Protein AF-A0A7C4FTZ2-F1 (afdb_monomer)

pLDDT: mean 79.56, std 19.75, range [38.47, 98.19]

Foldseek 3Di:
DVVVVVVVVVVVVVVLVVVLVVLVVVLVVLVVVLVVLVVVLVVLVVVLVVLVVVLVVLVVVLVVLVVVVVVPDDPVSVVVNVVSVVVNVVSVVVSVVSVVVSVVSVVVSVVSLVVSLVSLVVLLVVLVVVLVVDPDPVVNVVSVVVSVVSVVVSVVSVVVVVVVPPPPPLVPLDDDPPDALVNLLVSLVVLVVSLVVLVVVLVVLVVVLVVLVVVLVVVVVVVVVVVVVVVVVVVVVVPPPPCPDDDDDDDDDDDDDDDDDDDDDDDDDDDDDDDDDDDDDDDPDDPPPPVPPPPPPCVPVPPCPDDSVVSVVVSVVSVVVSVVSVVVSVVSNVSSVVSNVVSVVSVVVVVVVVVVVVVVVVPPPPDDDDDDDDDDDDD

Mean predicted aligned error: 17.41 Å

Radius of gyration: 42.31 Å; Cα contacts (8 Å, |Δi|>4): 133; chains: 1; bounding box: 111×60×154 Å

Sequence (379 aa):
MKKAIILQILIALVFASAQLSFAEDKIITLKGQLSSLEIRKSQLESEKFSLVNEGDNLSYKIEDLKRQSESGLGIIGRFRLSQNLRKAQNLSEKIQNIDREIYSLNNQIEQVKSILTNEYETQINLLIQKAGKTNNVNEKKALLGKISEYQSSRNLLKRSEKQKSEPINIAKIDISEHDSPKEIREKADLIIDIANKTNARISSIDLRINKLRDELRTRKKLDEFADEISFFGERVAKGQVVSKATGDQLKEDVEIDAKTKSDNPIILTRQPETLDTSDDKTIKTSETSIKSVMKSNSLSAEYTEVPQSKLVEELKNLEKQKQELKKELTSLTNKADSFRKKADELEKTGKKAVETQNTSDKKQDSKPQGTKNKTEGKP

Solvent-accessible surface area (backbone atoms only — not comparable to full-atom values): 22528 Å² total; per-residue (Å²): 110,73,71,59,54,55,51,52,53,51,50,54,52,55,53,57,54,54,58,54,55,58,50,54,53,49,52,52,50,50,51,53,52,45,52,53,51,52,52,52,43,52,52,51,53,53,50,44,51,53,52,50,56,50,45,53,58,49,48,53,55,46,52,54,51,51,61,50,37,78,79,61,54,51,74,69,52,51,52,52,44,53,53,48,52,54,50,48,51,54,49,52,54,50,46,53,50,50,52,52,50,48,53,52,49,50,55,51,45,53,51,50,51,52,54,50,43,52,50,40,52,53,51,40,53,54,43,51,58,50,41,72,71,50,85,49,66,69,60,32,53,54,41,52,50,53,40,52,52,44,52,51,54,44,49,52,57,57,46,59,58,58,59,73,61,58,72,75,67,65,90,69,76,70,87,56,95,82,57,50,45,65,56,33,38,52,52,18,50,54,35,46,55,52,29,52,52,48,51,52,50,43,52,53,51,50,54,50,47,51,53,53,50,52,51,51,53,52,49,51,53,50,50,53,50,52,52,52,50,51,58,56,50,52,58,66,71,65,63,74,72,81,75,74,80,77,89,77,88,78,89,80,90,81,92,83,83,81,88,83,85,84,89,83,84,84,83,83,83,84,78,86,84,86,80,89,78,90,80,92,75,91,75,89,72,81,86,84,71,72,87,72,73,75,74,78,68,64,82,69,72,79,78,58,95,64,57,70,70,57,52,55,51,50,47,53,52,51,52,51,51,42,53,53,50,51,56,49,33,53,51,33,49,53,50,21,52,52,32,43,51,51,20,55,50,51,51,54,53,51,53,54,54,54,53,56,52,59,61,56,63,69,68,73,77,78,71,81,83,78,82,78,82,83,82,87,84,82,135

Structure (mmCIF, N/CA/C/O backbone):
data_AF-A0A7C4FTZ2-F1
#
_entry.id   AF-A0A7C4FTZ2-F1
#
loop_
_atom_site.group_PDB
_atom_site.id
_atom_site.type_symbol
_atom_site.label_atom_id
_atom_site.label_alt_id
_atom_site.label_comp_id
_atom_site.label_asym_id
_atom_site.label_entity_id
_atom_site.label_seq_id
_atom_site.pdbx_PDB_ins_code
_atom_site.Cartn_x
_atom_site.Cartn_y
_atom_site.Cartn_z
_atom_site.occupancy
_atom_site.B_iso_or_equiv
_atom_site.auth_seq_id
_atom_site.auth_comp_id
_atom_site.auth_asym_id
_atom_site.auth_atom_id
_atom_site.pdbx_PDB_model_num
ATOM 1 N N . MET A 1 1 ? -12.962 -16.456 59.011 1.00 69.88 1 MET A N 1
ATOM 2 C CA . MET A 1 1 ? -13.517 -16.186 57.661 1.00 69.88 1 MET A CA 1
ATOM 3 C C . MET A 1 1 ? -13.168 -14.797 57.116 1.00 69.88 1 MET A C 1
ATOM 5 O O . MET A 1 1 ? -12.579 -14.742 56.049 1.00 69.88 1 MET A O 1
ATOM 9 N N . LYS A 1 2 ? -13.418 -13.681 57.827 1.00 71.69 2 LYS A N 1
ATOM 10 C CA . LYS A 1 2 ? -13.135 -12.315 57.309 1.00 71.69 2 LYS A CA 1
ATOM 11 C C . LYS A 1 2 ? -11.684 -12.078 56.833 1.00 71.69 2 LYS A C 1
ATOM 13 O O . LYS A 1 2 ? -11.486 -11.462 55.796 1.00 71.69 2 LYS A O 1
ATOM 18 N N . LYS A 1 3 ? -10.675 -12.629 57.526 1.00 74.56 3 LYS A N 1
ATOM 19 C CA . LYS A 1 3 ? -9.254 -12.525 57.120 1.00 74.56 3 LYS A CA 1
ATOM 20 C C . LYS A 1 3 ? -8.930 -13.246 55.797 1.00 74.56 3 LYS A C 1
ATOM 22 O O . LYS A 1 3 ? -8.081 -12.773 55.055 1.00 74.56 3 LYS A O 1
ATOM 27 N N . ALA A 1 4 ? -9.625 -14.343 55.481 1.00 78.25 4 ALA A N 1
ATOM 28 C CA . ALA A 1 4 ? -9.413 -15.095 54.239 1.00 78.25 4 ALA A CA 1
ATOM 29 C C . ALA A 1 4 ? -9.987 -14.360 53.012 1.00 78.25 4 ALA A C 1
ATOM 31 O O . ALA A 1 4 ? -9.365 -14.351 51.955 1.00 78.25 4 ALA A O 1
ATOM 32 N N . ILE A 1 5 ? -11.125 -13.674 53.181 1.00 79.69 5 ILE A N 1
ATOM 33 C CA . ILE A 1 5 ? -11.754 -12.863 52.125 1.00 79.69 5 ILE A CA 1
ATOM 34 C C . ILE A 1 5 ? -10.882 -11.645 51.784 1.00 79.69 5 ILE A C 1
ATOM 36 O O . ILE A 1 5 ? -10.661 -11.352 50.613 1.00 79.69 5 ILE A O 1
ATOM 40 N N . ILE A 1 6 ? -10.323 -10.971 52.797 1.00 79.75 6 ILE A N 1
ATOM 41 C CA . ILE A 1 6 ? -9.424 -9.823 52.587 1.00 79.75 6 ILE A CA 1
ATOM 42 C C . ILE A 1 6 ? -8.154 -10.250 51.832 1.00 79.75 6 ILE A C 1
ATOM 44 O O . ILE A 1 6 ? -7.724 -9.549 50.919 1.00 79.75 6 ILE A O 1
ATOM 48 N N . LEU A 1 7 ? -7.585 -11.417 52.158 1.00 78.88 7 LEU A N 1
ATOM 49 C CA . LEU A 1 7 ? -6.390 -11.931 51.484 1.00 78.88 7 LEU A CA 1
ATOM 50 C C . LEU A 1 7 ? -6.654 -12.270 50.004 1.00 78.88 7 LEU A C 1
ATOM 52 O O . LEU A 1 7 ? -5.843 -11.920 49.151 1.00 78.88 7 LEU A O 1
ATOM 56 N N . GLN A 1 8 ? -7.796 -12.888 49.677 1.00 71.38 8 GLN A N 1
ATOM 57 C CA . GLN A 1 8 ? -8.159 -13.187 48.283 1.00 71.38 8 GLN A CA 1
ATOM 58 C C . GLN A 1 8 ? -8.382 -11.923 47.441 1.00 71.38 8 GLN A C 1
ATOM 60 O O . GLN A 1 8 ? -7.926 -11.869 46.299 1.00 71.38 8 GLN A O 1
ATOM 65 N N . ILE A 1 9 ? -9.022 -10.890 48.001 1.00 76.75 9 ILE A N 1
ATOM 66 C CA . ILE A 1 9 ? -9.216 -9.606 47.305 1.00 76.75 9 ILE A CA 1
ATOM 67 C C . ILE A 1 9 ? -7.866 -8.933 47.026 1.00 76.75 9 ILE A C 1
ATOM 69 O O . ILE A 1 9 ? -7.659 -8.390 45.943 1.00 76.75 9 ILE A O 1
ATOM 73 N N . LEU A 1 10 ? -6.925 -9.003 47.972 1.00 74.12 10 LEU A N 1
ATOM 74 C CA . LEU A 1 10 ? -5.607 -8.388 47.827 1.00 74.12 10 LEU A CA 1
ATOM 75 C C . LEU A 1 10 ? -4.742 -9.119 46.785 1.00 74.12 10 LEU A C 1
ATOM 77 O O . LEU A 1 10 ? -4.095 -8.466 45.971 1.00 74.12 10 LEU A O 1
ATOM 81 N N . ILE A 1 11 ? -4.804 -10.456 46.729 1.00 73.44 11 ILE A N 1
ATO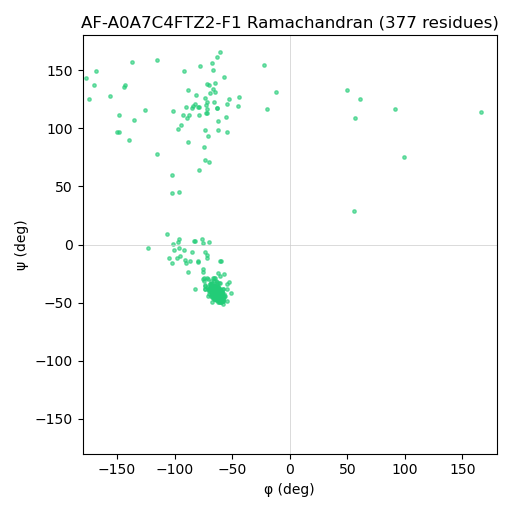M 82 C CA . ILE A 1 11 ? -4.138 -11.251 45.682 1.00 73.44 11 ILE A CA 1
ATOM 83 C C . ILE A 1 11 ? -4.723 -10.933 44.298 1.00 73.44 11 ILE A C 1
ATOM 85 O O . ILE A 1 11 ? -3.965 -10.713 43.355 1.00 73.44 11 ILE A O 1
ATOM 89 N N . ALA A 1 12 ? -6.052 -10.838 44.170 1.00 69.75 12 ALA A N 1
ATOM 90 C CA . ALA A 1 12 ? -6.699 -10.480 42.906 1.00 69.75 12 ALA A CA 1
ATOM 91 C C . ALA A 1 12 ? -6.333 -9.057 42.441 1.00 69.75 12 ALA A C 1
ATOM 93 O O . ALA A 1 12 ? -6.133 -8.828 41.247 1.00 69.75 12 ALA A O 1
ATOM 94 N N . LEU A 1 13 ? -6.188 -8.112 43.378 1.00 70.44 13 LEU A N 1
ATOM 95 C CA . LEU A 1 13 ? -5.779 -6.740 43.077 1.00 70.44 13 LEU A CA 1
ATOM 96 C C . LEU A 1 13 ? -4.325 -6.669 42.579 1.00 70.44 13 LEU A C 1
ATOM 98 O O . LEU A 1 13 ? -4.059 -5.976 41.600 1.00 70.44 13 LEU A O 1
ATOM 102 N N . VAL A 1 14 ? -3.404 -7.413 43.206 1.00 68.25 14 VAL A N 1
ATOM 103 C CA . VAL A 1 14 ? -1.988 -7.481 42.792 1.00 68.25 14 VAL A CA 1
ATOM 104 C C . VAL A 1 14 ? -1.832 -8.181 41.438 1.00 68.25 14 VAL A C 1
ATOM 106 O O . VAL A 1 14 ? -1.011 -7.777 40.615 1.00 68.25 14 VAL A O 1
ATOM 109 N N . PHE A 1 15 ? -2.648 -9.200 41.160 1.00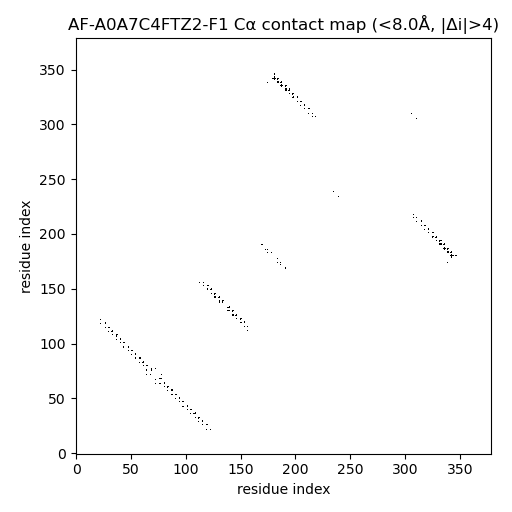 68.75 15 PHE A N 1
ATOM 110 C CA . PHE A 1 15 ? -2.615 -9.885 39.867 1.00 68.75 15 PHE A CA 1
ATOM 111 C C . PHE A 1 15 ? -3.126 -8.989 38.726 1.00 68.75 15 PHE A C 1
ATOM 113 O O . PHE A 1 15 ? -2.578 -9.011 37.625 1.00 68.75 15 PHE A O 1
ATOM 120 N N . ALA A 1 16 ? -4.131 -8.148 38.994 1.00 63.38 16 ALA A N 1
ATOM 121 C CA . ALA A 1 16 ? -4.662 -7.202 38.014 1.00 63.38 16 ALA A CA 1
ATOM 122 C C . ALA A 1 16 ? -3.680 -6.064 37.680 1.00 63.38 16 ALA A C 1
ATOM 124 O O . ALA A 1 16 ? -3.646 -5.604 36.538 1.00 63.38 16 ALA A O 1
ATOM 125 N N . SER A 1 17 ? -2.866 -5.607 38.639 1.00 65.69 17 SER A N 1
ATOM 126 C CA . SER A 1 17 ? -1.844 -4.587 38.372 1.00 65.69 17 SER A CA 1
ATOM 127 C C . SER A 1 17 ? -0.645 -5.136 37.592 1.00 65.69 17 SER A C 1
ATOM 129 O O . SER A 1 17 ? -0.133 -4.432 36.725 1.00 65.69 17 SER A O 1
ATOM 131 N N . ALA A 1 18 ? -0.240 -6.391 37.816 1.00 67.88 18 ALA A N 1
ATOM 132 C CA . ALA A 1 18 ? 0.880 -7.008 37.096 1.00 67.88 18 ALA A CA 1
ATOM 133 C C . ALA A 1 18 ? 0.612 -7.200 35.588 1.00 67.88 18 ALA A C 1
ATOM 135 O O . ALA A 1 18 ? 1.514 -7.025 34.769 1.00 67.88 18 ALA A O 1
ATOM 136 N N . GLN A 1 19 ? -0.631 -7.514 35.202 1.00 69.06 19 GLN A N 1
ATOM 137 C CA . GLN A 1 19 ? -0.994 -7.685 33.788 1.00 69.06 19 GLN A CA 1
ATOM 138 C C . GLN A 1 19 ? -0.901 -6.382 32.983 1.00 69.06 19 GLN A C 1
ATOM 140 O O . GLN A 1 19 ? -0.617 -6.419 31.787 1.00 69.06 19 GLN A O 1
ATOM 145 N N . LEU A 1 20 ? -1.108 -5.231 33.631 1.00 68.00 20 LEU A N 1
ATOM 146 C CA . LEU A 1 20 ? -1.081 -3.932 32.962 1.00 68.00 20 LEU A CA 1
ATOM 147 C C . LEU A 1 20 ? 0.347 -3.494 32.603 1.00 68.00 20 LEU A C 1
ATOM 149 O O . LEU A 1 20 ? 0.565 -2.946 31.527 1.00 68.00 20 LEU A O 1
ATOM 153 N N . SER A 1 21 ? 1.325 -3.772 33.470 1.00 76.06 21 SER A N 1
ATOM 154 C CA . SER A 1 21 ? 2.731 -3.433 33.208 1.00 76.06 21 SER A CA 1
ATOM 155 C C . SER A 1 21 ? 3.314 -4.254 32.056 1.00 76.06 21 SER A C 1
ATOM 157 O O . SER A 1 21 ? 3.957 -3.700 31.171 1.00 76.06 21 SER A O 1
ATOM 159 N N . PHE A 1 22 ? 3.005 -5.553 31.997 1.00 82.50 22 PHE A N 1
ATOM 160 C CA . PHE A 1 22 ? 3.506 -6.431 30.934 1.00 82.50 22 PHE A CA 1
ATOM 161 C C . PHE A 1 22 ? 3.013 -6.018 29.535 1.00 82.50 22 PHE A C 1
ATOM 163 O O . PHE A 1 22 ? 3.717 -6.154 28.533 1.00 82.50 22 PHE A O 1
ATOM 170 N N . ALA A 1 23 ? 1.793 -5.490 29.462 1.00 85.94 23 ALA A N 1
ATOM 171 C CA . ALA A 1 23 ? 1.225 -4.969 28.231 1.00 85.94 23 ALA A CA 1
ATOM 172 C C . ALA A 1 23 ? 1.917 -3.694 27.723 1.00 85.94 23 ALA A C 1
ATOM 174 O O . ALA A 1 23 ? 2.192 -3.574 26.526 1.00 85.94 23 ALA A O 1
ATOM 175 N N . GLU A 1 24 ? 2.197 -2.743 28.621 1.00 89.50 24 GLU A N 1
ATOM 176 C CA . GLU A 1 24 ? 2.911 -1.509 28.273 1.00 89.50 24 GLU A CA 1
ATOM 177 C C . GLU A 1 24 ? 4.321 -1.842 27.743 1.00 89.50 24 GLU A C 1
ATOM 179 O O . GLU A 1 24 ? 4.709 -1.347 26.680 1.00 89.50 24 GLU A O 1
ATOM 184 N N . ASP A 1 25 ? 5.027 -2.782 28.381 1.00 93.12 25 ASP A N 1
ATOM 185 C CA . ASP A 1 25 ? 6.344 -3.266 27.938 1.00 93.12 25 ASP A CA 1
ATOM 186 C C . ASP A 1 25 ? 6.299 -3.912 26.545 1.00 93.12 25 ASP A C 1
ATOM 188 O O . ASP A 1 25 ? 7.184 -3.697 25.704 1.00 93.12 25 ASP A O 1
ATOM 192 N N . LYS A 1 26 ? 5.237 -4.671 26.251 1.00 94.75 26 LYS A N 1
ATOM 193 C CA . LYS A 1 26 ? 5.032 -5.283 24.933 1.00 94.75 26 LYS A CA 1
ATOM 194 C C . LYS A 1 26 ? 4.825 -4.228 23.844 1.00 94.75 26 LYS A C 1
ATOM 196 O O . LYS A 1 26 ? 5.429 -4.335 22.776 1.00 94.75 26 LYS A O 1
ATOM 201 N N . ILE A 1 27 ? 4.027 -3.188 24.107 1.00 95.62 27 ILE A N 1
ATOM 202 C CA . ILE A 1 27 ? 3.828 -2.064 23.174 1.00 95.62 27 ILE A CA 1
ATOM 203 C C . ILE A 1 27 ? 5.152 -1.337 22.914 1.00 95.62 27 ILE A C 1
ATOM 205 O O . ILE A 1 27 ? 5.463 -1.029 21.762 1.00 95.62 27 ILE A O 1
ATOM 209 N N . ILE A 1 28 ? 5.945 -1.078 23.959 1.00 96.31 28 ILE A N 1
ATOM 210 C CA . ILE A 1 28 ? 7.262 -0.433 23.838 1.00 96.31 28 ILE A CA 1
ATOM 211 C C . ILE A 1 28 ? 8.201 -1.291 22.982 1.00 96.31 28 ILE A C 1
ATOM 213 O O . ILE A 1 28 ? 8.834 -0.777 22.058 1.00 96.31 28 ILE A O 1
ATOM 217 N N . THR A 1 29 ? 8.235 -2.602 23.227 1.00 96.56 29 THR A N 1
ATOM 218 C CA . THR A 1 29 ? 9.058 -3.547 22.459 1.00 96.56 29 THR A CA 1
ATOM 219 C C . THR A 1 29 ? 8.671 -3.559 20.978 1.00 96.56 29 THR A C 1
ATOM 221 O O . THR A 1 29 ? 9.535 -3.417 20.112 1.00 96.56 29 THR A O 1
ATOM 224 N N . LEU A 1 30 ? 7.372 -3.650 20.673 1.00 96.31 30 LEU A N 1
ATOM 225 C CA . LEU A 1 30 ? 6.854 -3.631 19.299 1.00 96.31 30 LEU A CA 1
ATOM 226 C C . LEU A 1 30 ? 7.146 -2.304 18.585 1.00 96.31 30 LEU A C 1
ATOM 228 O O . LEU A 1 30 ? 7.502 -2.304 17.409 1.00 96.31 30 LEU A O 1
ATOM 232 N N . LYS A 1 31 ? 7.051 -1.167 19.287 1.00 96.81 31 LYS A N 1
ATOM 233 C CA . LYS A 1 31 ? 7.464 0.139 18.747 1.00 96.81 31 LYS A CA 1
ATOM 234 C C . LYS A 1 31 ? 8.958 0.182 18.430 1.00 96.81 31 LYS A C 1
ATOM 236 O O . LYS A 1 31 ? 9.338 0.702 17.384 1.00 96.81 31 LYS A O 1
ATOM 241 N N . GLY A 1 32 ? 9.793 -0.367 19.313 1.00 96.69 32 GLY A N 1
ATOM 242 C CA . GLY A 1 32 ? 11.235 -0.469 19.092 1.00 96.69 32 GLY A CA 1
ATOM 243 C C . GLY A 1 32 ? 11.569 -1.297 17.849 1.00 96.69 32 GLY A C 1
ATOM 244 O O . GLY A 1 32 ? 12.361 -0.861 17.017 1.00 96.69 32 GLY A O 1
ATOM 245 N N . GLN A 1 33 ? 10.905 -2.446 17.684 1.00 97.25 33 GLN A N 1
ATOM 246 C CA . GLN A 1 33 ? 11.027 -3.297 16.495 1.00 97.25 33 GLN A CA 1
ATOM 247 C C . GLN A 1 33 ? 10.555 -2.593 15.219 1.00 97.25 33 GLN A C 1
ATOM 249 O O . GLN A 1 33 ? 11.223 -2.662 14.193 1.00 97.25 33 GLN A O 1
ATOM 254 N N . LEU A 1 34 ? 9.423 -1.889 15.272 1.00 96.06 34 LEU A N 1
ATOM 255 C CA . LEU A 1 34 ? 8.919 -1.134 14.128 1.00 96.06 34 LEU A CA 1
ATOM 256 C C . LEU A 1 34 ? 9.927 -0.064 13.681 1.00 96.06 34 LEU A C 1
ATOM 258 O O . LEU A 1 34 ? 10.258 0.013 12.501 1.00 96.06 34 LEU A O 1
ATOM 262 N N . SER A 1 35 ? 10.461 0.707 14.632 1.00 96.62 35 SER A N 1
ATOM 263 C CA . SER A 1 35 ? 11.461 1.745 14.364 1.00 96.62 35 SER A CA 1
ATOM 264 C C . SER A 1 35 ? 12.746 1.169 13.758 1.00 96.62 35 SER A C 1
ATOM 266 O O . SER A 1 35 ? 13.252 1.690 12.764 1.00 96.62 35 SER A O 1
ATOM 268 N N . SER A 1 36 ? 13.262 0.056 14.293 1.00 96.38 36 SER A N 1
ATOM 269 C CA . SER A 1 36 ? 14.483 -0.562 13.763 1.00 96.38 36 SER A CA 1
ATOM 270 C C . SER A 1 36 ? 14.297 -1.108 12.343 1.00 96.38 36 SER A C 1
ATOM 272 O O . SER A 1 36 ? 15.182 -0.931 11.502 1.00 96.38 36 SER A O 1
ATOM 274 N N . LEU A 1 37 ? 13.136 -1.703 12.043 1.00 96.06 37 LEU A N 1
ATOM 275 C CA . LEU A 1 37 ? 12.788 -2.157 10.695 1.00 96.06 37 LEU A CA 1
ATOM 276 C C . LEU A 1 37 ? 12.666 -0.985 9.710 1.00 96.06 37 LEU A C 1
ATOM 278 O O . LEU A 1 37 ? 13.173 -1.071 8.591 1.00 96.06 37 LEU A O 1
ATOM 282 N N . GLU A 1 38 ? 12.037 0.120 10.116 1.00 93.81 38 GLU A N 1
ATOM 283 C CA . GLU A 1 38 ? 11.907 1.324 9.286 1.00 93.81 38 GLU A CA 1
ATOM 284 C C . GLU A 1 38 ? 13.268 1.980 9.003 1.00 93.81 38 GLU A C 1
ATOM 286 O O . GLU A 1 38 ? 13.548 2.346 7.858 1.00 93.81 38 GLU A O 1
ATOM 291 N N . ILE A 1 39 ? 14.156 2.051 10.002 1.00 95.81 39 ILE A N 1
ATOM 292 C CA . ILE A 1 39 ? 15.538 2.526 9.825 1.00 95.81 39 ILE A CA 1
ATOM 293 C C . ILE A 1 39 ? 16.289 1.626 8.841 1.00 95.81 39 ILE A C 1
ATOM 295 O O . ILE A 1 39 ? 16.922 2.127 7.910 1.00 95.81 39 ILE A O 1
ATOM 299 N N . ARG A 1 40 ? 16.204 0.299 9.007 1.00 96.81 40 ARG A N 1
ATOM 300 C CA . ARG A 1 40 ? 16.882 -0.650 8.116 1.00 96.81 40 ARG A CA 1
ATOM 301 C C . ARG A 1 40 ? 16.382 -0.532 6.679 1.00 96.81 40 ARG A C 1
ATOM 303 O O . ARG A 1 40 ? 17.185 -0.555 5.750 1.00 96.81 40 ARG A O 1
ATOM 310 N N . LYS A 1 41 ? 15.073 -0.366 6.494 1.00 95.25 41 LYS A N 1
ATOM 311 C CA . LYS A 1 41 ? 14.478 -0.127 5.180 1.00 95.25 41 LYS A CA 1
ATOM 312 C C . LYS A 1 41 ? 15.026 1.157 4.545 1.00 95.25 41 LYS A C 1
ATOM 314 O O . LYS A 1 41 ? 15.455 1.115 3.398 1.00 95.25 41 LYS A O 1
ATOM 319 N N . SER A 1 42 ? 15.056 2.262 5.289 1.00 93.31 42 SER A N 1
ATOM 320 C CA . SER A 1 42 ? 15.583 3.547 4.804 1.00 93.31 42 SER A CA 1
ATOM 321 C C . SER A 1 42 ? 17.061 3.453 4.388 1.00 93.31 42 SER A C 1
ATOM 323 O O . SER A 1 42 ? 17.460 3.982 3.350 1.00 93.31 42 SER A O 1
ATOM 325 N N . GLN A 1 43 ? 17.873 2.699 5.139 1.00 95.94 43 GLN A N 1
ATOM 326 C CA . GLN A 1 43 ? 19.267 2.417 4.770 1.00 95.94 43 GLN A CA 1
ATOM 327 C C . GLN A 1 43 ? 19.375 1.678 3.429 1.00 95.94 43 GLN A C 1
ATOM 329 O O . GLN A 1 43 ? 20.162 2.087 2.578 1.00 95.94 43 GLN A O 1
ATOM 334 N N . LEU A 1 44 ? 18.569 0.630 3.223 1.00 96.19 44 LEU A N 1
ATOM 335 C CA . LEU A 1 44 ? 18.550 -0.124 1.965 1.00 96.19 44 LEU A CA 1
ATOM 336 C C . LEU A 1 44 ? 18.046 0.714 0.783 1.00 96.19 44 LEU A C 1
ATOM 338 O O . LEU A 1 44 ? 18.566 0.590 -0.321 1.00 96.19 44 LEU A O 1
ATOM 342 N N . GLU A 1 45 ? 17.063 1.591 0.996 1.00 93.00 45 GLU A N 1
ATOM 343 C CA . GLU A 1 45 ? 16.583 2.517 -0.039 1.00 93.00 45 GLU A CA 1
ATOM 344 C C . GLU A 1 45 ? 17.675 3.518 -0.455 1.00 93.00 45 GLU A C 1
ATOM 346 O O . GLU A 1 45 ? 17.858 3.773 -1.647 1.00 93.00 45 GLU A O 1
ATOM 351 N N . SER A 1 46 ? 18.451 4.027 0.507 1.00 93.69 46 SER A N 1
ATOM 352 C CA . SER A 1 46 ? 19.612 4.887 0.242 1.00 93.69 46 SER A CA 1
ATOM 353 C C . SER A 1 46 ? 20.727 4.144 -0.507 1.00 93.69 46 SER A C 1
ATOM 355 O O . SER A 1 46 ? 21.273 4.652 -1.490 1.00 93.69 46 SER A O 1
ATOM 357 N N . GLU A 1 47 ? 21.028 2.906 -0.104 1.00 97.25 47 GLU A N 1
ATOM 358 C CA . GLU A 1 47 ? 22.006 2.054 -0.790 1.00 97.25 47 GLU A CA 1
ATOM 359 C C . GLU A 1 47 ? 21.577 1.756 -2.231 1.00 97.25 47 GLU A C 1
ATOM 361 O O . GLU A 1 47 ? 22.365 1.937 -3.162 1.00 97.25 47 GLU A O 1
ATOM 366 N N . LYS A 1 48 ? 20.304 1.393 -2.436 1.00 95.88 48 LYS A N 1
ATOM 367 C CA . LYS A 1 48 ? 19.721 1.202 -3.767 1.00 95.88 48 LYS A CA 1
ATOM 368 C C . LYS A 1 48 ? 19.907 2.444 -4.632 1.00 95.88 48 LYS A C 1
ATOM 370 O O . LYS A 1 48 ? 20.349 2.322 -5.770 1.00 95.88 48 LYS A O 1
ATOM 375 N N . PHE A 1 49 ? 19.584 3.625 -4.107 1.00 93.94 49 PHE A N 1
ATOM 376 C CA . PHE A 1 49 ? 19.726 4.881 -4.844 1.00 93.94 49 PHE A CA 1
ATOM 377 C C . PHE A 1 49 ? 21.180 5.134 -5.274 1.00 93.94 49 PHE A C 1
ATOM 379 O O . PHE A 1 49 ? 21.432 5.489 -6.425 1.00 93.94 49 PHE A O 1
ATOM 386 N N . SER A 1 50 ? 22.145 4.880 -4.387 1.00 96.94 50 SER A N 1
ATOM 387 C CA . SER A 1 50 ? 23.573 4.979 -4.710 1.00 96.94 50 SER A CA 1
ATOM 388 C C . SER A 1 50 ? 23.988 4.020 -5.837 1.00 96.94 50 SER A C 1
ATOM 390 O O . SER A 1 50 ? 24.645 4.436 -6.793 1.00 96.94 50 SER A O 1
ATOM 392 N N . LEU A 1 51 ? 23.552 2.755 -5.779 1.00 96.25 51 LEU A N 1
ATOM 393 C CA . LEU A 1 51 ? 23.860 1.749 -6.805 1.00 96.25 51 LEU A CA 1
ATOM 394 C C . LEU A 1 51 ? 23.220 2.067 -8.159 1.00 96.25 51 LEU A C 1
ATOM 396 O O . LEU A 1 51 ? 23.832 1.808 -9.194 1.00 96.25 51 LEU A O 1
ATOM 400 N N . VAL A 1 52 ? 22.012 2.638 -8.166 1.00 92.88 52 VAL A N 1
ATOM 401 C CA . VAL A 1 52 ? 21.357 3.114 -9.395 1.00 92.88 52 VAL A CA 1
ATOM 402 C C . VAL A 1 52 ? 22.191 4.225 -10.034 1.00 92.88 52 VAL A C 1
ATOM 404 O O . VAL A 1 52 ? 22.541 4.114 -11.206 1.00 92.88 52 VAL A O 1
ATOM 407 N N . ASN A 1 53 ? 22.626 5.220 -9.255 1.00 93.88 53 ASN A N 1
ATOM 408 C CA . ASN A 1 53 ? 23.493 6.290 -9.761 1.00 93.88 53 ASN A CA 1
ATOM 409 C C . ASN A 1 53 ? 24.843 5.756 -10.280 1.00 93.88 53 ASN A C 1
ATOM 411 O O . ASN A 1 53 ? 25.384 6.256 -11.268 1.00 93.88 53 ASN A O 1
ATOM 415 N N . GLU A 1 54 ? 25.422 4.740 -9.631 1.00 97.06 54 GLU A N 1
ATOM 416 C CA . GLU A 1 54 ? 26.627 4.068 -10.134 1.00 97.06 54 GLU A CA 1
ATOM 417 C C . GLU A 1 54 ? 26.356 3.353 -11.468 1.00 97.06 54 GLU A C 1
ATOM 419 O O . GLU A 1 54 ? 27.159 3.457 -12.401 1.00 97.06 54 GLU A O 1
ATOM 424 N N . GLY A 1 55 ? 25.209 2.678 -11.580 1.00 96.19 55 GLY A N 1
ATOM 425 C CA . GLY A 1 55 ? 24.738 2.026 -12.800 1.00 96.19 55 GLY A CA 1
ATOM 426 C C . GLY A 1 55 ? 24.561 2.998 -13.969 1.00 96.19 55 GLY A C 1
ATOM 427 O O . GLY A 1 55 ? 25.009 2.700 -15.079 1.00 96.19 55 GLY A O 1
ATOM 428 N N . ASP A 1 56 ? 24.004 4.182 -13.721 1.00 92.31 56 ASP A N 1
ATOM 429 C CA . ASP A 1 56 ? 23.830 5.229 -14.736 1.00 92.31 56 ASP A CA 1
ATOM 430 C C . ASP A 1 56 ? 25.186 5.738 -15.244 1.00 92.31 56 ASP A C 1
ATOM 432 O O . ASP A 1 56 ? 25.452 5.759 -16.449 1.00 92.31 56 ASP A O 1
ATOM 436 N N . ASN A 1 57 ? 26.109 6.043 -14.327 1.00 96.50 57 ASN A N 1
ATOM 437 C CA . ASN A 1 57 ? 27.478 6.442 -14.667 1.00 96.50 57 ASN A CA 1
ATOM 438 C C . ASN A 1 57 ? 28.215 5.379 -15.492 1.00 96.50 57 ASN A C 1
ATOM 440 O O . ASN A 1 57 ? 29.001 5.689 -16.393 1.00 96.50 57 ASN A O 1
ATOM 444 N N . LEU A 1 58 ? 27.996 4.108 -15.165 1.00 97.25 58 LEU A N 1
ATOM 445 C CA . LEU A 1 58 ? 28.617 2.995 -15.861 1.00 97.25 58 LEU A CA 1
ATOM 446 C C . LEU A 1 58 ? 27.982 2.756 -17.240 1.00 97.25 58 LEU A C 1
ATOM 448 O O . LEU A 1 58 ? 28.696 2.394 -18.178 1.00 97.25 58 LEU A O 1
ATOM 452 N N . SER A 1 59 ? 26.689 3.043 -17.387 1.00 95.81 59 SER A N 1
ATOM 453 C CA . SER A 1 59 ? 25.978 3.015 -18.668 1.00 95.81 59 SER A CA 1
ATOM 454 C C . SER A 1 59 ? 26.540 4.047 -19.648 1.00 95.81 59 SER A C 1
ATOM 456 O O . SER A 1 59 ? 26.852 3.678 -20.780 1.00 95.81 59 SER A O 1
ATOM 458 N N . TYR A 1 60 ? 26.808 5.284 -19.205 1.00 97.38 60 TYR A N 1
ATOM 459 C CA . TYR A 1 60 ? 27.485 6.291 -20.040 1.00 97.38 60 TYR A CA 1
ATOM 460 C C . TYR A 1 60 ? 28.872 5.823 -20.509 1.00 97.38 60 TYR A C 1
ATOM 462 O O . TYR A 1 60 ? 29.187 5.895 -21.694 1.00 97.38 60 TYR A O 1
ATOM 470 N N . LYS A 1 61 ? 29.683 5.240 -19.613 1.00 97.44 61 LYS A N 1
ATOM 471 C CA . LYS A 1 61 ? 31.014 4.707 -19.969 1.00 97.44 61 LYS A CA 1
ATOM 472 C C . LYS A 1 61 ? 30.951 3.561 -20.978 1.00 97.44 61 LYS A C 1
ATOM 474 O O . LYS A 1 61 ? 31.846 3.427 -21.812 1.00 97.44 61 LYS A O 1
ATOM 479 N N . ILE A 1 62 ? 29.951 2.686 -20.864 1.00 96.44 62 ILE A N 1
ATOM 480 C CA . ILE A 1 62 ? 29.733 1.599 -21.826 1.00 96.44 62 ILE A CA 1
ATOM 481 C C . ILE A 1 62 ? 29.374 2.181 -23.189 1.00 96.44 62 ILE A C 1
ATOM 483 O O . ILE A 1 62 ? 29.925 1.731 -24.189 1.00 96.44 62 ILE A O 1
ATOM 487 N N . GLU A 1 63 ? 28.485 3.169 -23.224 1.00 96.12 63 GLU A N 1
ATOM 488 C CA . GLU A 1 63 ? 28.051 3.819 -24.458 1.00 96.12 63 GLU A CA 1
ATOM 489 C C . GLU A 1 63 ? 29.212 4.533 -25.164 1.00 96.12 63 GLU A C 1
ATOM 491 O O . GLU A 1 63 ? 29.434 4.319 -26.355 1.00 96.12 63 GLU A O 1
ATOM 496 N N . ASP A 1 64 ? 30.047 5.265 -24.424 1.00 96.88 64 ASP A N 1
ATOM 497 C CA . ASP A 1 64 ? 31.257 5.892 -24.968 1.00 96.88 64 ASP A CA 1
ATOM 498 C C . ASP A 1 64 ? 32.231 4.859 -25.558 1.00 96.88 64 ASP A C 1
ATOM 500 O O . ASP A 1 64 ? 32.763 5.041 -26.655 1.00 96.88 64 ASP A O 1
ATOM 504 N N . LEU A 1 65 ? 32.449 3.737 -24.860 1.00 95.88 65 LEU A N 1
ATOM 505 C CA . LEU A 1 65 ? 33.299 2.645 -25.348 1.00 95.88 65 LEU A CA 1
ATOM 506 C C . LEU A 1 65 ? 32.696 1.936 -26.566 1.00 95.88 65 LEU A C 1
ATOM 508 O O . LEU A 1 65 ? 33.446 1.487 -27.431 1.00 95.88 65 LEU A O 1
ATOM 512 N N . LYS A 1 66 ? 31.365 1.828 -26.653 1.00 94.56 66 LYS A N 1
ATOM 513 C CA . LYS A 1 66 ? 30.676 1.287 -27.832 1.00 94.56 66 LYS A CA 1
ATOM 514 C C . LYS A 1 66 ? 30.856 2.205 -29.037 1.00 94.56 66 LYS A C 1
ATOM 516 O O . LYS A 1 66 ? 31.261 1.715 -30.086 1.00 94.56 66 LYS A O 1
ATOM 521 N N . ARG A 1 67 ? 30.683 3.519 -28.874 1.00 95.19 67 ARG A N 1
ATOM 522 C CA . ARG A 1 67 ? 30.929 4.506 -29.942 1.00 95.19 67 ARG A CA 1
ATOM 523 C C . ARG A 1 67 ? 32.373 4.476 -30.433 1.00 95.19 67 ARG A C 1
ATOM 525 O O . ARG A 1 67 ? 32.627 4.436 -31.629 1.00 95.19 67 ARG A O 1
ATOM 532 N N . GLN A 1 68 ? 33.340 4.397 -29.517 1.00 94.00 68 GLN A N 1
ATOM 533 C CA . GLN A 1 68 ? 34.751 4.218 -29.883 1.00 94.00 68 GLN A CA 1
ATOM 534 C C . GLN A 1 68 ? 35.001 2.895 -30.622 1.00 94.00 68 GLN A C 1
ATOM 536 O O . GLN A 1 68 ? 35.982 2.774 -31.355 1.00 94.00 68 GLN A O 1
ATOM 541 N N . SER A 1 69 ? 34.142 1.889 -30.422 1.00 91.19 69 SER A N 1
ATOM 542 C CA . SER A 1 69 ? 34.339 0.570 -31.014 1.00 91.19 69 SER A CA 1
ATOM 543 C C . SER A 1 69 ? 34.027 0.518 -32.497 1.00 91.19 69 SER A C 1
ATOM 545 O O . SER A 1 69 ? 34.698 -0.225 -33.214 1.00 91.19 69 SER A O 1
ATOM 547 N N . GLU A 1 70 ? 33.102 1.364 -32.947 1.00 88.38 70 GLU A N 1
ATOM 548 C CA . GLU A 1 70 ? 32.753 1.553 -34.356 1.00 88.38 70 GLU A CA 1
ATOM 549 C C . GLU A 1 70 ? 33.948 2.091 -35.157 1.00 88.38 70 GLU A C 1
ATOM 551 O O . GLU A 1 70 ? 34.159 1.691 -36.298 1.00 88.38 70 GLU A O 1
ATOM 556 N N . SER A 1 71 ? 34.811 2.891 -34.520 1.00 88.50 71 SER A N 1
ATOM 557 C CA . SER A 1 71 ? 36.064 3.402 -35.098 1.00 88.50 71 SER A CA 1
ATOM 558 C C . SER A 1 71 ? 37.252 2.428 -34.997 1.00 88.50 71 SER A C 1
ATOM 560 O O . SER A 1 71 ? 38.363 2.777 -35.390 1.00 88.50 71 SER A O 1
ATOM 562 N N . GLY A 1 72 ? 37.047 1.213 -34.468 1.00 88.31 72 GLY A N 1
ATOM 563 C CA . GLY A 1 72 ? 38.086 0.194 -34.293 1.00 88.31 72 GLY A CA 1
ATOM 564 C C . GLY A 1 72 ? 38.653 0.134 -32.873 1.00 88.31 72 GLY A C 1
ATOM 565 O O . GLY A 1 72 ? 39.791 0.532 -32.621 1.00 88.31 72 GLY A O 1
ATOM 566 N N . LEU A 1 73 ? 37.888 -0.434 -31.930 1.00 85.19 73 LEU A N 1
ATOM 567 C CA . LEU A 1 73 ? 38.373 -0.646 -30.560 1.00 85.19 73 LEU A CA 1
ATOM 568 C C . LEU A 1 73 ? 39.570 -1.611 -30.531 1.00 85.19 73 LEU A C 1
ATOM 570 O O . LEU A 1 73 ? 39.428 -2.804 -30.831 1.00 85.19 73 LEU A O 1
ATOM 574 N N . GLY A 1 74 ? 40.724 -1.119 -30.075 1.00 92.31 74 GLY A N 1
ATOM 575 C CA . GLY A 1 74 ? 41.876 -1.959 -29.749 1.00 92.31 74 GLY A CA 1
ATOM 576 C C . GLY A 1 74 ? 41.573 -2.974 -28.635 1.00 92.31 74 GLY A C 1
ATOM 577 O O . GLY A 1 74 ? 40.590 -2.850 -27.897 1.00 92.31 74 GLY A O 1
ATOM 578 N N . ILE A 1 75 ? 42.449 -3.973 -28.473 1.00 92.19 75 ILE A N 1
ATOM 579 C CA . ILE A 1 75 ? 42.304 -5.084 -27.505 1.00 92.19 75 ILE A CA 1
ATOM 580 C C . ILE A 1 75 ? 41.996 -4.569 -26.085 1.00 92.19 75 ILE A C 1
ATOM 582 O O . ILE A 1 75 ? 41.111 -5.089 -25.404 1.00 92.19 75 ILE A O 1
ATOM 586 N N . ILE A 1 76 ? 42.666 -3.490 -25.668 1.00 92.69 76 ILE A N 1
ATOM 587 C CA . ILE A 1 76 ? 42.492 -2.862 -24.349 1.00 92.69 76 ILE A CA 1
ATOM 588 C C . ILE A 1 76 ? 41.071 -2.309 -24.165 1.00 92.69 76 ILE A C 1
ATOM 590 O O . ILE A 1 76 ? 40.474 -2.476 -23.101 1.00 92.69 76 ILE A O 1
ATOM 594 N N . GLY A 1 77 ? 40.503 -1.666 -25.187 1.00 94.50 77 GLY A N 1
ATOM 595 C CA . GLY A 1 77 ? 39.151 -1.119 -25.098 1.00 94.50 77 GLY A CA 1
ATOM 596 C C . GLY A 1 77 ? 38.093 -2.221 -25.027 1.00 94.50 77 GLY A C 1
ATOM 597 O O . GLY A 1 77 ? 37.162 -2.116 -24.229 1.00 94.50 77 GLY A O 1
ATOM 598 N N . ARG A 1 78 ? 38.279 -3.329 -25.763 1.00 94.25 78 ARG A N 1
ATOM 599 C CA . ARG A 1 78 ? 37.380 -4.499 -25.694 1.00 94.25 78 ARG A CA 1
ATOM 600 C C . ARG A 1 78 ? 37.378 -5.123 -24.300 1.00 94.25 78 ARG A C 1
ATOM 602 O O . ARG A 1 78 ? 36.317 -5.452 -23.771 1.00 94.25 78 ARG A O 1
ATOM 609 N N . PHE A 1 79 ? 38.555 -5.229 -23.682 1.00 96.19 79 PHE A N 1
ATOM 610 C CA . PHE A 1 79 ? 38.686 -5.701 -22.305 1.00 96.19 79 PHE A CA 1
ATOM 611 C C . PHE A 1 79 ? 37.948 -4.787 -21.313 1.00 96.19 79 PHE A C 1
ATOM 613 O O . PHE A 1 79 ? 37.156 -5.276 -20.508 1.00 96.19 79 PHE A O 1
ATOM 620 N N . ARG A 1 80 ? 38.132 -3.460 -21.409 1.00 96.50 80 ARG A N 1
ATOM 621 C CA . ARG A 1 80 ? 37.425 -2.479 -20.560 1.00 96.50 80 ARG A CA 1
ATOM 622 C C . ARG A 1 80 ? 35.908 -2.538 -20.735 1.00 96.50 80 ARG A C 1
ATOM 624 O O . ARG A 1 80 ? 35.186 -2.501 -19.742 1.00 96.50 80 ARG A O 1
ATOM 631 N N . LEU A 1 81 ? 35.425 -2.663 -21.973 1.00 95.69 81 LEU A N 1
ATOM 632 C CA . LEU A 1 81 ? 33.999 -2.802 -22.268 1.00 95.69 81 LEU A CA 1
ATOM 633 C C . LEU A 1 81 ? 33.419 -4.062 -21.614 1.00 95.69 81 LEU A C 1
ATOM 635 O O . LEU A 1 81 ? 32.418 -3.976 -20.909 1.00 95.69 81 LEU A O 1
ATOM 639 N N . SER A 1 82 ? 34.078 -5.214 -21.777 1.00 96.38 82 SER A N 1
ATOM 640 C CA . SER A 1 82 ? 33.655 -6.466 -21.136 1.00 96.38 82 SER A CA 1
ATOM 641 C C . SER A 1 82 ? 33.671 -6.364 -19.606 1.00 96.38 82 SER A C 1
ATOM 643 O O . SER A 1 82 ? 32.727 -6.803 -18.949 1.00 96.38 82 SER A O 1
ATOM 645 N N . GLN A 1 83 ? 34.691 -5.725 -19.026 1.00 97.75 83 GLN A N 1
ATOM 646 C CA . GLN A 1 83 ? 34.765 -5.495 -17.583 1.00 97.75 83 GLN A CA 1
ATOM 647 C C . GLN A 1 83 ? 33.618 -4.605 -17.082 1.00 97.75 83 GLN A C 1
ATOM 649 O O . GLN A 1 83 ? 33.015 -4.920 -16.057 1.00 97.75 83 GLN A O 1
ATOM 654 N N . ASN A 1 84 ? 33.298 -3.518 -17.790 1.00 97.31 84 ASN A N 1
ATOM 655 C CA . ASN A 1 84 ? 32.177 -2.651 -17.433 1.00 97.31 84 ASN A CA 1
ATOM 656 C C . ASN A 1 84 ? 30.842 -3.391 -17.566 1.00 97.31 84 ASN A C 1
ATOM 658 O O . ASN A 1 84 ? 30.050 -3.350 -16.635 1.00 97.31 84 ASN A O 1
ATOM 662 N N . LEU A 1 85 ? 30.616 -4.154 -18.638 1.00 96.69 85 LEU A N 1
ATOM 663 C CA . LEU A 1 85 ? 29.401 -4.966 -18.784 1.00 96.69 85 LEU A CA 1
ATOM 664 C C . LEU A 1 85 ? 29.219 -5.958 -17.623 1.00 96.69 85 LEU A C 1
ATOM 666 O O . LEU A 1 85 ? 28.127 -6.052 -17.067 1.00 96.69 85 LEU A O 1
ATOM 670 N N . ARG A 1 86 ? 30.293 -6.634 -17.188 1.00 98.12 86 ARG A N 1
ATOM 671 C CA . ARG A 1 86 ? 30.250 -7.506 -15.998 1.00 98.12 86 ARG A CA 1
ATOM 672 C C . ARG A 1 86 ? 29.904 -6.731 -14.725 1.00 98.12 86 ARG A C 1
ATOM 674 O O . ARG A 1 86 ? 29.119 -7.207 -13.914 1.00 98.12 86 ARG A O 1
ATOM 681 N N . LYS A 1 87 ? 30.460 -5.528 -14.545 1.00 97.94 87 LYS A N 1
ATOM 682 C CA . LYS A 1 87 ? 30.111 -4.655 -13.411 1.00 97.94 87 LYS A CA 1
ATOM 683 C C . LYS A 1 87 ? 28.644 -4.216 -13.455 1.00 97.94 87 LYS A C 1
ATOM 685 O O . LYS A 1 87 ? 27.999 -4.253 -12.415 1.00 97.94 87 LYS A O 1
ATOM 690 N N . ALA A 1 88 ? 28.118 -3.858 -14.629 1.00 97.06 88 ALA A N 1
ATOM 691 C CA . ALA A 1 88 ? 26.710 -3.499 -14.816 1.00 97.06 88 ALA A CA 1
ATOM 692 C C . ALA A 1 88 ? 25.783 -4.650 -14.415 1.00 97.06 88 ALA A C 1
ATOM 694 O O . ALA A 1 88 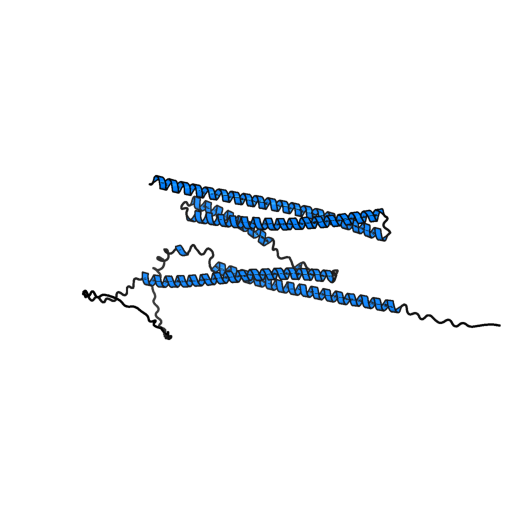? 24.829 -4.448 -13.668 1.00 97.06 88 ALA A O 1
ATOM 695 N N . GLN A 1 89 ? 26.101 -5.866 -14.870 1.00 97.62 89 GLN A N 1
ATOM 696 C CA . GLN A 1 89 ? 25.347 -7.063 -14.514 1.00 97.62 89 GLN A CA 1
ATOM 697 C C . GLN A 1 89 ? 25.359 -7.290 -12.995 1.00 97.62 89 GLN A C 1
ATOM 699 O O . GLN A 1 89 ? 24.299 -7.412 -12.388 1.00 97.62 89 GLN A O 1
ATOM 704 N N . ASN A 1 90 ? 26.538 -7.245 -12.367 1.00 98.00 90 ASN A N 1
ATOM 705 C CA . ASN A 1 90 ? 26.663 -7.404 -10.917 1.00 98.00 90 ASN A CA 1
ATOM 706 C C . ASN A 1 90 ? 25.892 -6.320 -10.136 1.00 98.00 90 ASN A C 1
ATOM 708 O O . ASN A 1 90 ? 25.309 -6.614 -9.095 1.00 98.00 90 ASN A O 1
ATOM 712 N N . LEU A 1 91 ? 25.885 -5.067 -10.610 1.00 97.56 91 LEU A N 1
ATOM 713 C CA . LEU A 1 91 ? 25.091 -3.984 -10.012 1.00 97.56 91 LEU A CA 1
ATOM 714 C C . LEU A 1 91 ? 23.590 -4.265 -10.119 1.00 97.56 91 LEU A C 1
ATOM 716 O O . LEU A 1 91 ? 22.872 -4.108 -9.134 1.00 97.56 91 LEU A O 1
ATOM 720 N N . SER A 1 92 ? 23.124 -4.729 -11.280 1.00 96.25 92 SER A N 1
ATOM 721 C CA . SER A 1 92 ? 21.720 -5.095 -11.485 1.00 96.25 92 SER A CA 1
ATOM 722 C C . SER A 1 92 ? 21.282 -6.216 -10.537 1.00 96.25 92 SER A C 1
ATOM 724 O O . SER A 1 92 ? 20.248 -6.097 -9.882 1.00 96.25 92 SER A O 1
ATOM 726 N N . GLU A 1 93 ? 22.102 -7.258 -10.380 1.00 97.88 93 GLU A N 1
ATOM 727 C CA . GLU A 1 93 ? 21.841 -8.354 -9.437 1.00 97.88 93 GLU A CA 1
ATOM 728 C C . GLU A 1 93 ? 21.775 -7.859 -7.981 1.00 97.88 93 GLU A C 1
ATOM 730 O O . GLU A 1 93 ? 20.877 -8.248 -7.231 1.00 97.88 93 GLU A O 1
ATOM 735 N N . LYS A 1 94 ? 22.670 -6.944 -7.579 1.00 98.19 94 LYS A N 1
ATOM 736 C CA . LYS A 1 94 ? 22.629 -6.315 -6.246 1.00 98.19 94 LYS A CA 1
ATOM 737 C C . LYS A 1 94 ? 21.354 -5.506 -6.023 1.00 98.19 94 LYS A C 1
ATOM 739 O O . LYS A 1 94 ? 20.723 -5.665 -4.982 1.00 98.19 94 LYS A O 1
ATOM 744 N N . ILE A 1 95 ? 20.958 -4.678 -6.991 1.00 94.62 95 ILE A N 1
ATOM 745 C CA . ILE A 1 95 ? 19.724 -3.882 -6.912 1.00 94.62 95 ILE A CA 1
ATOM 746 C C . ILE A 1 95 ? 18.508 -4.804 -6.761 1.00 94.62 95 ILE A C 1
ATOM 748 O O . ILE A 1 95 ? 17.678 -4.577 -5.884 1.00 94.62 95 ILE A O 1
ATOM 752 N N . GLN A 1 96 ? 18.439 -5.887 -7.542 1.00 93.81 96 GLN A N 1
ATOM 753 C CA . GLN A 1 96 ? 17.360 -6.873 -7.430 1.00 93.81 96 GLN A CA 1
ATOM 754 C C . GLN A 1 96 ? 17.319 -7.552 -6.054 1.00 93.81 96 GLN A C 1
ATOM 756 O O . GLN A 1 96 ? 16.236 -7.791 -5.520 1.00 93.81 96 GLN A O 1
ATOM 761 N N . ASN A 1 97 ? 18.475 -7.868 -5.464 1.00 97.31 97 ASN A N 1
ATOM 762 C CA . ASN A 1 97 ? 18.532 -8.438 -4.117 1.00 97.31 97 ASN A CA 1
ATOM 763 C C . ASN A 1 97 ? 18.053 -7.437 -3.055 1.00 97.31 97 ASN A C 1
ATOM 765 O O . ASN A 1 97 ? 17.222 -7.802 -2.224 1.00 97.31 97 ASN A O 1
ATOM 769 N N . ILE A 1 98 ? 18.484 -6.173 -3.134 1.00 96.12 98 ILE A N 1
ATOM 770 C CA . ILE A 1 98 ? 18.004 -5.108 -2.239 1.00 96.12 98 ILE A CA 1
ATOM 771 C C . ILE A 1 98 ? 16.488 -4.919 -2.375 1.00 96.12 98 ILE A C 1
ATOM 773 O O . ILE A 1 98 ? 15.795 -4.792 -1.369 1.00 96.12 98 ILE A O 1
ATOM 777 N N . ASP A 1 99 ? 15.939 -4.973 -3.590 1.00 91.38 99 ASP A N 1
ATOM 778 C CA . ASP A 1 99 ? 14.492 -4.878 -3.806 1.00 91.38 99 ASP A CA 1
ATOM 779 C C . ASP A 1 99 ? 13.715 -6.017 -3.129 1.00 91.38 99 ASP A C 1
ATOM 781 O O . ASP A 1 99 ? 12.671 -5.780 -2.512 1.00 91.38 99 ASP A O 1
ATOM 785 N N . ARG A 1 100 ? 14.239 -7.249 -3.174 1.00 92.94 100 ARG 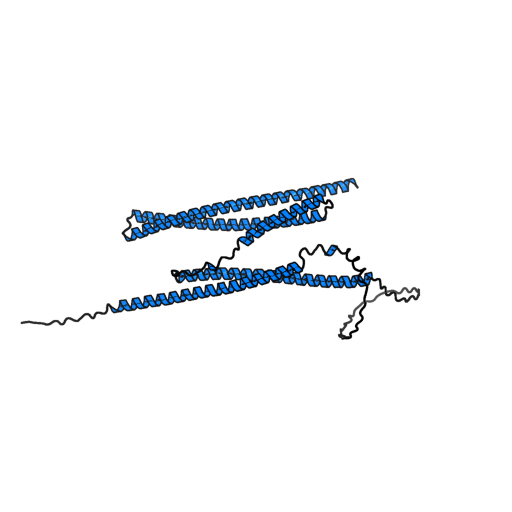A N 1
ATOM 786 C CA . ARG A 1 100 ? 13.653 -8.393 -2.451 1.00 92.94 100 ARG A CA 1
ATOM 787 C C . ARG A 1 100 ? 13.717 -8.197 -0.934 1.00 92.94 100 ARG A C 1
ATOM 789 O O . ARG A 1 100 ? 12.745 -8.505 -0.243 1.00 92.94 100 ARG A O 1
ATOM 796 N N . GLU A 1 101 ? 14.824 -7.669 -0.413 1.00 95.00 101 GLU A N 1
ATOM 797 C CA . GLU A 1 101 ? 14.970 -7.364 1.016 1.00 95.00 101 GLU A CA 1
ATOM 798 C C . GLU A 1 101 ? 14.010 -6.261 1.471 1.00 95.00 101 GLU A C 1
ATOM 800 O O . GLU A 1 101 ? 13.314 -6.432 2.472 1.00 95.00 101 GLU A O 1
ATOM 805 N N . ILE A 1 102 ? 13.896 -5.168 0.709 1.00 92.81 102 ILE A N 1
ATOM 806 C CA . ILE A 1 102 ? 12.937 -4.086 0.971 1.00 92.81 102 ILE A CA 1
ATOM 807 C C . ILE A 1 102 ? 11.507 -4.636 0.974 1.00 92.81 102 ILE A C 1
ATOM 809 O O . ILE A 1 102 ? 10.712 -4.289 1.850 1.00 92.81 102 ILE A O 1
ATOM 813 N N . TYR A 1 103 ? 11.161 -5.514 0.028 1.00 90.44 103 TYR A N 1
ATOM 814 C CA . TYR A 1 103 ? 9.850 -6.163 -0.001 1.00 90.44 103 TYR A CA 1
ATOM 815 C C . TYR A 1 103 ? 9.595 -7.012 1.257 1.00 90.44 103 TYR A C 1
ATOM 817 O O . TYR A 1 103 ? 8.545 -6.879 1.888 1.00 90.44 103 TYR A O 1
ATOM 825 N N . SER A 1 104 ? 10.568 -7.829 1.671 1.00 91.38 104 SER A N 1
ATOM 826 C CA . SER A 1 104 ? 10.488 -8.624 2.905 1.00 91.38 104 SER A CA 1
ATOM 827 C C . SER A 1 104 ? 10.325 -7.748 4.154 1.00 91.38 104 SER A C 1
ATOM 829 O O . SER A 1 104 ? 9.435 -7.998 4.970 1.00 91.38 104 SER A O 1
ATOM 831 N N . LEU A 1 105 ? 11.112 -6.672 4.277 1.00 93.25 105 LEU A N 1
ATOM 832 C CA . LEU A 1 105 ? 11.013 -5.717 5.386 1.00 93.25 105 LEU A CA 1
ATOM 833 C C . LEU A 1 105 ? 9.660 -5.012 5.423 1.00 93.25 105 LEU A C 1
ATOM 835 O O . LEU A 1 105 ? 9.098 -4.847 6.500 1.00 93.25 105 LEU A O 1
ATOM 839 N N . ASN A 1 106 ? 9.105 -4.628 4.270 1.00 91.31 106 ASN A N 1
ATOM 840 C CA . ASN A 1 106 ? 7.760 -4.057 4.223 1.00 91.31 106 ASN A CA 1
ATOM 841 C C . ASN A 1 106 ? 6.727 -5.040 4.792 1.00 91.31 106 ASN A C 1
ATOM 843 O O . ASN A 1 106 ? 5.921 -4.637 5.622 1.00 91.31 106 ASN A O 1
ATOM 847 N N . ASN A 1 107 ? 6.785 -6.325 4.428 1.00 86.50 107 ASN A N 1
ATOM 848 C CA . ASN A 1 107 ? 5.867 -7.325 4.982 1.00 86.50 107 ASN A CA 1
ATOM 849 C C . ASN A 1 107 ? 6.022 -7.474 6.504 1.00 86.50 107 ASN A C 1
ATOM 851 O O . ASN A 1 107 ? 5.022 -7.552 7.213 1.00 86.50 107 ASN A O 1
ATOM 855 N N . GLN A 1 108 ? 7.256 -7.468 7.017 1.00 93.62 108 GLN A N 1
ATOM 856 C CA . GLN A 1 108 ? 7.519 -7.517 8.462 1.00 93.62 108 GLN A CA 1
ATOM 857 C C . GLN A 1 108 ? 6.995 -6.268 9.184 1.00 93.62 108 GLN A C 1
ATOM 859 O O . GLN A 1 108 ? 6.369 -6.382 10.235 1.00 93.62 108 GLN A O 1
ATOM 864 N N . ILE A 1 109 ? 7.192 -5.080 8.605 1.00 93.19 109 ILE A N 1
ATOM 865 C CA . ILE A 1 109 ? 6.659 -3.813 9.124 1.00 93.19 109 ILE A CA 1
ATOM 866 C C . ILE A 1 109 ? 5.132 -3.879 9.222 1.00 93.19 109 ILE A C 1
ATOM 868 O O . ILE A 1 109 ? 4.578 -3.559 10.272 1.00 93.19 109 ILE A O 1
ATOM 872 N N . GLU A 1 110 ? 4.446 -4.322 8.167 1.00 90.69 110 GLU A N 1
ATOM 873 C CA . GLU A 1 110 ? 2.981 -4.433 8.168 1.00 90.69 110 GLU A CA 1
ATOM 874 C C . GLU A 1 110 ? 2.487 -5.482 9.187 1.00 90.69 110 GLU A C 1
ATOM 876 O O . GLU A 1 110 ? 1.513 -5.242 9.903 1.00 90.69 110 GLU A O 1
ATOM 881 N N . GLN A 1 111 ? 3.196 -6.606 9.350 1.00 91.69 111 GLN A N 1
ATOM 882 C CA . GLN A 1 111 ? 2.896 -7.589 10.400 1.00 91.69 111 GLN A CA 1
ATOM 883 C C . GLN A 1 111 ? 3.027 -6.990 11.807 1.00 91.69 111 GLN A C 1
ATOM 885 O O . GLN A 1 111 ? 2.104 -7.110 12.615 1.00 91.69 111 GLN A O 1
ATOM 890 N N . VAL A 1 112 ? 4.135 -6.303 12.104 1.00 95.62 112 VAL A N 1
ATOM 891 C CA . VAL A 1 112 ? 4.356 -5.653 13.408 1.00 95.62 112 VAL A CA 1
ATOM 892 C C . VAL A 1 112 ? 3.312 -4.563 13.659 1.00 95.62 112 VAL A C 1
ATOM 894 O O . VAL A 1 112 ? 2.773 -4.485 14.763 1.00 95.62 112 VAL A O 1
ATOM 897 N N . LYS A 1 113 ? 2.953 -3.763 12.645 1.00 95.00 113 LYS A N 1
ATOM 898 C CA . LYS A 1 113 ? 1.877 -2.759 12.741 1.00 95.00 113 LYS A CA 1
ATOM 899 C C . LYS A 1 113 ? 0.521 -3.381 13.059 1.00 95.00 113 LYS A C 1
ATOM 901 O O . LYS A 1 113 ? -0.211 -2.843 13.895 1.00 95.00 113 LYS A O 1
ATOM 906 N N . SER A 1 114 ? 0.194 -4.514 12.438 1.00 92.50 114 SER A N 1
ATOM 907 C CA . SER A 1 114 ? -1.039 -5.254 12.720 1.00 92.50 114 SER A CA 1
ATOM 908 C C . SER A 1 114 ? -1.070 -5.758 14.167 1.00 92.50 114 SER A C 1
ATOM 910 O O . SER A 1 114 ? -2.036 -5.503 14.889 1.00 92.50 114 SER A O 1
ATOM 912 N N . ILE A 1 115 ? 0.019 -6.378 14.637 1.00 95.12 115 ILE A N 1
ATOM 913 C CA . ILE A 1 115 ? 0.147 -6.848 16.027 1.00 95.12 115 ILE A CA 1
ATOM 914 C C . ILE A 1 115 ? 0.017 -5.676 17.008 1.00 95.12 115 ILE A C 1
ATOM 916 O O . ILE A 1 115 ? -0.735 -5.761 17.976 1.00 95.12 115 ILE A O 1
ATOM 920 N N . LEU A 1 116 ? 0.702 -4.563 16.739 1.00 96.25 116 LEU A N 1
ATOM 921 C CA . LEU A 1 116 ? 0.658 -3.359 17.566 1.00 96.25 116 LEU A CA 1
ATOM 922 C C . LEU A 1 116 ? -0.749 -2.742 17.610 1.00 96.25 116 LEU A C 1
ATOM 924 O O . LEU A 1 116 ? -1.196 -2.297 18.664 1.00 96.25 116 LEU A O 1
ATOM 928 N N . THR A 1 117 ? -1.477 -2.758 16.492 1.00 95.50 117 THR A N 1
ATOM 929 C CA . THR A 1 117 ? -2.874 -2.302 16.426 1.00 95.50 117 THR A CA 1
ATOM 930 C C . THR A 1 117 ? -3.786 -3.155 17.307 1.00 95.50 117 THR A C 1
ATOM 932 O O . THR A 1 117 ? -4.574 -2.601 18.074 1.00 95.50 117 THR A O 1
ATOM 935 N N . ASN A 1 118 ? -3.650 -4.482 17.245 1.00 94.38 118 ASN A N 1
ATOM 936 C CA . ASN A 1 118 ? -4.430 -5.411 18.069 1.00 94.38 118 ASN A CA 1
ATOM 937 C C . ASN A 1 118 ? -4.103 -5.264 19.562 1.00 94.38 118 ASN A C 1
ATOM 939 O O . ASN A 1 118 ? -4.997 -5.327 20.409 1.00 94.38 118 ASN A O 1
ATOM 943 N N . GLU A 1 119 ? -2.830 -5.031 19.893 1.00 96.12 119 GLU A N 1
ATOM 944 C CA . GLU A 1 119 ? -2.409 -4.779 21.271 1.00 96.12 119 GLU A CA 1
ATOM 945 C C . GLU A 1 119 ? -3.037 -3.482 21.800 1.00 96.12 119 GLU A C 1
ATOM 947 O O . GLU A 1 119 ? -3.623 -3.480 22.881 1.00 96.12 119 GLU A O 1
ATOM 952 N N . TYR A 1 120 ? -3.037 -2.404 21.007 1.00 96.38 120 TYR A N 1
ATOM 953 C CA . TYR A 1 120 ? -3.744 -1.172 21.366 1.00 96.38 120 TYR A CA 1
ATOM 954 C C . TYR A 1 120 ? -5.243 -1.382 21.583 1.00 96.38 120 TYR A C 1
ATOM 956 O O . TYR A 1 120 ? -5.794 -0.851 22.545 1.00 96.38 120 TYR A O 1
ATOM 964 N N . GLU A 1 121 ? -5.916 -2.137 20.713 1.00 95.62 121 GLU A N 1
ATOM 965 C CA . GLU A 1 121 ? -7.346 -2.439 20.860 1.00 95.62 121 GLU A CA 1
ATOM 966 C C . GLU A 1 121 ? -7.624 -3.233 22.145 1.00 95.62 121 GLU A C 1
ATOM 968 O O . GLU A 1 121 ? -8.542 -2.891 22.893 1.00 95.62 121 GLU A O 1
ATOM 973 N N . THR A 1 122 ? -6.772 -4.209 22.465 1.00 95.19 122 THR A N 1
ATOM 974 C CA . THR A 1 122 ? -6.852 -4.977 23.715 1.00 95.19 122 THR A CA 1
ATOM 975 C C . THR A 1 122 ? -6.700 -4.068 24.938 1.00 95.19 122 THR A C 1
ATOM 977 O O . THR A 1 122 ? -7.530 -4.119 25.847 1.00 95.19 122 THR A O 1
ATOM 980 N N . GLN A 1 123 ? -5.702 -3.176 24.942 1.00 95.06 123 GLN A N 1
ATOM 981 C CA . GLN A 1 123 ? -5.489 -2.244 26.054 1.00 95.06 123 GLN A CA 1
ATOM 982 C C . GLN A 1 123 ? -6.621 -1.231 26.213 1.00 95.06 123 GLN A C 1
ATOM 984 O O . GLN A 1 123 ? -7.043 -0.946 27.334 1.00 95.06 123 GLN A O 1
ATOM 989 N N . ILE A 1 124 ? -7.155 -0.707 25.108 1.00 95.12 124 ILE A N 1
ATOM 990 C CA . ILE A 1 124 ? -8.314 0.191 25.135 1.00 95.12 124 ILE A CA 1
ATOM 991 C C . ILE A 1 124 ? -9.506 -0.510 25.802 1.00 95.12 124 ILE A C 1
ATOM 993 O O . ILE A 1 124 ? -10.109 0.064 26.708 1.00 95.12 124 ILE A O 1
ATOM 997 N N . ASN A 1 125 ? -9.800 -1.758 25.429 1.00 94.56 125 ASN A N 1
ATOM 998 C CA . ASN A 1 125 ? -10.911 -2.520 26.005 1.00 94.56 125 ASN A CA 1
ATOM 999 C C . ASN A 1 125 ? -10.729 -2.772 27.511 1.00 94.56 125 ASN A C 1
ATOM 1001 O O . ASN A 1 125 ? -11.673 -2.597 28.284 1.00 94.56 125 ASN A O 1
ATOM 1005 N N . LEU A 1 126 ? -9.515 -3.121 27.953 1.00 93.44 126 LEU A N 1
ATOM 1006 C CA . LEU A 1 126 ? -9.204 -3.297 29.378 1.00 93.44 126 LEU A CA 1
ATOM 1007 C C . LEU A 1 126 ? -9.375 -1.991 30.169 1.00 93.44 126 LEU A C 1
ATOM 1009 O O . LEU A 1 126 ? -9.960 -1.991 31.256 1.00 93.44 126 LEU A O 1
ATOM 1013 N N . LEU A 1 127 ? -8.910 -0.866 29.618 1.00 93.69 127 LEU A N 1
ATOM 1014 C CA . LEU A 1 127 ? -9.060 0.449 30.243 1.00 93.69 127 LEU A CA 1
ATOM 1015 C C . LEU A 1 127 ? -10.527 0.889 30.316 1.00 93.69 127 LEU A C 1
ATOM 1017 O O . LEU A 1 127 ? -10.929 1.440 31.340 1.00 93.69 127 LEU A O 1
ATOM 1021 N N . ILE A 1 128 ? -11.333 0.614 29.283 1.00 93.94 128 ILE A N 1
ATOM 1022 C CA . ILE A 1 128 ? -12.781 0.884 29.280 1.00 93.94 128 ILE A CA 1
ATOM 1023 C C . ILE A 1 128 ? -13.468 0.087 30.394 1.00 93.94 128 ILE A C 1
ATOM 1025 O O . ILE A 1 128 ? -14.182 0.667 31.213 1.00 93.94 128 ILE A O 1
ATOM 1029 N N . GLN A 1 129 ? -13.190 -1.217 30.498 1.00 94.12 129 GLN A N 1
ATOM 1030 C CA . GLN A 1 129 ? -13.747 -2.058 31.563 1.00 94.12 129 GLN A CA 1
ATOM 1031 C C . GLN A 1 129 ? -13.344 -1.566 32.960 1.00 94.12 129 GLN A C 1
ATOM 1033 O O . GLN A 1 129 ? -14.169 -1.551 33.876 1.00 94.12 129 GLN A O 1
ATOM 1038 N N . LYS A 1 130 ? -12.087 -1.138 33.143 1.00 93.50 130 LYS A N 1
ATOM 1039 C CA . LYS A 1 130 ? -11.615 -0.569 34.414 1.00 93.50 130 LYS A CA 1
ATOM 1040 C C . LYS A 1 130 ? -12.307 0.763 34.727 1.00 93.50 130 LYS A C 1
ATOM 1042 O O . LYS A 1 130 ? -12.744 0.970 35.856 1.00 93.50 130 LYS A O 1
ATOM 1047 N N . ALA A 1 131 ? -12.471 1.632 33.731 1.00 93.31 131 ALA A N 1
ATOM 1048 C CA . ALA A 1 131 ? -13.145 2.921 33.881 1.00 93.31 131 ALA A CA 1
ATOM 1049 C C . ALA A 1 131 ? -14.643 2.785 34.210 1.00 93.31 131 ALA A C 1
ATOM 1051 O O . ALA A 1 131 ? -15.189 3.655 34.889 1.00 93.31 131 ALA A O 1
ATOM 1052 N N . GLY A 1 132 ? -15.292 1.702 33.765 1.00 92.75 132 GLY A N 1
ATOM 1053 C CA . GLY A 1 132 ? -16.671 1.363 34.134 1.00 92.75 132 GLY A CA 1
ATOM 1054 C C . GLY A 1 132 ? -16.823 0.885 35.584 1.00 92.75 132 GLY A C 1
ATOM 1055 O O . GLY A 1 132 ? -17.859 1.117 36.198 1.00 92.75 132 GLY A O 1
ATOM 1056 N N . LYS A 1 133 ? -15.781 0.266 36.159 1.00 95.25 133 LYS A N 1
ATOM 1057 C CA . LYS A 1 133 ? -15.788 -0.266 37.537 1.00 95.25 133 LYS A CA 1
ATOM 1058 C C . LYS A 1 133 ? -15.360 0.753 38.602 1.00 95.25 133 LYS A C 1
ATOM 1060 O O . LYS A 1 133 ? -15.697 0.589 39.772 1.00 95.25 133 LYS A O 1
ATOM 1065 N N . THR A 1 134 ? -14.593 1.775 38.228 1.00 94.38 134 THR A N 1
ATOM 1066 C CA . THR A 1 134 ? -14.069 2.784 39.160 1.00 94.38 134 THR A CA 1
ATOM 1067 C C . THR A 1 134 ? -15.113 3.861 39.481 1.00 94.38 134 THR A C 1
ATOM 1069 O O . THR A 1 134 ? -15.640 4.524 38.590 1.00 94.38 134 THR A O 1
ATOM 1072 N N . ASN A 1 135 ? -15.329 4.112 40.778 1.00 95.56 135 ASN A N 1
ATOM 1073 C CA . ASN A 1 135 ? -16.192 5.195 41.277 1.00 95.56 135 ASN A CA 1
ATOM 1074 C C . ASN A 1 135 ? -15.437 6.517 41.529 1.00 95.56 135 ASN A C 1
ATOM 1076 O O . ASN A 1 135 ? -16.054 7.562 41.719 1.00 95.56 135 ASN A O 1
ATOM 1080 N N . ASN A 1 136 ? -14.101 6.493 41.547 1.00 97.00 136 ASN A N 1
ATOM 1081 C CA . ASN A 1 136 ? -13.280 7.682 41.770 1.00 97.00 136 ASN A CA 1
ATOM 1082 C C . ASN A 1 136 ? -13.186 8.530 40.489 1.00 97.00 136 ASN A C 1
ATOM 1084 O O . ASN A 1 136 ? -12.635 8.094 39.477 1.00 97.00 136 ASN A O 1
ATOM 1088 N N . VAL A 1 137 ? -13.680 9.770 40.553 1.00 95.56 137 VAL A N 1
ATOM 1089 C CA . VAL A 1 137 ? -13.713 10.714 39.421 1.00 95.56 137 VAL A CA 1
ATOM 1090 C C . VAL A 1 137 ? -12.313 11.007 38.868 1.00 95.56 137 VAL A C 1
ATOM 1092 O O . VAL A 1 137 ? -12.133 11.051 37.650 1.00 95.56 137 VAL A O 1
ATOM 1095 N N . ASN A 1 138 ? -11.312 11.167 39.738 1.00 95.44 138 ASN A N 1
ATOM 1096 C CA . ASN A 1 138 ? -9.947 11.495 39.320 1.00 95.44 138 ASN A CA 1
ATOM 1097 C C . ASN A 1 138 ? -9.280 10.317 38.601 1.00 95.44 138 ASN A C 1
ATOM 1099 O O . ASN A 1 138 ? -8.666 10.501 37.550 1.00 95.44 138 ASN A O 1
ATOM 1103 N N . GLU A 1 139 ? -9.452 9.101 39.122 1.00 94.25 139 GLU A N 1
ATOM 1104 C CA . GLU A 1 139 ? -8.942 7.886 38.479 1.00 94.25 139 GLU A CA 1
ATOM 1105 C C . GLU A 1 139 ? -9.644 7.645 37.135 1.00 94.25 139 GLU A C 1
ATOM 1107 O O . GLU A 1 139 ? -8.985 7.393 36.126 1.00 94.25 139 GLU A O 1
ATOM 1112 N N . LYS A 1 140 ? -10.971 7.818 37.079 1.00 94.38 140 LYS A N 1
ATOM 1113 C CA . LYS A 1 140 ? -11.739 7.704 35.834 1.00 94.38 140 LYS A CA 1
ATOM 1114 C C . LYS A 1 140 ? -11.253 8.691 34.771 1.00 94.38 140 LYS A C 1
ATOM 1116 O O . LYS A 1 140 ? -11.068 8.303 33.619 1.00 94.38 140 LYS A O 1
ATOM 1121 N N . LYS A 1 141 ? -10.988 9.948 35.146 1.00 94.38 141 LYS A N 1
ATOM 1122 C CA . LYS A 1 141 ? -10.427 10.961 34.237 1.00 94.38 141 LYS A CA 1
ATOM 1123 C C . LYS A 1 141 ? -9.051 10.548 33.700 1.00 94.38 141 LYS A C 1
ATOM 1125 O O . LYS A 1 141 ? -8.806 10.701 32.505 1.00 94.38 141 LYS A O 1
ATOM 1130 N N . ALA A 1 142 ? -8.180 9.994 34.545 1.00 94.69 142 ALA A N 1
ATOM 1131 C CA . ALA A 1 142 ? -6.867 9.504 34.123 1.00 94.69 142 ALA A CA 1
ATOM 1132 C C . ALA A 1 142 ? -6.971 8.324 33.137 1.00 94.69 142 ALA A C 1
ATOM 1134 O O . ALA A 1 142 ? -6.271 8.304 32.124 1.00 94.69 142 ALA A O 1
ATOM 1135 N N . LEU A 1 143 ? -7.888 7.379 33.383 1.00 93.94 143 LEU A N 1
ATOM 1136 C CA . LEU A 1 143 ? -8.145 6.249 32.480 1.00 93.94 143 LEU A CA 1
ATOM 1137 C C . LEU A 1 143 ? -8.658 6.714 31.110 1.00 93.94 143 LEU A C 1
ATOM 1139 O O . LEU A 1 143 ? -8.165 6.249 30.085 1.00 93.94 143 LEU A O 1
ATOM 1143 N N . LEU A 1 144 ? -9.590 7.673 31.080 1.00 92.62 144 LEU A N 1
ATOM 1144 C CA . LEU A 1 144 ? -10.082 8.268 29.831 1.00 92.62 144 LEU A CA 1
ATOM 1145 C C . LEU A 1 144 ? -8.970 8.985 29.050 1.00 92.62 144 LEU A C 1
ATOM 1147 O O . LEU A 1 144 ? -8.937 8.902 27.822 1.00 92.62 144 LEU A O 1
ATOM 1151 N N . GLY A 1 145 ? -8.035 9.635 29.750 1.00 93.62 145 GLY A N 1
ATOM 1152 C CA . GLY A 1 145 ? -6.834 10.214 29.144 1.00 93.62 145 GLY A CA 1
ATOM 1153 C C . GLY A 1 145 ? -5.993 9.168 28.407 1.00 93.62 145 GLY A C 1
ATOM 1154 O O . GLY A 1 145 ? -5.720 9.335 27.218 1.00 93.62 145 GLY A O 1
ATOM 1155 N N . LYS A 1 146 ? -5.670 8.048 29.072 1.00 95.38 146 LYS A N 1
ATOM 1156 C CA . LYS A 1 146 ? -4.922 6.933 28.458 1.00 95.38 146 LYS A CA 1
ATOM 1157 C C . LYS A 1 146 ? -5.661 6.305 27.270 1.00 95.38 146 LYS A C 1
ATOM 1159 O O . LYS A 1 146 ? -5.044 6.004 26.252 1.00 95.38 146 LYS A O 1
ATOM 1164 N N . ILE A 1 147 ? -6.984 6.140 27.363 1.00 95.12 147 ILE A N 1
ATOM 1165 C CA . ILE A 1 147 ? -7.801 5.621 26.250 1.00 95.12 147 ILE A CA 1
ATOM 1166 C C . ILE A 1 147 ? -7.668 6.527 25.020 1.00 95.12 147 ILE A C 1
ATOM 1168 O O . ILE A 1 147 ? -7.428 6.031 23.919 1.00 95.12 147 ILE A O 1
ATOM 1172 N N . SER A 1 148 ? -7.786 7.845 25.202 1.00 95.00 148 SER A N 1
ATOM 1173 C CA . SER A 1 148 ? -7.640 8.821 24.115 1.00 95.00 148 SER A CA 1
ATOM 1174 C C . SER A 1 148 ? -6.243 8.778 23.478 1.00 95.00 148 SER A C 1
ATOM 1176 O O . SER A 1 148 ? -6.108 8.808 22.250 1.00 95.00 148 SER A O 1
ATOM 1178 N N . GLU A 1 149 ? -5.195 8.633 24.293 1.00 95.69 149 GLU A N 1
ATOM 1179 C CA . GLU A 1 149 ? -3.809 8.496 23.831 1.00 95.69 149 GLU A CA 1
ATOM 1180 C C . GLU A 1 149 ? -3.605 7.236 22.970 1.00 95.69 149 GLU A C 1
ATOM 1182 O O . GLU A 1 149 ? -3.043 7.304 21.869 1.00 95.69 149 GLU A O 1
ATOM 1187 N N . TYR A 1 150 ? -4.108 6.083 23.422 1.00 95.81 150 TYR A N 1
ATOM 1188 C CA . TYR A 1 150 ? -4.020 4.827 22.672 1.00 95.81 150 TYR A CA 1
ATOM 1189 C C . TYR A 1 150 ? -4.872 4.843 21.405 1.00 95.81 150 TYR A C 1
ATOM 1191 O O . TYR A 1 150 ? -4.418 4.373 20.362 1.00 95.81 150 TYR A O 1
ATOM 1199 N N . GLN A 1 151 ? -6.065 5.442 21.440 1.00 94.88 151 GLN A N 1
ATOM 1200 C CA . GLN A 1 151 ? -6.880 5.639 20.240 1.00 94.88 151 GLN A CA 1
ATOM 1201 C C . GLN A 1 151 ? -6.155 6.511 19.212 1.00 94.88 151 GLN A C 1
ATOM 1203 O O . GLN A 1 151 ? -6.127 6.167 18.029 1.00 94.88 151 GLN A O 1
ATOM 1208 N N . SER A 1 152 ? -5.527 7.602 19.655 1.00 93.56 152 SER A N 1
ATOM 1209 C CA . SER A 1 152 ? -4.744 8.490 18.792 1.00 93.56 152 SER A CA 1
ATOM 1210 C C . SER A 1 152 ? -3.554 7.756 18.171 1.00 93.56 152 SER A C 1
ATOM 1212 O O . SER A 1 152 ? -3.379 7.789 16.953 1.00 93.56 152 SER A O 1
ATOM 1214 N N . SER A 1 153 ? -2.800 7.005 18.980 1.00 95.00 153 SER A N 1
ATOM 1215 C CA . SER A 1 153 ? -1.663 6.192 18.522 1.00 95.00 153 SER A CA 1
ATOM 1216 C C . SER A 1 153 ? -2.085 5.126 17.504 1.00 95.00 153 SER A C 1
ATOM 1218 O O . SER A 1 153 ? -1.481 5.002 16.438 1.00 95.00 153 SER A O 1
ATOM 1220 N N . ARG A 1 154 ? -3.179 4.404 17.775 1.00 95.00 154 ARG A N 1
ATOM 1221 C CA . ARG A 1 154 ? -3.762 3.417 16.855 1.00 95.00 154 ARG A CA 1
ATOM 1222 C C . ARG A 1 154 ? -4.196 4.055 15.534 1.00 95.00 154 ARG A C 1
ATOM 1224 O O . ARG A 1 154 ? -3.981 3.495 14.461 1.00 95.00 154 ARG A O 1
ATOM 1231 N N . ASN A 1 155 ? -4.822 5.228 15.596 1.00 89.31 155 ASN A N 1
ATOM 1232 C CA . ASN A 1 155 ? -5.299 5.925 14.405 1.00 89.31 155 ASN A CA 1
ATOM 1233 C C . ASN A 1 155 ? -4.140 6.445 13.540 1.00 89.31 155 ASN A C 1
ATOM 1235 O O . ASN A 1 155 ? -4.255 6.421 12.316 1.00 89.31 155 ASN A O 1
ATOM 1239 N N . LEU A 1 156 ? -3.020 6.860 14.145 1.00 91.12 156 LEU A N 1
ATOM 1240 C CA . LEU A 1 156 ? -1.799 7.221 13.415 1.00 91.12 156 LEU A CA 1
ATOM 1241 C C . LEU A 1 156 ? -1.240 6.030 12.623 1.00 91.12 156 LEU A C 1
ATOM 1243 O O . LEU A 1 156 ? -0.924 6.186 11.442 1.00 91.12 156 LEU A O 1
ATOM 1247 N N . LEU A 1 157 ? -1.212 4.833 13.223 1.00 90.12 157 LEU A N 1
ATOM 1248 C CA . LEU A 1 157 ? -0.796 3.605 12.533 1.00 90.12 157 LEU A CA 1
ATOM 1249 C C . LEU A 1 157 ? -1.690 3.318 11.315 1.00 90.12 157 LEU A C 1
ATOM 1251 O O . LEU A 1 157 ? -1.176 3.197 10.202 1.00 90.12 157 LEU A O 1
ATOM 1255 N N . LYS A 1 158 ? -3.021 3.353 11.489 1.00 84.00 158 LYS A N 1
ATOM 1256 C CA . LYS A 1 158 ? -4.000 3.140 10.399 1.00 84.00 158 LYS A CA 1
ATOM 1257 C C . LYS A 1 158 ? -3.940 4.222 9.307 1.00 84.00 158 LYS A C 1
ATOM 1259 O O . LYS A 1 158 ? -4.228 3.952 8.140 1.00 84.00 158 LYS A O 1
ATOM 1264 N N . ARG A 1 159 ? -3.587 5.468 9.648 1.00 75.06 159 ARG A N 1
ATOM 1265 C CA . ARG A 1 159 ? -3.464 6.562 8.664 1.00 75.06 159 ARG A CA 1
ATOM 1266 C C . ARG A 1 159 ? -2.241 6.382 7.764 1.00 75.06 159 ARG A C 1
ATOM 1268 O O . ARG A 1 159 ? -2.348 6.661 6.571 1.00 75.06 159 ARG A O 1
ATOM 1275 N N . SER A 1 160 ? -1.136 5.865 8.309 1.00 65.81 160 SER A N 1
ATOM 1276 C CA . SER A 1 160 ? 0.073 5.555 7.531 1.00 65.81 160 SER A CA 1
ATOM 1277 C C . SER A 1 160 ? -0.182 4.511 6.432 1.00 65.81 160 SER A C 1
ATOM 1279 O O . SER A 1 160 ? 0.374 4.618 5.341 1.00 65.81 160 SER A O 1
ATOM 1281 N N . GLU A 1 161 ? -1.086 3.556 6.676 1.00 61.41 161 GLU A N 1
ATOM 1282 C CA . GLU A 1 161 ? -1.525 2.573 5.676 1.00 61.41 161 GLU A CA 1
ATOM 1283 C C . GLU A 1 161 ? -2.389 3.222 4.585 1.00 61.41 161 GLU A C 1
ATOM 1285 O O . GLU A 1 161 ? -2.166 3.003 3.396 1.00 61.41 161 GLU A O 1
ATOM 1290 N N . LYS A 1 162 ? -3.342 4.086 4.969 1.00 56.50 162 LYS A N 1
ATOM 1291 C CA . LYS A 1 162 ? -4.230 4.770 4.010 1.00 56.50 162 LYS A CA 1
ATOM 1292 C C . LYS A 1 162 ? -3.515 5.792 3.122 1.00 56.50 162 LYS A C 1
ATOM 1294 O O . LYS A 1 162 ? -3.942 5.987 1.988 1.00 56.50 162 LYS A O 1
ATOM 1299 N N . GLN A 1 163 ? -2.457 6.448 3.603 1.00 50.72 163 GLN A N 1
ATOM 1300 C CA . GLN A 1 163 ? -1.688 7.401 2.788 1.00 50.72 163 GLN A CA 1
ATOM 1301 C C . GLN A 1 163 ? -0.779 6.724 1.755 1.00 50.72 163 GLN A C 1
ATOM 1303 O O . GLN A 1 163 ? -0.507 7.323 0.724 1.00 50.72 163 GLN A O 1
ATOM 1308 N N . LYS A 1 164 ? -0.367 5.464 1.956 1.00 51.31 164 LYS A N 1
ATOM 1309 C CA . LYS A 1 164 ? 0.382 4.715 0.929 1.00 51.31 164 LYS A CA 1
ATOM 1310 C C . LYS A 1 164 ? -0.470 4.289 -0.269 1.00 51.31 164 LYS A C 1
ATOM 1312 O O . LYS A 1 164 ? 0.087 3.881 -1.283 1.00 51.31 164 LYS A O 1
ATOM 1317 N N . SER A 1 165 ? -1.795 4.408 -0.187 1.00 47.72 165 SER A N 1
ATOM 1318 C CA . SER A 1 165 ? -2.678 4.322 -1.349 1.00 47.72 165 SER A CA 1
ATOM 1319 C C . SER A 1 165 ? -3.016 5.713 -1.887 1.00 47.72 165 SER A C 1
ATOM 1321 O O . SER A 1 165 ? -4.190 5.994 -2.147 1.00 47.72 165 SER A O 1
ATOM 1323 N N . GLU A 1 166 ? -2.032 6.609 -2.022 1.00 50.84 166 GLU A N 1
ATOM 1324 C CA . GLU A 1 166 ? -2.217 7.700 -2.976 1.00 50.84 166 GLU A CA 1
ATOM 1325 C C . GLU A 1 166 ? -2.591 7.049 -4.312 1.00 50.84 166 GLU A C 1
ATOM 1327 O O . GLU A 1 166 ? -1.913 6.104 -4.736 1.00 50.84 166 GLU A O 1
ATOM 1332 N N . PRO A 1 167 ? -3.719 7.447 -4.925 1.00 55.22 167 PRO A N 1
ATOM 1333 C CA . PRO A 1 167 ? -4.103 6.900 -6.210 1.00 55.22 167 PRO A CA 1
ATOM 1334 C C . PRO A 1 167 ? -2.910 7.114 -7.133 1.00 55.22 167 PRO A C 1
ATOM 1336 O O . PRO A 1 167 ? -2.450 8.249 -7.287 1.00 55.22 167 PRO A O 1
ATOM 1339 N N . ILE A 1 168 ? -2.366 6.018 -7.681 1.00 57.06 168 ILE A N 1
ATOM 1340 C CA . ILE A 1 168 ? -1.372 6.095 -8.753 1.00 57.06 168 ILE A CA 1
ATOM 1341 C C . ILE A 1 168 ? -1.939 7.126 -9.714 1.00 57.06 168 ILE A C 1
ATOM 1343 O O . ILE A 1 168 ? -3.078 6.989 -10.152 1.00 57.06 168 ILE A O 1
ATOM 1347 N N . ASN A 1 169 ? -1.219 8.224 -9.926 1.00 62.84 169 ASN A N 1
ATOM 1348 C CA . ASN A 1 169 ? -1.765 9.347 -10.665 1.00 62.84 169 ASN A CA 1
ATOM 1349 C C . ASN A 1 169 ? -1.788 8.942 -12.146 1.00 62.84 169 ASN A C 1
ATOM 1351 O O . ASN A 1 169 ? -0.837 9.177 -12.885 1.00 62.84 169 ASN A O 1
ATOM 1355 N N . ILE A 1 170 ? -2.853 8.236 -12.538 1.00 61.16 170 ILE A N 1
ATOM 1356 C CA . ILE A 1 170 ? -3.082 7.606 -13.849 1.00 61.16 170 ILE A CA 1
ATOM 1357 C C . ILE A 1 170 ? -3.008 8.642 -14.975 1.00 61.16 170 ILE A C 1
ATOM 1359 O O . ILE A 1 170 ? -2.645 8.317 -16.108 1.00 61.16 170 ILE A O 1
ATOM 1363 N N . ALA A 1 171 ? -3.279 9.907 -14.645 1.00 65.06 171 ALA A N 1
ATOM 1364 C CA . ALA A 1 171 ? -3.094 11.048 -15.530 1.00 65.06 171 ALA A CA 1
ATOM 1365 C C . ALA A 1 171 ? -1.640 11.233 -16.002 1.00 65.06 171 ALA A C 1
ATOM 1367 O O . ALA A 1 171 ? -1.419 11.966 -16.950 1.00 65.06 171 ALA A O 1
ATOM 1368 N N . LYS A 1 172 ? -0.652 10.579 -15.376 1.00 80.06 172 LYS A N 1
ATOM 1369 C CA . LYS A 1 172 ? 0.760 10.669 -15.776 1.00 80.06 172 LYS A CA 1
ATOM 1370 C C . LYS A 1 172 ? 1.188 9.619 -16.804 1.00 80.06 172 LYS A C 1
ATOM 1372 O O . LYS A 1 172 ? 2.258 9.766 -17.387 1.00 80.06 172 LYS A O 1
ATOM 1377 N N . ILE A 1 173 ? 0.414 8.546 -17.006 1.00 87.12 173 ILE A N 1
ATOM 1378 C CA . ILE A 1 173 ? 0.771 7.494 -17.972 1.00 87.12 173 ILE A CA 1
ATOM 1379 C C . ILE A 1 173 ? 0.214 7.890 -19.338 1.00 87.12 173 ILE A C 1
ATOM 1381 O O . ILE A 1 173 ? -0.910 7.520 -19.670 1.00 87.12 173 ILE A O 1
ATOM 1385 N N . ASP A 1 174 ? 0.991 8.640 -20.113 1.00 92.31 174 ASP A N 1
ATOM 1386 C CA . ASP A 1 174 ? 0.647 9.039 -21.480 1.00 92.31 174 ASP A CA 1
ATOM 1387 C C . ASP A 1 174 ? 1.606 8.436 -22.515 1.00 92.31 174 ASP A C 1
ATOM 1389 O O . ASP A 1 174 ? 2.713 7.985 -22.194 1.00 92.31 174 ASP A O 1
ATOM 1393 N N . ILE A 1 175 ? 1.139 8.374 -23.764 1.00 91.00 175 ILE A N 1
ATOM 1394 C CA . ILE A 1 175 ? 1.948 7.948 -24.910 1.00 91.00 175 ILE A CA 1
ATOM 1395 C C . ILE A 1 175 ? 2.770 9.144 -25.377 1.00 91.00 175 ILE A C 1
ATOM 1397 O O . ILE A 1 175 ? 2.199 10.159 -25.779 1.00 91.00 175 ILE A O 1
ATOM 1401 N N . SER A 1 176 ? 4.087 8.997 -25.372 1.00 93.75 176 SER A N 1
ATOM 1402 C CA . SER A 1 176 ? 5.008 9.960 -25.965 1.00 93.75 176 SER A CA 1
ATOM 1403 C C . SER A 1 176 ? 5.039 9.784 -27.483 1.00 93.75 176 SER A C 1
ATOM 1405 O O . SER A 1 176 ? 4.812 8.691 -28.001 1.00 93.75 176 SER A O 1
ATOM 1407 N N . GLU A 1 177 ? 5.356 10.848 -28.219 1.00 91.69 177 GLU A N 1
ATOM 1408 C CA . GLU A 1 177 ? 5.456 10.806 -29.688 1.00 91.69 177 GLU A CA 1
ATOM 1409 C C . GLU A 1 177 ? 6.522 9.816 -30.189 1.00 91.69 177 GLU A C 1
ATOM 1411 O O . GLU A 1 177 ? 6.390 9.251 -31.271 1.00 91.69 177 GLU A O 1
ATOM 1416 N N . HIS A 1 178 ? 7.544 9.562 -29.373 1.00 92.31 178 HIS A N 1
ATOM 1417 C CA . HIS A 1 178 ? 8.652 8.662 -29.688 1.00 92.31 178 HIS A CA 1
ATOM 1418 C C . HIS A 1 178 ? 8.483 7.240 -29.141 1.00 92.31 178 HIS A C 1
ATOM 1420 O O . HIS A 1 178 ? 9.406 6.441 -29.282 1.00 92.31 178 HIS A O 1
ATOM 1426 N N . ASP A 1 179 ? 7.344 6.911 -28.523 1.00 94.38 179 ASP A N 1
ATOM 1427 C CA . ASP A 1 179 ? 7.129 5.552 -28.030 1.00 94.38 179 ASP A CA 1
ATOM 1428 C C . ASP A 1 179 ? 6.971 4.576 -29.204 1.00 94.38 179 ASP A C 1
ATOM 1430 O O . ASP A 1 179 ? 6.148 4.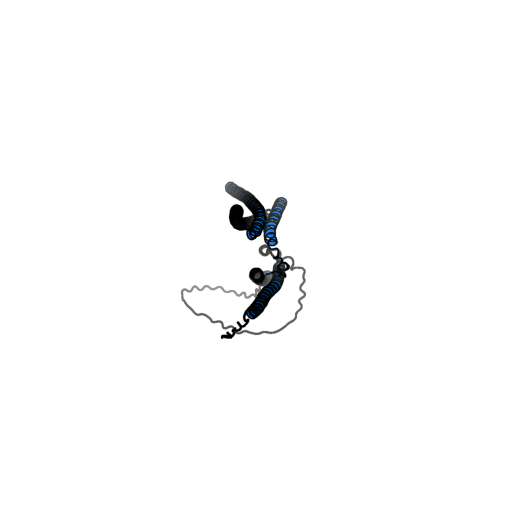755 -30.108 1.00 94.38 179 ASP A O 1
ATOM 1434 N N . SER A 1 180 ? 7.720 3.483 -29.15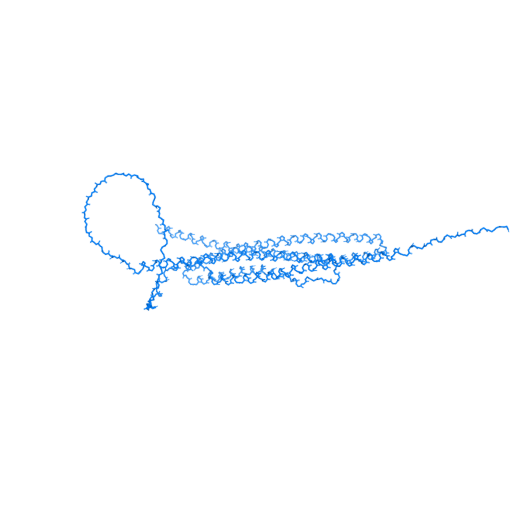2 1.00 95.50 180 SER A N 1
ATOM 1435 C CA . SER A 1 180 ? 7.555 2.352 -30.055 1.00 95.50 180 SER A CA 1
ATOM 1436 C C . SER A 1 180 ? 6.215 1.633 -29.815 1.00 95.50 180 SER A C 1
ATOM 1438 O O . SER A 1 180 ? 5.684 1.640 -28.699 1.00 95.50 180 SER A O 1
ATOM 1440 N N . PRO A 1 181 ? 5.668 0.909 -30.815 1.00 96.50 181 PRO A N 1
ATOM 1441 C CA . PRO A 1 181 ? 4.460 0.099 -30.626 1.00 96.50 181 PRO A CA 1
ATOM 1442 C C . PRO A 1 181 ? 4.551 -0.872 -29.441 1.00 96.50 181 PRO A C 1
ATOM 1444 O O . PRO A 1 181 ? 3.554 -1.146 -28.776 1.00 96.50 181 PRO A O 1
ATOM 1447 N N . LYS A 1 182 ? 5.755 -1.384 -29.159 1.00 95.81 182 LYS A N 1
ATOM 1448 C CA . LYS A 1 182 ? 6.008 -2.279 -28.029 1.00 95.81 182 LYS A CA 1
ATOM 1449 C C . LYS A 1 182 ? 5.853 -1.554 -26.687 1.00 95.81 182 LYS A C 1
ATOM 1451 O O . LYS A 1 182 ? 5.117 -2.041 -25.836 1.00 95.81 182 LYS A O 1
ATOM 1456 N N . GLU A 1 183 ? 6.473 -0.388 -26.518 1.00 92.50 183 GLU A N 1
ATOM 1457 C CA . GLU A 1 183 ? 6.367 0.412 -25.285 1.00 92.50 183 GLU A CA 1
ATOM 1458 C C . GLU A 1 183 ? 4.926 0.864 -25.025 1.00 92.50 183 GLU A C 1
ATOM 1460 O O . GLU A 1 183 ? 4.461 0.851 -23.886 1.00 92.50 183 GLU A O 1
ATOM 1465 N N . ILE A 1 184 ? 4.172 1.196 -26.079 1.00 95.81 184 ILE A N 1
ATOM 1466 C CA . ILE A 1 184 ? 2.748 1.536 -25.952 1.00 95.81 184 ILE A CA 1
ATOM 1467 C C . ILE A 1 184 ? 1.939 0.341 -25.421 1.00 95.81 184 ILE A C 1
ATOM 1469 O O . ILE A 1 184 ? 1.055 0.530 -24.581 1.00 95.81 184 ILE A O 1
ATOM 1473 N N . ARG A 1 185 ? 2.240 -0.890 -25.865 1.00 96.50 185 ARG A N 1
ATOM 1474 C CA . ARG A 1 185 ? 1.601 -2.110 -25.338 1.00 96.50 185 ARG A CA 1
ATOM 1475 C C . ARG A 1 185 ? 1.960 -2.347 -23.875 1.00 96.50 185 ARG A C 1
ATOM 1477 O O . ARG A 1 185 ? 1.058 -2.587 -23.081 1.00 96.50 185 ARG A O 1
ATOM 1484 N N . GLU A 1 186 ? 3.227 -2.186 -23.504 1.00 93.38 186 GLU A N 1
ATOM 1485 C CA . GLU A 1 186 ? 3.671 -2.300 -22.107 1.00 93.38 186 GLU A CA 1
ATOM 1486 C C . GLU A 1 186 ? 2.964 -1.268 -21.205 1.00 93.38 186 GLU A C 1
ATOM 1488 O O . GLU A 1 186 ? 2.480 -1.608 -20.123 1.00 93.38 186 GLU A O 1
ATOM 1493 N N . LYS A 1 187 ? 2.799 -0.022 -21.676 1.00 94.81 187 LYS A N 1
ATOM 1494 C CA . LYS A 1 187 ? 1.997 1.002 -20.982 1.00 94.81 187 LYS A CA 1
ATOM 1495 C C . LYS A 1 187 ? 0.524 0.599 -20.864 1.00 94.81 187 LYS A C 1
ATOM 1497 O O . LYS A 1 187 ? -0.079 0.825 -19.817 1.00 94.81 187 LYS A O 1
ATOM 1502 N N . ALA A 1 188 ? -0.066 0.009 -21.904 1.00 95.12 188 ALA A N 1
ATOM 1503 C CA . ALA A 1 188 ? -1.446 -0.472 -21.858 1.00 95.12 188 ALA A CA 1
ATOM 1504 C C . ALA A 1 188 ? -1.631 -1.614 -20.846 1.00 95.12 188 ALA A C 1
ATOM 1506 O O . ALA A 1 188 ? -2.607 -1.612 -20.096 1.00 95.12 188 ALA A O 1
ATOM 1507 N N . ASP A 1 189 ? -0.687 -2.553 -20.786 1.00 94.56 189 ASP A N 1
ATOM 1508 C CA . ASP A 1 189 ? -0.711 -3.664 -19.832 1.00 94.56 189 ASP A CA 1
ATOM 1509 C C . ASP A 1 189 ? -0.569 -3.158 -18.389 1.00 94.56 189 ASP A C 1
ATOM 1511 O O . ASP A 1 189 ? -1.334 -3.563 -17.514 1.00 94.56 189 ASP A O 1
ATOM 1515 N N . LEU A 1 190 ? 0.298 -2.166 -18.154 1.00 91.50 190 LEU A N 1
ATOM 1516 C CA . LEU A 1 190 ? 0.393 -1.490 -16.858 1.00 91.50 190 LEU A CA 1
ATOM 1517 C C . LEU A 1 190 ? -0.941 -0.838 -16.447 1.00 91.50 190 LEU A C 1
ATOM 1519 O O . LEU A 1 190 ? -1.351 -0.931 -15.289 1.00 91.50 190 LEU A O 1
ATOM 1523 N N . ILE A 1 191 ? -1.640 -0.188 -17.384 1.00 93.38 191 ILE A N 1
ATOM 1524 C CA . ILE A 1 191 ? -2.965 0.403 -17.136 1.00 93.38 191 ILE A CA 1
ATOM 1525 C C . ILE A 1 191 ? -3.994 -0.689 -16.793 1.00 93.38 191 ILE A C 1
ATOM 1527 O O . ILE A 1 191 ? -4.810 -0.490 -15.891 1.00 93.38 191 ILE A O 1
ATOM 1531 N N . ILE A 1 192 ? -3.941 -1.850 -17.451 1.00 94.56 192 ILE A N 1
ATOM 1532 C CA . ILE A 1 192 ? -4.817 -2.998 -17.160 1.00 94.56 192 ILE A CA 1
ATOM 1533 C C . ILE A 1 192 ? -4.550 -3.564 -15.767 1.00 94.56 192 ILE A C 1
ATOM 1535 O O . ILE A 1 192 ? -5.495 -3.854 -15.035 1.00 94.56 192 ILE A O 1
ATOM 1539 N N . ASP A 1 193 ? -3.292 -3.668 -15.350 1.00 91.19 193 ASP A N 1
ATOM 1540 C CA . ASP A 1 193 ? -2.956 -4.109 -13.996 1.00 91.19 193 ASP A CA 1
ATOM 1541 C C . ASP A 1 193 ? -3.519 -3.162 -12.932 1.00 91.19 193 ASP A C 1
ATOM 1543 O O . ASP A 1 193 ? -4.036 -3.603 -11.899 1.00 91.19 193 ASP A O 1
ATOM 1547 N N . ILE A 1 194 ? -3.474 -1.851 -13.191 1.00 89.00 194 ILE A N 1
ATOM 1548 C CA . ILE A 1 194 ? -4.112 -0.848 -12.331 1.00 89.00 194 ILE A CA 1
ATOM 1549 C C . ILE A 1 194 ? -5.636 -1.038 -12.342 1.00 89.00 194 ILE A C 1
ATOM 1551 O O . ILE A 1 194 ? -6.247 -1.064 -11.274 1.00 89.00 194 ILE A O 1
ATOM 1555 N N . ALA A 1 195 ? -6.251 -1.251 -13.510 1.00 92.69 195 ALA A N 1
ATOM 1556 C CA . ALA A 1 195 ? -7.684 -1.526 -13.636 1.00 92.69 195 ALA A CA 1
ATOM 1557 C C . ALA A 1 195 ? -8.106 -2.763 -12.820 1.00 92.69 195 ALA A C 1
ATOM 1559 O O . ALA A 1 195 ? -9.074 -2.712 -12.060 1.00 92.69 195 ALA A O 1
ATOM 1560 N N . ASN A 1 196 ? -7.336 -3.849 -12.890 1.00 92.38 196 ASN A N 1
ATOM 1561 C CA . ASN A 1 196 ? -7.580 -5.073 -12.129 1.00 92.38 196 ASN A CA 1
ATOM 1562 C C . ASN A 1 196 ? -7.507 -4.828 -10.614 1.00 92.38 196 ASN A C 1
ATOM 1564 O O . ASN A 1 196 ? -8.380 -5.281 -9.868 1.00 92.38 196 ASN A O 1
ATOM 1568 N N . LYS A 1 197 ? -6.520 -4.049 -10.147 1.00 88.62 197 LYS A N 1
ATOM 1569 C CA . LYS A 1 197 ? -6.415 -3.632 -8.735 1.00 88.62 197 LYS A CA 1
ATOM 1570 C C . LYS A 1 197 ? -7.610 -2.776 -8.302 1.00 88.62 197 LYS A C 1
ATOM 1572 O O . LYS A 1 197 ? -8.171 -3.006 -7.228 1.00 88.62 197 LYS A O 1
ATOM 1577 N N . THR A 1 198 ? -8.040 -1.832 -9.138 1.00 89.00 198 THR A N 1
ATOM 1578 C CA . THR A 1 198 ? -9.231 -1.003 -8.891 1.00 89.00 198 THR A CA 1
ATOM 1579 C C . THR A 1 198 ? -10.495 -1.861 -8.803 1.00 89.00 198 THR A C 1
ATOM 1581 O O . THR A 1 198 ? -11.299 -1.682 -7.888 1.00 89.00 198 THR A O 1
ATOM 1584 N N . ASN A 1 199 ? -10.644 -2.862 -9.673 1.00 93.81 199 ASN A N 1
ATOM 1585 C CA . ASN A 1 199 ? -11.765 -3.800 -9.637 1.00 93.81 199 ASN A CA 1
ATOM 1586 C C . ASN A 1 199 ? -11.775 -4.675 -8.366 1.00 93.81 199 ASN A C 1
ATOM 1588 O O . ASN A 1 199 ? -12.824 -4.880 -7.746 1.00 93.81 199 ASN A O 1
ATOM 1592 N N . ALA A 1 200 ? -10.606 -5.136 -7.911 1.00 90.19 200 ALA A N 1
ATOM 1593 C CA . ALA A 1 200 ? -10.482 -5.849 -6.639 1.00 90.19 200 ALA A CA 1
ATOM 1594 C C . ALA A 1 200 ? -10.895 -4.965 -5.444 1.00 90.19 200 ALA A C 1
ATOM 1596 O O . ALA A 1 200 ? -11.591 -5.425 -4.535 1.00 90.19 200 ALA A O 1
ATOM 1597 N N . ARG A 1 201 ? -10.543 -3.671 -5.469 1.00 88.00 201 ARG A N 1
ATOM 1598 C CA . ARG A 1 201 ? -10.969 -2.692 -4.454 1.00 88.00 201 ARG A CA 1
ATOM 1599 C C . ARG A 1 201 ? -12.478 -2.437 -4.474 1.00 88.00 201 ARG A C 1
ATOM 1601 O O . ARG A 1 201 ? -13.090 -2.333 -3.415 1.00 88.00 201 ARG A O 1
ATOM 1608 N N . ILE A 1 202 ? -13.095 -2.367 -5.653 1.00 92.25 202 ILE A N 1
ATOM 1609 C CA . ILE A 1 202 ? -14.560 -2.288 -5.779 1.00 92.25 202 ILE A CA 1
ATOM 1610 C C . ILE A 1 202 ? -15.209 -3.514 -5.126 1.00 92.25 202 ILE A C 1
ATOM 1612 O O . ILE A 1 202 ? -16.145 -3.366 -4.342 1.00 92.25 202 ILE A O 1
ATOM 1616 N N . SER A 1 203 ? -14.668 -4.706 -5.388 1.00 93.56 203 SER A N 1
ATOM 1617 C CA . SER A 1 203 ? -15.178 -5.963 -4.830 1.00 93.56 203 SER A CA 1
ATOM 1618 C C . SER A 1 203 ? -15.073 -6.007 -3.299 1.00 93.56 203 SER A C 1
ATOM 1620 O O . SER A 1 203 ? -16.003 -6.451 -2.626 1.00 93.56 203 SER A O 1
ATOM 1622 N N . SER A 1 204 ? -13.980 -5.500 -2.716 1.00 88.31 204 SER A N 1
ATOM 1623 C CA . SER A 1 204 ? -13.832 -5.437 -1.255 1.00 88.31 204 SER A CA 1
ATOM 1624 C C . SER A 1 204 ? -14.788 -4.429 -0.604 1.00 88.31 204 SER A C 1
ATOM 1626 O O . SER A 1 204 ? -15.357 -4.718 0.453 1.00 88.31 204 SER A O 1
ATOM 1628 N N . ILE A 1 205 ? -15.030 -3.282 -1.252 1.00 91.62 205 ILE A N 1
ATOM 1629 C CA . ILE A 1 205 ? -16.047 -2.311 -0.821 1.00 91.62 205 ILE A CA 1
ATOM 1630 C C . ILE A 1 205 ? -17.445 -2.930 -0.895 1.00 91.62 205 ILE A C 1
ATOM 1632 O O . ILE A 1 205 ? -18.229 -2.753 0.034 1.00 91.62 205 ILE A O 1
ATOM 1636 N N . ASP A 1 206 ? -17.748 -3.704 -1.936 1.00 95.56 206 ASP A N 1
ATOM 1637 C CA . ASP A 1 206 ? -19.033 -4.396 -2.065 1.00 95.56 206 ASP A CA 1
ATOM 1638 C C . ASP A 1 206 ? -19.291 -5.388 -0.932 1.00 95.56 206 ASP A C 1
ATOM 1640 O O . ASP A 1 206 ? -20.367 -5.384 -0.329 1.00 95.56 206 ASP A O 1
ATOM 1644 N N . LEU A 1 207 ? -18.280 -6.176 -0.564 1.00 93.75 207 LEU A N 1
ATOM 1645 C CA . LEU A 1 207 ? -18.363 -7.056 0.600 1.00 93.75 207 LEU A CA 1
ATOM 1646 C C . LEU A 1 207 ? -18.619 -6.269 1.892 1.00 93.75 207 LEU A C 1
ATOM 1648 O O . LEU A 1 207 ? -19.411 -6.702 2.732 1.00 93.75 207 LEU A O 1
ATOM 1652 N N . ARG A 1 208 ? -17.979 -5.105 2.064 1.00 92.69 208 ARG A N 1
ATOM 1653 C CA . ARG A 1 208 ? -18.183 -4.248 3.241 1.00 92.69 208 ARG A CA 1
ATOM 1654 C C . ARG A 1 208 ? -19.586 -3.641 3.275 1.00 92.69 208 ARG A C 1
ATOM 1656 O O . ARG A 1 208 ? -20.205 -3.655 4.336 1.00 92.69 208 ARG A O 1
ATOM 1663 N N . ILE A 1 209 ? -20.093 -3.158 2.141 1.00 94.00 209 ILE A N 1
ATOM 1664 C CA . ILE A 1 209 ? -21.460 -2.635 2.008 1.00 94.00 209 ILE A CA 1
ATOM 1665 C C . ILE A 1 209 ? -22.476 -3.714 2.389 1.00 94.00 209 ILE A C 1
ATOM 1667 O O . ILE A 1 209 ? -23.378 -3.445 3.177 1.00 94.00 209 ILE A O 1
ATOM 1671 N N . ASN A 1 210 ? -22.314 -4.940 1.886 1.00 95.06 210 ASN A N 1
ATOM 1672 C CA . ASN A 1 210 ? -23.226 -6.039 2.205 1.00 95.06 210 ASN A CA 1
ATOM 1673 C C . ASN A 1 210 ? -23.221 -6.362 3.706 1.00 95.06 210 ASN A C 1
ATOM 1675 O O . ASN A 1 210 ? -24.284 -6.389 4.317 1.00 95.06 210 ASN A O 1
ATOM 1679 N N . LYS A 1 211 ? -22.037 -6.467 4.330 1.00 91.69 211 LYS A N 1
ATOM 1680 C CA . LYS A 1 211 ? -21.923 -6.673 5.785 1.00 91.69 211 LYS A CA 1
ATOM 1681 C C . LYS A 1 211 ? -22.633 -5.582 6.595 1.00 91.69 211 LYS A C 1
ATOM 1683 O O . LYS A 1 211 ? -23.350 -5.894 7.539 1.00 91.69 211 LYS A O 1
ATOM 1688 N N . LEU A 1 212 ? -22.462 -4.313 6.220 1.00 93.31 212 LEU A N 1
ATOM 1689 C CA . LEU A 1 212 ? -23.114 -3.188 6.901 1.00 93.31 212 LEU A CA 1
ATOM 1690 C C . LEU A 1 212 ? -24.635 -3.174 6.690 1.00 93.31 212 LEU A C 1
ATOM 1692 O O . LEU A 1 212 ? -25.377 -2.814 7.603 1.00 93.31 212 LEU A O 1
ATOM 1696 N N . ARG A 1 213 ? -25.123 -3.581 5.511 1.00 96.06 213 ARG A N 1
ATOM 1697 C CA . ARG A 1 213 ? -26.564 -3.738 5.250 1.00 96.06 213 ARG A CA 1
ATOM 1698 C C . ARG A 1 213 ? -27.172 -4.855 6.095 1.00 96.06 213 ARG A C 1
ATOM 1700 O O . ARG A 1 213 ? -28.253 -4.659 6.647 1.00 96.06 213 ARG A O 1
ATOM 1707 N N . ASP A 1 214 ? -26.478 -5.983 6.229 1.00 93.88 214 ASP A N 1
ATOM 1708 C CA . ASP A 1 214 ? -26.915 -7.104 7.067 1.00 93.88 214 ASP A CA 1
ATOM 1709 C C . ASP A 1 214 ? -26.941 -6.720 8.551 1.00 93.88 214 ASP A C 1
ATOM 1711 O O . ASP A 1 214 ? -27.906 -7.019 9.261 1.00 93.88 214 ASP A O 1
ATOM 1715 N N . GLU A 1 215 ? -25.927 -5.984 9.012 1.00 91.00 215 GLU A N 1
ATOM 1716 C CA . GLU A 1 215 ? -25.880 -5.432 10.366 1.00 91.00 215 GLU A CA 1
ATOM 1717 C C . GLU A 1 215 ? -27.051 -4.473 10.617 1.00 91.00 215 GLU A C 1
ATOM 1719 O O . GLU A 1 215 ? -27.774 -4.616 11.604 1.00 91.00 215 GLU A O 1
ATOM 1724 N N . LEU A 1 216 ? -27.299 -3.536 9.699 1.00 93.50 216 LEU A N 1
ATOM 1725 C CA . LEU A 1 216 ? -28.406 -2.586 9.798 1.00 93.50 216 LEU A CA 1
ATOM 1726 C C . LEU A 1 216 ? -29.766 -3.296 9.799 1.00 93.50 216 LEU A C 1
ATOM 1728 O O . LEU A 1 216 ? -30.639 -2.948 10.592 1.00 93.50 216 LEU A O 1
ATOM 1732 N N . ARG A 1 217 ? -29.948 -4.319 8.955 1.00 94.19 217 ARG A N 1
ATOM 1733 C CA . ARG A 1 217 ? -31.168 -5.138 8.929 1.00 94.19 217 ARG A CA 1
ATOM 1734 C C . ARG A 1 217 ? -31.376 -5.881 10.246 1.00 94.19 217 ARG A C 1
ATOM 1736 O O . ARG A 1 217 ? -32.500 -5.946 10.731 1.00 94.19 217 ARG A O 1
ATOM 1743 N N . THR A 1 218 ? -30.309 -6.434 10.815 1.00 92.56 218 THR A N 1
ATOM 1744 C CA . THR A 1 218 ? -30.362 -7.143 12.101 1.00 92.56 218 THR A CA 1
ATOM 1745 C C . THR A 1 218 ? -30.739 -6.190 13.229 1.00 92.56 218 THR A C 1
ATOM 1747 O O . THR A 1 218 ? -31.602 -6.517 14.035 1.00 92.56 218 THR A O 1
ATOM 1750 N N . ARG A 1 219 ? -30.169 -4.980 13.245 1.00 88.75 219 ARG A N 1
ATOM 1751 C CA . ARG A 1 219 ? -30.500 -3.954 14.243 1.00 88.75 219 ARG A CA 1
ATOM 1752 C C . ARG A 1 219 ? -31.946 -3.480 14.150 1.00 88.75 219 ARG A C 1
ATOM 1754 O O . ARG A 1 219 ? -32.597 -3.397 15.176 1.00 88.75 219 ARG A O 1
ATOM 1761 N N . LYS A 1 220 ? -32.478 -3.273 12.941 1.00 90.69 220 LYS A N 1
ATOM 1762 C CA . LYS A 1 220 ? -33.901 -2.939 12.761 1.00 90.69 220 LYS A CA 1
ATOM 1763 C C . LYS A 1 220 ? -34.833 -4.007 13.330 1.00 90.69 220 LYS A C 1
ATOM 1765 O O . LYS A 1 220 ? -35.767 -3.670 14.037 1.00 90.69 220 LYS A O 1
ATOM 1770 N N . LYS A 1 221 ? -34.538 -5.288 13.087 1.00 92.56 221 LYS A N 1
ATOM 1771 C CA . LYS A 1 221 ? -35.313 -6.397 13.668 1.00 92.56 221 LYS A CA 1
ATOM 1772 C C . LYS A 1 221 ? -35.231 -6.439 15.195 1.00 92.56 221 LYS A C 1
ATOM 1774 O O . LYS A 1 221 ? -36.193 -6.828 15.841 1.00 92.56 221 LYS A O 1
ATOM 1779 N N . LEU A 1 222 ? -34.075 -6.093 15.767 1.00 86.62 222 LEU A N 1
ATOM 1780 C CA . LEU A 1 222 ? -33.908 -6.019 17.220 1.00 86.62 222 LEU A CA 1
ATOM 1781 C C . LEU A 1 222 ? -34.690 -4.848 17.821 1.00 86.62 222 LEU A C 1
ATOM 1783 O O . LEU A 1 222 ? -35.271 -5.025 18.885 1.00 86.62 222 LEU A O 1
ATOM 1787 N N . ASP A 1 223 ? -34.738 -3.701 17.140 1.00 84.06 223 ASP A N 1
ATOM 1788 C CA . ASP A 1 223 ? -35.562 -2.562 17.558 1.00 84.06 223 ASP A CA 1
ATOM 1789 C C . ASP A 1 223 ? -37.057 -2.913 17.488 1.00 84.06 223 ASP A C 1
ATOM 1791 O O . ASP A 1 223 ? -37.764 -2.727 18.471 1.00 84.06 223 ASP A O 1
ATOM 1795 N N . GLU A 1 224 ? -37.517 -3.522 16.386 1.00 87.31 224 GLU A N 1
ATOM 1796 C CA . GLU A 1 224 ? -38.898 -4.018 16.238 1.00 87.31 224 GLU A CA 1
ATOM 1797 C C . GLU A 1 224 ? -39.262 -5.005 17.364 1.00 87.31 224 GLU A C 1
ATOM 1799 O O . GLU A 1 224 ? -40.314 -4.893 17.989 1.00 87.31 224 GLU A O 1
ATOM 1804 N N . PHE A 1 225 ? -38.358 -5.933 17.688 1.00 87.94 225 PHE A N 1
ATOM 1805 C CA . PHE A 1 225 ? -38.550 -6.884 18.783 1.00 87.94 225 PHE A CA 1
ATOM 1806 C C . PHE A 1 225 ? -38.558 -6.212 20.167 1.00 87.94 225 PHE A C 1
ATOM 1808 O O . PHE A 1 225 ? -39.322 -6.608 21.049 1.00 87.94 225 PHE A O 1
ATOM 1815 N N . ALA A 1 226 ? -37.723 -5.192 20.379 1.00 81.19 226 ALA A N 1
ATOM 1816 C CA . ALA A 1 226 ? -37.713 -4.419 21.618 1.00 81.19 226 ALA A CA 1
ATOM 1817 C C . ALA A 1 226 ? -39.017 -3.623 21.796 1.00 81.19 226 ALA A C 1
ATOM 1819 O O . ALA A 1 226 ? -39.556 -3.579 22.906 1.00 81.19 226 ALA A O 1
ATOM 1820 N N . ASP A 1 227 ? -39.553 -3.062 20.710 1.00 80.94 227 ASP A N 1
ATOM 1821 C CA . ASP A 1 227 ? -40.843 -2.372 20.691 1.00 80.94 227 ASP A CA 1
ATOM 1822 C C . ASP A 1 227 ? -42.001 -3.343 20.985 1.00 80.94 227 ASP A C 1
ATOM 1824 O O . ASP A 1 227 ? -42.866 -3.040 21.813 1.00 80.94 227 ASP A O 1
ATOM 1828 N N . GLU A 1 228 ? -41.986 -4.548 20.401 1.00 82.31 228 GLU A N 1
ATOM 1829 C CA . GLU A 1 228 ? -42.952 -5.610 20.712 1.00 82.31 228 GLU A CA 1
ATOM 1830 C C . GLU A 1 228 ? -42.897 -6.021 22.193 1.00 82.31 228 GLU A C 1
ATOM 1832 O O . GLU A 1 228 ? -43.934 -6.086 22.858 1.00 82.31 228 GLU A O 1
ATOM 1837 N N . ILE A 1 229 ? -41.703 -6.241 22.758 1.00 78.38 229 ILE A N 1
ATOM 1838 C CA . ILE A 1 229 ? -41.546 -6.556 24.190 1.00 78.38 229 ILE A CA 1
ATOM 1839 C C . ILE A 1 229 ? -42.076 -5.417 25.067 1.00 78.38 229 ILE A C 1
ATOM 1841 O O . ILE A 1 229 ? -42.760 -5.678 26.062 1.00 78.38 229 ILE A O 1
ATOM 1845 N N . SER A 1 230 ? -41.782 -4.164 24.711 1.00 75.31 230 SER A N 1
ATOM 1846 C CA . SER A 1 230 ? -42.273 -2.985 25.431 1.00 75.31 230 SER A CA 1
ATOM 1847 C C . SER A 1 230 ? -43.807 -2.954 25.464 1.00 75.31 230 SER A C 1
ATOM 1849 O O . SER A 1 230 ? -44.404 -2.727 26.520 1.00 75.31 230 SER A O 1
ATOM 1851 N N . PHE A 1 231 ? -44.456 -3.301 24.349 1.00 79.88 231 PHE A N 1
ATOM 1852 C CA . PHE A 1 231 ? -45.914 -3.397 24.255 1.00 79.88 231 PHE A CA 1
ATOM 1853 C C . PHE A 1 231 ? -46.514 -4.467 25.183 1.00 79.88 231 PHE A C 1
ATOM 1855 O O . PHE A 1 231 ? -47.552 -4.235 25.812 1.00 79.88 231 PHE A O 1
ATOM 1862 N N . PHE A 1 232 ? -45.866 -5.629 25.324 1.00 77.81 232 PHE A N 1
ATOM 1863 C CA . PHE A 1 232 ? -46.301 -6.654 26.282 1.00 77.81 232 PHE A CA 1
ATOM 1864 C C . PHE A 1 232 ? -46.041 -6.239 27.737 1.00 77.81 232 PHE A C 1
ATOM 1866 O O . PHE A 1 232 ? -46.891 -6.471 28.600 1.00 77.81 232 PHE A O 1
ATOM 1873 N N . GLY A 1 233 ? -44.916 -5.574 28.014 1.00 68.62 233 GLY A N 1
ATOM 1874 C CA . GLY A 1 233 ? -44.590 -5.049 29.341 1.00 68.62 233 GLY A CA 1
ATOM 1875 C C . GLY A 1 233 ? -45.581 -3.989 29.832 1.00 68.62 233 GLY A C 1
ATOM 1876 O O . GLY A 1 233 ? -45.969 -4.001 31.002 1.00 68.62 233 GLY A O 1
ATOM 1877 N N . GLU A 1 234 ? -46.061 -3.114 28.943 1.00 62.09 234 GLU A N 1
ATOM 1878 C CA . GLU A 1 234 ? -47.018 -2.061 29.302 1.00 62.09 234 GLU A CA 1
ATOM 1879 C C . GLU A 1 234 ? -48.385 -2.625 29.731 1.00 62.09 234 GLU A C 1
ATOM 1881 O O . GLU A 1 234 ? -49.003 -2.106 30.665 1.00 62.09 234 GLU A O 1
ATOM 1886 N N . ARG A 1 235 ? -48.844 -3.731 29.125 1.00 57.38 235 ARG A N 1
ATOM 1887 C CA . ARG A 1 235 ? -50.100 -4.396 29.527 1.00 57.38 235 ARG A CA 1
ATOM 1888 C C . ARG A 1 235 ? -50.007 -5.059 30.900 1.00 57.38 235 ARG A C 1
ATOM 1890 O O . ARG A 1 235 ? -50.988 -5.050 31.640 1.00 57.38 235 ARG A O 1
ATOM 1897 N N . VAL A 1 236 ? -48.839 -5.594 31.256 1.00 56.06 236 VAL A N 1
ATOM 1898 C CA . VAL A 1 236 ? -48.601 -6.188 32.582 1.00 56.06 236 VAL A CA 1
ATOM 1899 C C . VAL A 1 236 ? -48.469 -5.095 33.650 1.00 56.06 236 VAL A C 1
ATOM 1901 O O . VAL A 1 236 ? -49.007 -5.238 34.745 1.00 56.06 236 VAL A O 1
ATOM 1904 N N . ALA A 1 237 ? -47.832 -3.965 33.325 1.00 54.12 237 ALA A N 1
ATOM 1905 C CA . ALA A 1 237 ? -47.650 -2.845 34.252 1.00 54.12 237 ALA A CA 1
ATOM 1906 C C . ALA A 1 237 ? -48.930 -2.022 34.504 1.00 54.12 237 ALA A C 1
ATOM 1908 O O . ALA A 1 237 ? -49.092 -1.470 35.592 1.00 54.12 237 ALA A O 1
ATOM 1909 N N . LYS A 1 238 ? -49.864 -1.951 33.543 1.00 55.12 238 LYS A N 1
ATOM 1910 C CA . LYS A 1 238 ? -51.150 -1.243 33.713 1.00 55.12 238 LYS A CA 1
ATOM 1911 C C . LYS A 1 238 ? -52.180 -1.976 34.576 1.00 55.12 238 LYS A C 1
ATOM 1913 O O . LYS A 1 238 ? -53.265 -1.438 34.769 1.00 55.12 238 LYS A O 1
ATOM 1918 N N . GLY A 1 239 ? -51.867 -3.156 35.121 1.00 48.50 239 GLY A N 1
ATOM 1919 C CA . GLY A 1 239 ? -52.686 -3.779 36.163 1.00 48.50 239 GLY A CA 1
ATOM 1920 C C . GLY A 1 239 ? -54.154 -3.969 35.778 1.00 48.50 239 GLY A C 1
ATOM 1921 O O . GLY A 1 239 ? -55.016 -3.978 36.653 1.00 48.50 239 GLY A O 1
ATOM 1922 N N . GLN A 1 240 ? -54.463 -4.137 34.488 1.00 47.59 240 GLN A N 1
ATOM 1923 C CA . GLN A 1 240 ? -55.792 -4.562 34.062 1.00 47.59 240 GLN A CA 1
ATOM 1924 C C . GLN A 1 240 ? -55.881 -6.077 34.269 1.00 47.59 240 GLN A C 1
ATOM 1926 O O . GLN A 1 240 ? -55.965 -6.877 33.341 1.00 47.59 240 GLN A O 1
ATOM 1931 N N . VAL A 1 241 ? -55.797 -6.468 35.541 1.00 47.50 241 VAL A N 1
ATOM 1932 C CA . VAL A 1 241 ? -56.250 -7.762 36.019 1.00 47.50 241 VAL A CA 1
ATOM 1933 C C . VAL A 1 241 ? -57.743 -7.759 35.733 1.00 47.50 241 VAL A C 1
ATOM 1935 O O . VAL A 1 241 ? -58.530 -7.149 36.452 1.00 47.50 241 VAL A O 1
ATOM 1938 N N . VAL A 1 242 ? -58.141 -8.389 34.629 1.00 50.94 242 VAL A N 1
ATOM 1939 C CA . VAL A 1 242 ? -59.532 -8.778 34.406 1.00 50.94 242 VAL A CA 1
ATOM 1940 C C . VAL A 1 242 ? -59.811 -9.918 35.382 1.00 50.94 242 VAL A C 1
ATOM 1942 O O . VAL A 1 242 ? -59.921 -11.080 35.011 1.00 50.94 242 VAL A O 1
ATOM 1945 N N . SER A 1 243 ? -59.891 -9.595 36.670 1.00 47.31 243 SER A N 1
ATOM 1946 C CA . SER A 1 243 ? -60.546 -10.424 37.669 1.00 47.31 243 SER A CA 1
ATOM 1947 C C . SER A 1 243 ? -62.045 -10.289 37.428 1.00 47.31 243 SER A C 1
ATOM 1949 O O . SER A 1 243 ? -62.775 -9.632 38.168 1.00 47.31 243 SER A O 1
ATOM 1951 N N . LYS A 1 244 ? -62.522 -10.907 36.341 1.00 45.03 244 LYS A N 1
ATOM 1952 C CA . LYS A 1 244 ? -63.940 -11.217 36.226 1.00 45.03 244 LYS A CA 1
ATOM 1953 C C . LYS A 1 244 ? -64.190 -12.376 37.180 1.00 45.03 244 LYS A C 1
ATOM 1955 O O . LYS A 1 244 ? -63.846 -13.523 36.910 1.00 45.03 244 LYS A O 1
ATOM 1960 N N . ALA A 1 245 ? -64.692 -11.995 38.347 1.00 52.56 245 ALA A N 1
ATOM 1961 C CA . ALA A 1 245 ? -65.184 -12.864 39.388 1.00 52.56 245 ALA A CA 1
ATOM 1962 C C . ALA A 1 245 ? -66.058 -13.980 38.807 1.00 52.56 245 ALA A C 1
ATOM 1964 O O . ALA A 1 245 ? -67.046 -13.710 38.131 1.00 52.56 245 ALA A O 1
ATOM 1965 N N . THR A 1 246 ? -65.717 -15.218 39.144 1.00 44.12 246 THR A N 1
ATOM 1966 C CA . THR A 1 246 ? -66.729 -16.214 39.491 1.00 44.12 246 THR A CA 1
ATOM 1967 C C . THR A 1 246 ? -66.152 -16.975 40.670 1.00 44.12 246 THR A C 1
ATOM 1969 O O . THR A 1 246 ? -65.358 -17.897 40.515 1.00 44.12 246 THR A O 1
ATOM 1972 N N . GLY A 1 247 ? -66.445 -16.473 41.868 1.00 48.12 247 GLY A N 1
ATOM 1973 C CA . GLY A 1 247 ? -66.428 -17.332 43.032 1.00 48.12 247 GLY A CA 1
ATOM 1974 C C . GLY A 1 247 ? -67.637 -18.242 42.906 1.00 48.12 247 GLY A C 1
ATOM 1975 O O . GLY A 1 247 ? -68.751 -17.740 42.806 1.00 48.12 247 GLY A O 1
ATOM 1976 N N . ASP A 1 248 ? -67.414 -19.545 42.907 1.00 40.09 248 ASP A N 1
ATOM 1977 C CA . ASP A 1 248 ? -68.318 -20.415 43.630 1.00 40.09 248 ASP A CA 1
ATOM 1978 C C . ASP A 1 248 ? -67.521 -21.547 44.261 1.00 40.09 248 ASP A C 1
ATOM 1980 O O . ASP A 1 248 ? -66.551 -22.064 43.702 1.00 40.09 248 ASP A O 1
ATOM 1984 N N . GLN A 1 249 ? -67.886 -21.813 45.503 1.00 49.38 249 GLN A N 1
ATOM 1985 C CA . GLN A 1 249 ? -67.333 -22.860 46.334 1.00 49.38 249 GLN A CA 1
ATOM 1986 C C . GLN A 1 249 ? -67.715 -24.210 45.729 1.00 49.38 249 GLN A C 1
ATOM 1988 O O . GLN A 1 249 ? -68.794 -24.336 45.167 1.00 49.38 249 GLN A O 1
ATOM 1993 N N . LEU A 1 250 ? -66.881 -25.230 45.919 1.00 41.72 250 LEU A N 1
ATOM 1994 C CA . LEU A 1 250 ? -67.314 -26.503 46.498 1.00 41.72 250 LEU A CA 1
ATOM 1995 C C . LEU A 1 250 ? -66.101 -27.408 46.716 1.00 41.72 250 LEU A C 1
ATOM 1997 O O . LEU A 1 250 ? -65.293 -27.666 45.827 1.00 41.72 250 LEU A O 1
ATOM 2001 N N . LYS A 1 251 ? -65.994 -27.843 47.968 1.00 48.50 251 LYS A N 1
ATOM 2002 C CA . LYS A 1 251 ? -65.262 -29.027 48.396 1.00 48.50 251 LYS A CA 1
ATOM 2003 C C . LYS A 1 251 ? -65.957 -30.247 47.790 1.00 48.50 251 LYS A C 1
ATOM 2005 O O . LYS A 1 251 ? -67.176 -30.301 47.889 1.00 48.50 251 LYS A O 1
ATOM 2010 N N . GLU A 1 252 ? -65.206 -31.223 47.295 1.00 42.25 252 GLU A N 1
ATOM 2011 C CA . GLU A 1 252 ? -65.392 -32.624 47.690 1.00 42.25 252 GLU A CA 1
ATOM 2012 C C . GLU A 1 252 ? -64.251 -33.502 47.176 1.00 42.25 252 GLU A C 1
ATOM 2014 O O . GLU A 1 252 ? -63.765 -33.360 46.054 1.00 42.25 252 GLU A O 1
ATOM 2019 N N . ASP A 1 253 ? -63.823 -34.380 48.074 1.00 48.38 253 ASP A N 1
ATOM 2020 C CA . ASP A 1 253 ? -62.853 -35.444 47.896 1.00 48.38 253 ASP A CA 1
ATOM 2021 C C . ASP A 1 253 ? -63.368 -36.488 46.901 1.00 48.38 253 ASP A C 1
ATOM 2023 O O . ASP A 1 253 ? -64.460 -37.007 47.106 1.00 48.38 253 ASP A O 1
ATOM 2027 N N . VAL A 1 254 ? -62.566 -36.884 45.905 1.00 43.12 254 VAL A N 1
ATOM 2028 C CA . VAL A 1 254 ? -62.623 -38.245 45.343 1.00 43.12 254 VAL A CA 1
ATOM 2029 C C . VAL A 1 254 ? -61.228 -38.672 44.873 1.00 43.12 254 VAL A C 1
ATOM 2031 O O . VAL A 1 254 ? -60.674 -38.171 43.896 1.00 43.12 254 VAL A O 1
ATOM 2034 N N . GLU A 1 255 ? -60.695 -39.648 45.595 1.00 49.12 255 GLU A N 1
ATOM 2035 C CA . GLU A 1 255 ? -59.609 -40.555 45.243 1.00 49.12 255 GLU A CA 1
ATOM 2036 C C . GLU A 1 255 ? -60.104 -41.568 44.196 1.00 49.12 255 GLU A C 1
ATOM 2038 O O . GLU A 1 255 ? -60.982 -42.357 44.526 1.00 49.12 255 GLU A O 1
ATOM 2043 N N . ILE A 1 256 ? -59.555 -41.587 42.967 1.00 42.16 256 ILE A N 1
ATOM 2044 C CA . ILE A 1 256 ? -59.538 -42.790 42.106 1.00 42.16 256 ILE A CA 1
ATOM 2045 C C . ILE A 1 256 ? -58.237 -42.866 41.292 1.00 42.16 256 ILE A C 1
ATOM 2047 O O . ILE A 1 256 ? -57.750 -41.906 40.697 1.00 42.16 256 ILE A O 1
ATOM 2051 N N . ASP A 1 257 ? -57.734 -44.089 41.311 1.00 44.06 257 ASP A N 1
ATOM 2052 C CA . ASP A 1 257 ? -56.537 -44.696 40.763 1.00 44.06 257 ASP A CA 1
ATOM 2053 C C . ASP A 1 257 ? -56.383 -44.716 39.221 1.00 44.06 257 ASP A C 1
ATOM 2055 O O . ASP A 1 257 ? -57.347 -44.705 38.462 1.00 44.06 257 ASP A O 1
ATOM 2059 N N . ALA A 1 258 ? -55.119 -44.914 38.826 1.00 44.97 258 ALA A N 1
ATOM 2060 C CA . ALA A 1 258 ? -54.593 -45.646 37.662 1.00 44.97 258 ALA A CA 1
ATOM 2061 C C . ALA A 1 258 ? -54.925 -45.264 36.191 1.00 44.97 258 ALA A C 1
ATOM 2063 O O . ALA A 1 258 ? -56.049 -45.373 35.729 1.00 44.97 258 ALA A O 1
ATOM 2064 N N . LYS A 1 259 ? -53.823 -45.062 35.426 1.00 44.97 259 LYS A N 1
ATOM 2065 C CA . LYS A 1 259 ? -53.533 -45.436 34.007 1.00 44.97 259 LYS A CA 1
ATOM 2066 C C . LYS A 1 259 ? -54.604 -45.060 32.954 1.00 44.97 259 LYS A C 1
ATOM 2068 O O . LYS A 1 259 ? -55.756 -45.444 33.033 1.00 44.97 259 LYS A O 1
ATOM 2073 N N . THR A 1 260 ? -54.263 -44.463 31.808 1.00 40.44 260 THR A N 1
ATOM 2074 C CA . THR A 1 260 ? -53.740 -45.191 30.633 1.00 40.44 260 THR A CA 1
ATOM 2075 C C . THR A 1 260 ? -53.380 -44.206 29.501 1.00 40.44 260 THR A C 1
ATOM 2077 O O . THR A 1 260 ? -54.046 -43.203 29.288 1.00 40.44 260 THR A O 1
ATOM 2080 N N . LYS A 1 261 ? -52.291 -44.556 28.811 1.00 43.94 261 LYS A N 1
ATOM 2081 C CA . LYS A 1 261 ? -51.706 -44.128 27.527 1.00 43.94 261 LYS A CA 1
ATOM 2082 C C . LYS A 1 261 ? -52.569 -43.450 26.428 1.00 43.94 261 LYS A C 1
ATOM 2084 O O . LYS A 1 261 ? -53.679 -43.883 26.158 1.00 43.94 261 LYS A O 1
ATOM 2089 N N . SER A 1 262 ? -51.827 -42.664 25.629 1.00 39.44 262 SER A N 1
ATOM 2090 C CA . SER A 1 262 ? -51.697 -42.716 24.148 1.00 39.44 262 SER A CA 1
ATOM 2091 C C . SER A 1 262 ? -52.630 -41.863 23.273 1.00 39.44 262 SER A C 1
ATOM 2093 O O . SER A 1 262 ? -53.838 -42.047 23.217 1.00 39.44 262 SER A O 1
ATOM 2095 N N . ASP A 1 263 ? -51.946 -40.946 22.576 1.00 45.59 263 ASP A N 1
ATOM 2096 C CA . ASP A 1 263 ? -52.019 -40.595 21.153 1.00 45.59 263 ASP A CA 1
ATOM 2097 C C . ASP A 1 263 ? -53.361 -40.172 20.540 1.00 45.59 263 ASP A C 1
ATOM 2099 O O . ASP A 1 263 ? -54.208 -40.993 20.202 1.00 45.59 263 ASP A O 1
ATOM 2103 N N . ASN A 1 264 ? -53.469 -38.876 20.216 1.00 48.91 264 ASN A N 1
ATOM 2104 C CA . ASN A 1 264 ? -53.617 -38.456 18.816 1.00 48.91 264 ASN A CA 1
ATOM 2105 C C . ASN A 1 264 ? -53.432 -36.935 18.621 1.00 48.91 264 ASN A C 1
ATOM 2107 O O . ASN A 1 264 ? -53.760 -36.152 19.514 1.00 48.91 264 ASN A O 1
ATOM 2111 N N . PRO A 1 265 ? -52.924 -36.496 17.452 1.00 57.03 265 PRO A N 1
ATOM 2112 C CA . PRO A 1 265 ? -52.674 -35.091 17.156 1.00 57.03 265 PRO A CA 1
ATOM 2113 C C . PRO A 1 265 ? -53.907 -34.412 16.540 1.00 57.03 265 PRO A C 1
ATOM 2115 O O . PRO A 1 265 ? -54.500 -34.911 15.584 1.00 57.03 265 PRO A O 1
ATOM 2118 N N . ILE A 1 266 ? -54.260 -33.226 17.041 1.00 44.84 266 ILE A N 1
ATOM 2119 C CA . ILE A 1 266 ? -55.263 -32.354 16.417 1.00 44.84 266 ILE A CA 1
ATOM 2120 C C . ILE A 1 266 ? -54.555 -31.462 15.391 1.00 44.84 266 ILE A C 1
ATOM 2122 O O . ILE A 1 266 ? -53.770 -30.579 15.735 1.00 44.84 266 ILE A O 1
ATOM 2126 N N . ILE A 1 267 ? -54.845 -31.715 14.116 1.00 46.59 267 ILE A N 1
ATOM 2127 C CA . ILE A 1 267 ? -54.504 -30.859 12.977 1.00 46.59 267 ILE A CA 1
ATOM 2128 C C . ILE A 1 267 ? -55.406 -29.620 13.046 1.00 46.59 267 ILE A C 1
ATOM 2130 O O . ILE A 1 267 ? -56.619 -29.731 12.883 1.00 46.59 267 ILE A O 1
ATOM 2134 N N . LEU A 1 268 ? -54.822 -28.443 13.291 1.00 46.91 268 LEU A N 1
ATOM 2135 C CA . LEU A 1 268 ? -55.541 -27.169 13.268 1.00 46.91 268 LEU A CA 1
ATOM 2136 C C . LEU A 1 268 ? -55.340 -26.482 11.909 1.00 46.91 268 LEU A C 1
ATOM 2138 O O . LEU A 1 268 ? -54.318 -25.846 11.646 1.00 46.91 268 LEU A O 1
ATOM 2142 N N . THR A 1 269 ? -56.332 -26.629 11.038 1.00 43.44 269 THR A N 1
ATOM 2143 C CA . THR A 1 269 ? -56.436 -25.935 9.752 1.00 43.44 269 THR A CA 1
ATOM 2144 C C . THR A 1 269 ? -56.797 -24.467 10.004 1.00 43.44 269 THR A C 1
ATOM 2146 O O . THR A 1 269 ? -57.885 -24.170 10.489 1.00 43.44 269 THR A O 1
ATOM 2149 N N . ARG A 1 270 ? -55.889 -23.532 9.694 1.00 44.59 270 ARG A N 1
ATOM 2150 C CA . ARG A 1 270 ? -56.165 -22.083 9.699 1.00 44.59 270 ARG A CA 1
ATOM 2151 C C . ARG A 1 270 ? -56.890 -21.680 8.411 1.00 44.59 270 ARG A C 1
ATOM 2153 O O . ARG A 1 270 ? -56.305 -21.778 7.335 1.00 44.59 270 ARG A O 1
ATOM 2160 N N . GLN A 1 271 ? -58.113 -21.169 8.535 1.00 48.75 271 GLN A N 1
ATOM 2161 C CA . GLN A 1 271 ? -58.694 -20.231 7.567 1.00 48.75 271 GLN A CA 1
ATOM 2162 C C . GLN A 1 271 ? -58.392 -18.783 8.001 1.00 48.75 271 GLN A C 1
ATOM 2164 O O . GLN A 1 271 ? -58.276 -18.532 9.203 1.00 48.75 271 GLN A O 1
ATOM 2169 N N . PRO A 1 272 ? -58.248 -17.835 7.058 1.00 54.91 272 PRO A N 1
ATOM 2170 C CA . PRO A 1 272 ? -58.077 -16.424 7.367 1.00 54.91 272 PRO A CA 1
ATOM 2171 C C . PRO A 1 272 ? -59.442 -15.724 7.435 1.00 54.91 272 PRO A C 1
ATOM 2173 O O . PRO A 1 272 ? -60.151 -15.652 6.434 1.00 54.91 272 PRO A O 1
ATOM 2176 N N . GLU A 1 273 ? -59.790 -15.170 8.594 1.00 43.81 273 GLU A N 1
ATOM 2177 C CA . GLU A 1 273 ? -60.834 -14.149 8.677 1.00 43.81 273 GLU A CA 1
ATOM 2178 C C . GLU A 1 273 ? -60.220 -12.778 8.386 1.00 43.81 273 GLU A C 1
ATOM 2180 O O . GLU A 1 273 ? -59.332 -12.289 9.085 1.00 43.81 273 GLU A O 1
ATOM 2185 N N . THR A 1 274 ? -60.702 -12.175 7.308 1.00 58.47 274 THR A N 1
ATOM 2186 C CA . THR A 1 274 ? -60.641 -10.742 7.046 1.00 58.47 274 THR A CA 1
ATOM 2187 C C . THR A 1 274 ? -61.647 -10.040 7.950 1.00 58.47 274 THR A C 1
ATOM 2189 O O . THR A 1 274 ? -62.833 -10.356 7.866 1.00 58.47 274 THR A O 1
ATOM 2192 N N . LEU A 1 275 ? -61.221 -9.048 8.731 1.00 42.94 275 LEU A N 1
ATOM 2193 C CA . LEU A 1 275 ? -62.140 -8.020 9.211 1.00 42.94 275 LEU A CA 1
ATOM 2194 C C . LEU A 1 275 ? -61.507 -6.637 9.059 1.00 42.94 275 LEU A C 1
ATOM 2196 O O . LEU A 1 275 ? -60.564 -6.257 9.751 1.00 42.94 275 LEU A O 1
ATOM 2200 N N . ASP A 1 276 ? -62.056 -5.945 8.075 1.00 43.81 276 ASP A N 1
ATOM 2201 C CA . ASP A 1 276 ? -62.046 -4.510 7.880 1.00 43.81 276 ASP A CA 1
ATOM 2202 C C . ASP A 1 276 ? -62.971 -3.876 8.935 1.00 43.81 276 ASP A C 1
ATOM 2204 O O . ASP A 1 276 ? -64.023 -4.447 9.209 1.00 43.81 276 ASP A O 1
ATOM 2208 N N . THR A 1 277 ? -62.560 -2.758 9.538 1.00 38.47 277 THR A N 1
ATOM 2209 C CA . THR A 1 277 ? -63.366 -1.544 9.793 1.00 38.47 277 THR A CA 1
ATOM 2210 C C . THR A 1 277 ? -62.653 -0.636 10.794 1.00 38.47 277 THR A C 1
ATOM 2212 O O . THR A 1 277 ? -62.465 -0.960 11.966 1.00 38.47 277 THR A O 1
ATOM 2215 N N . SER A 1 278 ? -62.267 0.521 10.267 1.00 51.44 278 SER A N 1
ATOM 2216 C CA . SER A 1 278 ? -62.352 1.848 10.875 1.00 51.44 278 SER A CA 1
ATOM 2217 C C . SER A 1 278 ? -63.202 1.967 12.146 1.00 51.44 278 SER A C 1
ATOM 2219 O O . SER A 1 278 ? -64.383 1.641 12.115 1.00 51.44 278 SER A O 1
ATOM 2221 N N . ASP A 1 279 ? -62.644 2.598 13.180 1.00 39.44 279 ASP A N 1
ATOM 2222 C CA . ASP A 1 279 ? -63.340 3.708 13.831 1.00 39.44 279 ASP A CA 1
ATOM 2223 C C . ASP A 1 279 ? -62.370 4.650 14.550 1.00 39.44 279 ASP A C 1
ATOM 2225 O O . ASP A 1 279 ? -61.510 4.265 15.345 1.00 39.44 279 ASP A O 1
ATOM 2229 N N . ASP A 1 280 ? -62.538 5.916 14.193 1.00 49.81 280 ASP A N 1
ATOM 2230 C CA . ASP A 1 280 ? -61.857 7.105 14.666 1.00 49.81 280 ASP A CA 1
ATOM 2231 C C . ASP A 1 280 ? -62.323 7.440 16.090 1.00 49.81 280 ASP A C 1
ATOM 2233 O O . ASP A 1 280 ? -63.509 7.670 16.349 1.00 49.81 280 ASP A O 1
ATOM 2237 N N . LYS A 1 281 ? -61.390 7.466 17.046 1.00 40.41 281 LYS A N 1
ATOM 2238 C CA . LYS A 1 281 ? -61.637 8.089 18.348 1.00 40.41 281 LYS A CA 1
ATOM 2239 C C . LYS A 1 281 ? -60.359 8.672 18.928 1.00 40.41 281 LYS A C 1
ATOM 2241 O O . LYS A 1 281 ? -59.561 8.013 19.592 1.00 40.41 281 LYS A O 1
ATOM 2246 N N . THR A 1 282 ? -60.218 9.966 18.694 1.00 48.81 282 THR A N 1
ATOM 2247 C CA . THR A 1 282 ? -59.254 10.886 19.289 1.00 48.81 282 THR A CA 1
ATOM 2248 C C . THR A 1 282 ? -59.336 10.847 20.818 1.00 48.81 282 THR A C 1
ATOM 2250 O O . THR A 1 282 ? -60.157 11.524 21.438 1.00 48.81 282 THR A O 1
ATOM 2253 N N . ILE A 1 283 ? -58.461 10.067 21.452 1.00 40.09 283 ILE A N 1
ATOM 2254 C CA . ILE A 1 283 ? -58.235 10.111 22.898 1.00 40.09 283 ILE A CA 1
ATOM 2255 C C . ILE A 1 283 ? -57.046 11.043 23.153 1.00 40.09 283 ILE A C 1
ATOM 2257 O O . ILE A 1 283 ? -55.887 10.684 22.961 1.00 40.09 283 ILE A O 1
ATOM 2261 N N . LYS A 1 284 ? -57.343 12.269 23.598 1.00 49.25 284 LYS A N 1
ATOM 2262 C CA . LYS A 1 284 ? -56.366 13.156 24.242 1.00 49.25 284 LYS A CA 1
ATOM 2263 C C . LYS A 1 284 ? -56.047 12.599 25.630 1.00 49.25 284 LYS A C 1
ATOM 2265 O O . LYS A 1 284 ? -56.738 12.911 26.596 1.00 49.25 284 LYS A O 1
ATOM 2270 N N . THR A 1 285 ? -54.994 11.797 25.735 1.00 39.84 285 THR A N 1
ATOM 2271 C CA . THR A 1 285 ? -54.373 11.441 27.018 1.00 39.84 285 THR A CA 1
ATO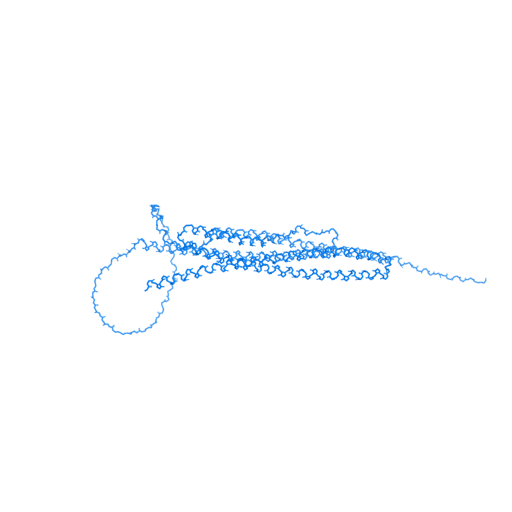M 2272 C C . THR A 1 285 ? -53.112 12.266 27.242 1.00 39.84 285 THR A C 1
ATOM 2274 O O . THR A 1 285 ? -52.137 12.164 26.507 1.00 39.84 285 THR A O 1
ATOM 2277 N N . SER A 1 286 ? -53.195 13.096 28.278 1.00 42.25 286 SER A N 1
ATOM 2278 C CA . SER A 1 286 ? -52.148 13.817 29.006 1.00 42.25 286 SER A CA 1
ATOM 2279 C C . SER A 1 286 ? -50.711 13.284 28.857 1.00 42.25 286 SER A C 1
ATOM 2281 O O . SER A 1 286 ? -50.379 12.203 29.343 1.00 42.25 286 SER A O 1
ATOM 2283 N N . GLU A 1 287 ? -49.840 14.117 28.283 1.00 46.25 287 GLU A N 1
ATOM 2284 C CA . GLU A 1 287 ? -48.416 13.862 27.998 1.00 46.25 287 GLU A CA 1
ATOM 2285 C C . GLU A 1 287 ? -47.468 13.942 29.217 1.00 46.25 287 GLU A C 1
ATOM 2287 O O . GLU A 1 287 ? -46.252 13.820 29.072 1.00 46.25 287 GLU A O 1
ATOM 2292 N N . THR A 1 288 ? -47.960 14.137 30.442 1.00 44.00 288 THR A N 1
ATOM 2293 C CA . THR A 1 288 ? -47.096 14.543 31.569 1.00 44.00 288 THR A CA 1
ATOM 2294 C C . THR A 1 288 ? -46.604 13.430 32.498 1.00 44.00 288 THR A C 1
ATOM 2296 O O . THR A 1 288 ? -45.848 13.727 33.420 1.00 44.00 288 THR A O 1
ATOM 2299 N N . SER A 1 289 ? -46.920 12.151 32.256 1.00 42.41 289 SER A N 1
ATOM 2300 C CA . SER A 1 289 ? -46.527 11.064 33.184 1.00 42.41 289 SER A CA 1
ATOM 2301 C C . SER A 1 289 ? -45.684 9.929 32.586 1.00 42.41 289 SER A C 1
ATOM 2303 O O . SER A 1 289 ? -45.209 9.076 33.330 1.00 42.41 289 SER A O 1
ATOM 2305 N N . ILE A 1 290 ? -45.401 9.927 31.278 1.00 46.16 290 ILE A N 1
ATOM 2306 C CA . ILE A 1 290 ? -44.685 8.808 30.622 1.00 46.16 290 ILE A CA 1
ATOM 2307 C C . ILE A 1 290 ? -43.147 8.947 30.701 1.00 46.16 290 ILE A C 1
ATOM 2309 O O . ILE A 1 290 ? -42.414 7.972 30.555 1.00 46.16 290 ILE A O 1
ATOM 2313 N N . LYS A 1 291 ? -42.604 10.123 31.049 1.00 48.31 291 LYS A N 1
ATOM 2314 C CA . LYS A 1 291 ? -41.140 10.339 31.090 1.00 48.31 291 LYS A CA 1
ATOM 2315 C C . LYS A 1 291 ? -40.400 9.687 32.270 1.00 48.31 291 LYS A C 1
ATOM 2317 O O . LYS A 1 291 ? -39.171 9.730 32.289 1.00 48.31 291 LYS A O 1
ATOM 2322 N N . SER A 1 292 ? -41.096 9.094 33.245 1.00 46.25 292 SER A N 1
ATOM 2323 C CA . SER A 1 292 ? -40.462 8.661 34.505 1.00 46.25 292 SER A CA 1
ATOM 2324 C C . SER A 1 292 ? -40.163 7.161 34.629 1.00 46.25 292 SER A C 1
ATOM 2326 O O . SER A 1 292 ? -39.373 6.803 35.498 1.00 46.25 292 SER A O 1
ATOM 2328 N N . VAL A 1 293 ? -40.740 6.279 33.802 1.00 44.56 293 VAL A N 1
ATOM 2329 C CA . VAL A 1 293 ? -40.619 4.814 34.013 1.00 44.56 293 VAL A CA 1
ATOM 2330 C C . VAL A 1 293 ? -39.638 4.134 33.043 1.00 44.56 293 VAL A C 1
ATOM 2332 O O . VAL A 1 293 ? -39.184 3.028 33.303 1.00 44.56 293 VAL A O 1
ATOM 2335 N N . MET A 1 294 ? -39.171 4.814 31.992 1.00 45.50 294 MET A N 1
ATOM 2336 C CA . MET A 1 294 ? -38.189 4.236 31.053 1.00 45.50 294 MET A CA 1
ATOM 2337 C C . MET A 1 294 ? -36.718 4.302 31.508 1.00 45.50 294 MET A C 1
ATOM 2339 O O . MET A 1 294 ? -35.828 3.888 30.771 1.00 45.50 294 MET A O 1
ATOM 2343 N N . LYS A 1 295 ? -36.415 4.796 32.718 1.00 46.75 295 LYS A N 1
ATOM 2344 C CA . LYS A 1 295 ? -35.022 4.924 33.194 1.00 46.75 295 LYS A CA 1
ATOM 2345 C C . LYS A 1 295 ? -34.422 3.661 33.829 1.00 46.75 295 LYS A C 1
ATOM 2347 O O . LYS A 1 295 ? -33.230 3.677 34.119 1.00 46.75 295 LYS A O 1
ATOM 2352 N N . SER A 1 296 ? -35.184 2.585 34.039 1.00 43.88 296 SER A N 1
ATOM 2353 C CA . SER A 1 296 ? -34.703 1.391 34.761 1.00 43.88 296 SER A CA 1
ATOM 2354 C C . SER A 1 296 ? -34.285 0.199 33.889 1.00 43.88 296 SER A C 1
ATOM 2356 O O . SER A 1 296 ? -33.712 -0.740 34.429 1.00 43.88 296 SER A O 1
ATOM 2358 N N . ASN A 1 297 ? -34.454 0.246 32.561 1.00 42.28 297 ASN A N 1
ATOM 2359 C CA . ASN A 1 297 ? -33.904 -0.762 31.633 1.00 42.28 297 ASN A CA 1
ATOM 2360 C C . ASN A 1 297 ? -32.635 -0.263 30.913 1.00 42.28 297 ASN A C 1
ATOM 2362 O O . ASN A 1 297 ? -32.443 -0.450 29.714 1.00 42.28 297 ASN A O 1
ATOM 2366 N N . SER A 1 298 ? -31.728 0.371 31.658 1.00 44.22 298 SER A N 1
ATOM 2367 C CA . SER A 1 298 ? -30.441 0.890 31.169 1.00 44.22 298 SER A CA 1
ATOM 2368 C C . SER A 1 298 ? -29.404 -0.187 30.801 1.00 44.22 298 SER A C 1
ATOM 2370 O O . SER A 1 298 ? -28.305 0.159 30.380 1.00 44.22 298 SER A O 1
ATOM 2372 N N . LEU A 1 299 ? -29.740 -1.478 30.900 1.00 43.72 299 LEU A N 1
ATOM 2373 C CA . LEU A 1 299 ? -28.841 -2.592 30.564 1.00 43.72 299 LEU A CA 1
ATOM 2374 C C . LEU A 1 299 ? -28.730 -2.881 29.054 1.00 43.72 299 LEU A C 1
ATOM 2376 O O . LEU A 1 299 ? -27.783 -3.545 28.641 1.00 43.72 299 LEU A O 1
ATOM 2380 N N . SER A 1 300 ? -29.633 -2.358 28.216 1.00 45.06 300 SER A N 1
ATOM 2381 C CA . SER A 1 300 ? -29.567 -2.544 26.752 1.00 45.06 300 SER A CA 1
ATOM 2382 C C . SER A 1 300 ? -28.925 -1.377 25.993 1.00 45.06 300 SER A C 1
ATOM 2384 O O . SER A 1 300 ? -28.594 -1.529 24.821 1.00 45.06 300 SER A O 1
ATOM 2386 N N . ALA A 1 301 ? -28.696 -0.229 26.638 1.00 47.72 301 ALA A N 1
ATOM 2387 C CA . ALA A 1 301 ? -28.111 0.947 25.983 1.00 47.72 301 ALA A CA 1
ATOM 2388 C C . ALA A 1 301 ? -26.579 0.866 25.821 1.00 47.72 301 ALA A C 1
ATOM 2390 O O . ALA A 1 301 ? -25.995 1.638 25.064 1.00 47.72 301 ALA A O 1
ATOM 2391 N N . GLU A 1 302 ? -25.921 -0.061 26.520 1.00 42.94 302 GLU A N 1
ATOM 2392 C CA . GLU A 1 302 ? -24.455 -0.134 26.593 1.00 42.94 302 GLU A CA 1
ATOM 2393 C C . GLU A 1 302 ? -23.829 -1.043 25.512 1.00 42.94 302 GLU A C 1
ATOM 2395 O O . GLU A 1 302 ? -22.613 -1.064 25.360 1.00 42.94 302 GLU A O 1
ATOM 2400 N N . TYR A 1 303 ? -24.640 -1.742 24.699 1.00 46.28 303 TYR A N 1
ATOM 2401 C CA . TYR A 1 303 ? -24.162 -2.696 23.678 1.00 46.28 303 TYR A CA 1
ATOM 2402 C C . TYR A 1 303 ? -24.158 -2.189 22.225 1.00 46.28 303 TYR A C 1
ATOM 2404 O O . TYR A 1 303 ? -23.748 -2.919 21.322 1.00 46.28 303 TYR A O 1
ATOM 2412 N N . THR A 1 304 ? -24.557 -0.944 21.953 1.00 48.28 304 THR A N 1
ATOM 2413 C CA . THR A 1 304 ? -24.518 -0.384 20.589 1.00 48.28 304 THR A CA 1
ATOM 2414 C C . THR A 1 304 ? -23.531 0.776 20.498 1.00 48.28 304 THR A C 1
ATOM 2416 O O . THR A 1 304 ? -23.925 1.939 20.467 1.00 48.28 304 THR A O 1
ATOM 2419 N N . GLU A 1 305 ? -22.232 0.472 20.429 1.00 61.69 305 GLU A N 1
ATOM 2420 C CA . GLU A 1 305 ? -21.154 1.479 20.337 1.00 61.69 305 GLU A CA 1
ATOM 2421 C C . GLU A 1 305 ? -21.242 2.387 19.088 1.00 61.69 305 GLU A C 1
ATOM 2423 O O . GLU A 1 305 ? -20.612 3.446 19.029 1.00 61.69 305 GLU A O 1
ATOM 2428 N N . VAL A 1 306 ? -22.049 2.023 18.086 1.00 72.38 306 VAL A N 1
ATOM 2429 C CA . VAL A 1 306 ? -22.240 2.812 16.863 1.00 72.38 306 VAL A CA 1
ATOM 2430 C C . VAL A 1 306 ? -23.733 3.085 16.650 1.00 72.38 306 VAL A C 1
ATOM 2432 O O . VAL A 1 306 ? -24.481 2.142 16.418 1.00 72.38 306 VAL A O 1
ATOM 2435 N N . PRO A 1 307 ? -24.204 4.344 16.682 1.00 85.50 307 PRO A N 1
ATOM 2436 C CA . PRO A 1 307 ? -25.583 4.690 16.332 1.00 85.50 307 PRO A CA 1
ATOM 2437 C C . PRO A 1 307 ? -25.954 4.238 14.910 1.00 85.50 307 PRO A C 1
ATOM 2439 O O . PRO A 1 307 ? -25.130 4.346 14.000 1.00 85.50 307 PRO A O 1
ATOM 2442 N N . GLN A 1 308 ? -27.199 3.800 14.682 1.00 86.56 308 GLN A N 1
ATOM 2443 C CA . GLN A 1 308 ? -27.672 3.397 13.343 1.00 86.56 308 GLN A CA 1
ATOM 2444 C C . GLN A 1 308 ? -27.476 4.495 12.285 1.00 86.56 308 GLN A C 1
ATOM 2446 O O . GLN A 1 308 ? -27.149 4.197 11.138 1.00 86.56 308 GLN A O 1
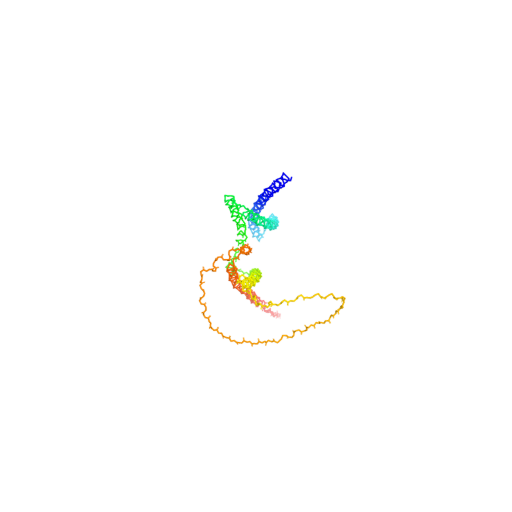ATOM 2451 N N . SER A 1 309 ? -27.603 5.766 12.676 1.00 87.69 309 SER A N 1
ATOM 2452 C CA . SER A 1 309 ? -27.344 6.916 11.803 1.00 87.69 309 SER A CA 1
ATOM 2453 C C . SER A 1 309 ? -25.918 6.929 11.243 1.00 87.69 309 SER A C 1
ATOM 2455 O O . SER A 1 309 ? -25.736 7.213 10.061 1.00 87.69 309 SER A O 1
ATOM 2457 N N . LYS A 1 310 ? -24.915 6.541 12.044 1.00 87.12 310 LYS A N 1
ATOM 2458 C CA . LYS A 1 310 ? -23.521 6.438 11.586 1.00 87.12 310 LYS A CA 1
ATOM 2459 C C . LYS A 1 310 ? -23.330 5.297 10.585 1.00 87.12 310 LYS A C 1
ATOM 2461 O O . LYS A 1 310 ? -22.574 5.463 9.635 1.00 87.12 310 LYS A O 1
ATOM 2466 N N . LEU A 1 311 ? -24.032 4.170 10.754 1.00 88.25 311 LEU A N 1
ATOM 2467 C CA . LEU A 1 311 ? -23.992 3.066 9.783 1.00 88.25 311 LEU A CA 1
ATOM 2468 C C . LEU A 1 311 ? -24.590 3.477 8.431 1.00 88.25 311 LEU A C 1
ATOM 2470 O O . LEU A 1 311 ? -24.036 3.141 7.386 1.00 88.25 311 LEU A O 1
ATOM 2474 N N . VAL A 1 312 ? -25.700 4.225 8.439 1.00 94.00 312 VAL A N 1
ATOM 2475 C CA . VAL A 1 312 ? -26.320 4.765 7.214 1.00 94.00 312 VAL A CA 1
ATOM 2476 C C . VAL A 1 312 ? -25.374 5.737 6.507 1.00 94.00 312 VAL A C 1
ATOM 2478 O O . VAL A 1 312 ? -25.230 5.687 5.285 1.00 94.00 312 VAL A O 1
ATOM 2481 N N . GLU A 1 313 ? -24.702 6.602 7.265 1.00 93.38 313 GLU A N 1
ATOM 2482 C CA . GLU A 1 313 ? -23.715 7.533 6.721 1.00 93.38 313 GLU A CA 1
ATOM 2483 C C . GLU A 1 313 ? -22.494 6.803 6.133 1.00 93.38 313 GLU A C 1
ATOM 2485 O O . GLU A 1 313 ? -22.072 7.111 5.017 1.00 93.38 313 GLU A O 1
ATOM 2490 N N . GLU A 1 314 ? -21.964 5.788 6.827 1.00 90.81 314 GLU A N 1
ATOM 2491 C CA . GLU A 1 314 ? -20.869 4.944 6.327 1.00 90.81 314 GLU A CA 1
ATOM 2492 C C . GLU A 1 314 ? -21.268 4.221 5.032 1.00 90.81 314 GLU A C 1
ATOM 2494 O O . GLU A 1 314 ? -20.505 4.244 4.065 1.00 90.81 314 GLU A O 1
ATOM 2499 N N . LEU A 1 315 ? -22.478 3.652 4.968 1.00 94.88 315 LEU A N 1
ATOM 2500 C CA . LEU A 1 315 ? -23.018 3.027 3.756 1.00 94.88 315 LEU A CA 1
ATOM 2501 C C . LEU A 1 315 ? -23.068 4.007 2.581 1.00 94.88 315 LEU A C 1
ATOM 2503 O O . LEU A 1 315 ? -22.559 3.692 1.505 1.00 94.88 315 LEU A O 1
ATOM 2507 N N . LYS A 1 316 ? -23.610 5.211 2.792 1.00 96.69 316 LYS A N 1
ATOM 2508 C CA . LYS A 1 316 ? -23.678 6.255 1.758 1.00 96.69 316 LYS A CA 1
ATOM 2509 C C . LYS A 1 316 ? -22.284 6.658 1.266 1.00 96.69 316 LYS A C 1
ATOM 2511 O O . LYS A 1 316 ? -22.071 6.828 0.065 1.00 96.69 316 LYS A O 1
ATOM 2516 N N . ASN A 1 317 ? -21.325 6.788 2.182 1.00 90.75 317 ASN A N 1
ATOM 2517 C CA . ASN A 1 317 ? -19.943 7.128 1.846 1.00 90.75 317 ASN A CA 1
ATOM 2518 C C . ASN A 1 317 ? -19.260 6.017 1.035 1.00 90.75 317 ASN A C 1
ATOM 2520 O O . ASN A 1 317 ? -18.606 6.308 0.034 1.00 90.75 317 ASN A O 1
ATOM 2524 N N . LEU A 1 318 ? -19.443 4.750 1.418 1.00 91.12 318 LEU A N 1
ATOM 2525 C CA . LEU A 1 318 ? -18.902 3.602 0.685 1.00 91.12 318 LEU A CA 1
ATOM 2526 C C . LEU A 1 318 ? -19.540 3.446 -0.700 1.00 91.12 318 LEU A C 1
ATOM 2528 O O . LEU A 1 318 ? -18.835 3.162 -1.668 1.00 91.12 318 LEU A O 1
ATOM 2532 N N . GLU A 1 319 ? -20.848 3.674 -0.831 1.00 96.25 319 GLU A N 1
ATOM 2533 C CA . GLU A 1 319 ? -21.538 3.661 -2.127 1.00 96.25 319 GLU A CA 1
ATOM 2534 C C . GLU A 1 319 ? -21.014 4.755 -3.061 1.00 96.25 319 GLU A C 1
ATOM 2536 O O . GLU A 1 319 ? -20.758 4.489 -4.239 1.00 96.25 319 GLU A O 1
ATOM 2541 N N . LYS A 1 320 ? -20.783 5.964 -2.535 1.00 94.75 320 LYS A N 1
ATOM 2542 C CA . LYS A 1 320 ? -20.162 7.055 -3.292 1.00 94.75 320 LYS A CA 1
ATOM 2543 C C . LYS A 1 320 ? -18.751 6.679 -3.760 1.00 94.75 320 LYS A C 1
ATOM 2545 O O . LYS A 1 320 ? -18.460 6.789 -4.948 1.00 94.75 320 LYS A O 1
ATOM 2550 N N . GLN A 1 321 ? -17.909 6.160 -2.862 1.00 90.44 321 GLN A N 1
ATOM 2551 C CA . GLN A 1 321 ? -16.554 5.702 -3.202 1.00 90.44 321 GLN A CA 1
ATOM 2552 C C . GLN A 1 321 ? -16.566 4.602 -4.268 1.00 90.44 321 GLN A C 1
ATOM 2554 O O . GLN A 1 321 ? -15.775 4.630 -5.209 1.00 90.44 321 GLN A O 1
ATOM 2559 N N . LYS A 1 322 ? -17.494 3.645 -4.165 1.00 94.25 322 LYS A N 1
ATOM 2560 C CA . LYS A 1 322 ? -17.684 2.598 -5.173 1.00 94.25 322 LYS A CA 1
ATOM 2561 C C . LYS A 1 322 ? -18.013 3.192 -6.543 1.00 94.25 322 LYS A C 1
ATOM 2563 O O . LYS A 1 322 ? -17.475 2.733 -7.549 1.00 94.25 322 LYS A O 1
ATOM 2568 N N . GLN A 1 323 ? -18.910 4.176 -6.604 1.00 96.19 323 GLN A N 1
ATOM 2569 C CA . GLN A 1 323 ? -19.275 4.828 -7.863 1.00 96.19 323 GLN A CA 1
ATOM 2570 C C . GLN A 1 323 ? -18.095 5.581 -8.487 1.00 96.19 323 GLN A C 1
ATOM 2572 O O . GLN A 1 323 ? -17.913 5.512 -9.701 1.00 96.19 323 GLN A O 1
ATOM 2577 N N . GLU A 1 324 ? -17.284 6.263 -7.678 1.00 91.56 324 GLU A N 1
ATOM 2578 C CA . GLU A 1 324 ? -16.068 6.946 -8.136 1.00 91.56 324 GLU A CA 1
ATOM 2579 C C . GLU A 1 324 ? -15.054 5.948 -8.714 1.00 91.56 324 GLU A C 1
ATOM 2581 O O . GLU A 1 324 ? -14.647 6.097 -9.865 1.00 91.56 324 GLU A O 1
ATOM 2586 N N . LEU A 1 325 ? -14.753 4.864 -7.989 1.00 90.31 325 LEU A N 1
ATOM 2587 C CA . LEU A 1 325 ? -13.853 3.808 -8.470 1.00 90.31 325 LEU A CA 1
ATOM 2588 C C . LEU A 1 325 ? -14.379 3.116 -9.734 1.00 90.31 325 LEU A C 1
ATOM 2590 O O . LEU A 1 325 ? -13.594 2.726 -10.591 1.00 90.31 325 LEU A O 1
ATOM 2594 N N . LYS A 1 326 ? -15.701 2.968 -9.891 1.00 95.38 326 LYS A N 1
ATOM 2595 C CA . LYS A 1 326 ? -16.293 2.422 -11.123 1.00 95.38 326 LYS A CA 1
ATOM 2596 C C . LYS A 1 326 ? -16.070 3.331 -12.330 1.00 95.38 326 LYS A C 1
ATOM 2598 O O . LYS A 1 326 ? -15.781 2.821 -13.406 1.00 95.38 326 LYS A O 1
ATOM 2603 N N . LYS A 1 327 ? -16.196 4.652 -12.161 1.00 94.06 327 LYS A N 1
ATOM 2604 C CA . LYS A 1 327 ? -15.889 5.628 -13.224 1.00 94.06 327 LYS A CA 1
ATOM 2605 C C . LYS A 1 327 ? -14.400 5.625 -13.569 1.00 94.06 327 LYS A C 1
ATOM 2607 O O . LYS A 1 327 ? -14.029 5.747 -14.731 1.00 94.06 327 LYS A O 1
ATOM 2612 N N . GLU A 1 328 ? -13.549 5.475 -12.560 1.00 90.75 328 GLU A N 1
ATOM 2613 C CA . GLU A 1 328 ? -12.107 5.342 -12.751 1.00 90.75 328 GLU A CA 1
ATOM 2614 C C . GLU A 1 328 ? -11.759 4.052 -13.505 1.00 90.75 328 GLU A C 1
ATOM 2616 O O . GLU A 1 328 ? -10.999 4.095 -14.468 1.00 90.75 328 GLU A O 1
ATOM 2621 N N . LEU A 1 329 ? -12.377 2.925 -13.135 1.00 93.81 329 LEU A N 1
ATOM 2622 C CA . LEU A 1 329 ? -12.201 1.639 -13.807 1.00 93.81 329 LEU A CA 1
ATOM 2623 C C . LEU A 1 329 ? -12.572 1.720 -15.291 1.00 93.81 329 LEU A C 1
ATOM 2625 O O . LEU A 1 329 ? -11.792 1.288 -16.132 1.00 93.81 329 LEU A O 1
ATOM 2629 N N . THR A 1 330 ? -13.726 2.306 -15.630 1.00 94.94 330 THR A N 1
ATOM 2630 C CA . THR A 1 330 ? -14.127 2.451 -17.037 1.00 94.94 330 THR A CA 1
ATOM 2631 C C . THR A 1 330 ? -13.179 3.364 -17.810 1.00 94.94 330 THR A C 1
ATOM 2633 O O . THR A 1 330 ? -12.831 3.056 -18.947 1.00 94.94 330 THR A O 1
ATOM 2636 N N . SER A 1 331 ? -12.712 4.455 -17.194 1.00 93.81 331 SER A N 1
ATOM 2637 C CA . SER A 1 331 ? -11.697 5.338 -17.783 1.00 93.81 331 SER A CA 1
ATOM 2638 C C . SER A 1 331 ? -10.384 4.595 -18.062 1.00 93.81 331 SER A C 1
ATOM 2640 O O . SER A 1 331 ? -9.846 4.685 -19.165 1.00 93.81 331 SER A O 1
ATOM 2642 N N . LEU A 1 332 ? -9.905 3.800 -17.100 1.00 92.31 332 LEU A N 1
ATOM 2643 C CA . LEU A 1 332 ? -8.697 2.980 -17.223 1.00 92.31 332 LEU A CA 1
ATOM 2644 C C . LEU A 1 332 ? -8.806 1.953 -18.351 1.00 92.31 332 LEU A C 1
ATOM 2646 O O . LEU A 1 332 ? -7.916 1.882 -19.196 1.00 92.31 332 LEU A O 1
ATOM 2650 N N . THR A 1 333 ? -9.899 1.190 -18.395 1.00 95.25 333 THR A N 1
ATOM 2651 C CA . THR A 1 333 ? -10.122 0.187 -19.444 1.00 95.25 333 THR A CA 1
ATOM 2652 C C . THR A 1 333 ? -10.157 0.838 -20.827 1.00 95.25 333 THR A C 1
ATOM 2654 O O . THR A 1 333 ? -9.429 0.414 -21.721 1.00 95.25 333 THR A O 1
ATOM 2657 N N . ASN A 1 334 ? -10.890 1.946 -20.980 1.00 95.56 334 ASN A N 1
ATOM 2658 C CA . ASN A 1 334 ? -10.939 2.691 -22.240 1.00 95.56 334 ASN A CA 1
ATOM 2659 C C . ASN A 1 334 ? -9.560 3.244 -22.643 1.00 95.56 334 ASN A C 1
ATOM 2661 O O . ASN A 1 334 ? -9.203 3.239 -23.825 1.00 95.56 334 ASN A O 1
ATOM 2665 N N . LYS A 1 335 ? -8.765 3.716 -21.671 1.00 95.19 335 LYS A N 1
ATOM 2666 C CA . LYS A 1 335 ? -7.411 4.222 -21.922 1.00 95.19 335 LYS A CA 1
ATOM 2667 C C . LYS A 1 335 ? -6.489 3.096 -22.395 1.00 95.19 335 LYS A C 1
ATOM 2669 O O . LYS A 1 335 ? -5.839 3.262 -23.423 1.00 95.19 335 LYS A O 1
ATOM 2674 N N . ALA A 1 336 ? -6.495 1.938 -21.735 1.00 95.69 336 ALA A N 1
ATOM 2675 C CA . ALA A 1 336 ? -5.715 0.775 -22.164 1.00 95.69 336 ALA A CA 1
ATOM 2676 C C . ALA A 1 336 ? -6.092 0.306 -23.579 1.00 95.69 336 ALA A C 1
ATOM 2678 O O . ALA A 1 336 ? -5.212 0.066 -24.409 1.00 95.69 336 ALA A O 1
ATOM 2679 N N . ASP A 1 337 ? -7.389 0.241 -23.885 1.00 97.44 337 ASP A N 1
ATOM 2680 C CA . ASP A 1 337 ? -7.873 -0.157 -25.209 1.00 97.44 337 ASP A CA 1
ATOM 2681 C C . ASP A 1 337 ? -7.450 0.833 -26.298 1.00 97.44 337 ASP A C 1
ATOM 2683 O O . ASP A 1 337 ? -7.058 0.426 -27.394 1.00 97.44 337 ASP A O 1
ATOM 2687 N N . SER A 1 338 ? -7.485 2.139 -26.008 1.00 96.88 338 SER A N 1
ATOM 2688 C CA . SER A 1 338 ? -7.013 3.152 -26.960 1.00 96.88 338 SER A CA 1
ATOM 2689 C C . SER A 1 338 ? -5.502 3.061 -27.201 1.00 96.88 338 SER A C 1
ATOM 2691 O O . SER A 1 338 ? -5.059 3.208 -28.340 1.00 96.88 338 SER A O 1
ATOM 2693 N N . PHE A 1 339 ? -4.713 2.728 -26.173 1.00 96.88 339 PHE A N 1
ATOM 2694 C CA . PHE A 1 339 ? -3.269 2.521 -26.306 1.00 96.88 339 PHE A CA 1
ATOM 2695 C C . PHE A 1 339 ? -2.967 1.299 -27.178 1.00 96.88 339 PHE A C 1
ATOM 2697 O O . PHE A 1 339 ? -2.175 1.396 -28.115 1.00 96.88 339 PHE A O 1
ATOM 2704 N N . ARG A 1 340 ? -3.652 0.172 -26.945 1.00 97.38 340 ARG A N 1
ATOM 2705 C CA . ARG A 1 340 ? -3.509 -1.037 -27.775 1.00 97.38 340 ARG A CA 1
ATOM 2706 C C . ARG A 1 340 ? -3.859 -0.771 -29.238 1.00 97.38 340 ARG A C 1
ATOM 2708 O O . ARG A 1 340 ? -3.074 -1.116 -30.116 1.00 97.38 340 ARG A O 1
ATOM 2715 N N . LYS A 1 341 ? -4.975 -0.078 -29.500 1.00 97.81 341 LYS A N 1
ATOM 2716 C CA . LYS A 1 341 ? -5.363 0.323 -30.865 1.00 97.81 341 LYS A CA 1
ATOM 2717 C C . LYS A 1 341 ? -4.289 1.179 -31.539 1.00 97.81 341 LYS A C 1
ATOM 2719 O O . LYS A 1 341 ? -3.915 0.889 -32.672 1.00 97.81 341 LYS A O 1
ATOM 2724 N N . LYS A 1 342 ? -3.744 2.178 -30.836 1.00 96.88 342 LYS A N 1
ATOM 2725 C CA . LYS A 1 342 ? -2.677 3.040 -31.368 1.00 96.88 342 LYS A CA 1
ATOM 2726 C C . LYS A 1 342 ? -1.393 2.258 -31.668 1.00 96.88 342 LYS A C 1
ATOM 2728 O O . LYS A 1 342 ? -0.769 2.491 -32.701 1.00 96.88 342 LYS A O 1
ATOM 2733 N N . ALA A 1 343 ? -1.011 1.312 -30.809 1.00 96.88 343 ALA A N 1
ATOM 2734 C CA . ALA A 1 343 ? 0.130 0.432 -31.067 1.00 96.88 343 ALA A CA 1
ATOM 2735 C C . ALA A 1 343 ? -0.067 -0.402 -32.347 1.00 96.88 343 ALA A C 1
ATOM 2737 O O . ALA A 1 343 ? 0.842 -0.491 -33.174 1.00 96.88 343 ALA A O 1
ATOM 2738 N N . ASP A 1 344 ? -1.261 -0.966 -32.542 1.00 96.88 344 ASP A N 1
ATOM 2739 C CA . ASP A 1 344 ? -1.581 -1.769 -33.726 1.00 96.88 344 ASP A CA 1
ATOM 2740 C C . ASP A 1 344 ? -1.606 -0.935 -35.016 1.00 96.88 344 ASP A C 1
ATOM 2742 O O . ASP A 1 344 ? -1.201 -1.413 -36.078 1.00 96.88 344 ASP A O 1
ATOM 2746 N N . GLU A 1 345 ? -2.064 0.317 -34.943 1.00 96.31 345 GLU A N 1
ATOM 2747 C CA . GLU A 1 345 ?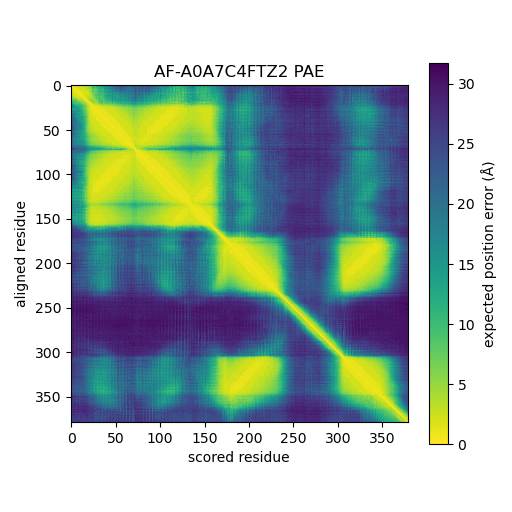 -2.030 1.258 -36.066 1.00 96.31 345 GLU A CA 1
ATOM 2748 C C . GLU A 1 345 ? -0.595 1.605 -36.474 1.00 96.31 345 GLU A C 1
ATOM 2750 O O . GLU A 1 345 ? -0.266 1.519 -37.660 1.00 96.31 345 GLU A O 1
ATOM 2755 N N . LEU A 1 346 ? 0.275 1.917 -35.507 1.00 94.62 346 LEU A N 1
ATOM 2756 C CA . LEU A 1 346 ? 1.686 2.229 -35.759 1.00 94.62 346 LEU A CA 1
ATOM 2757 C C . LEU A 1 346 ? 2.457 1.036 -36.340 1.00 94.62 346 LEU A C 1
ATOM 2759 O O . LEU A 1 346 ? 3.310 1.201 -37.212 1.00 94.62 346 LEU A O 1
ATOM 2763 N N . GLU A 1 347 ? 2.141 -0.187 -35.910 1.00 94.75 347 GLU A N 1
ATOM 2764 C CA . GLU A 1 347 ? 2.758 -1.385 -36.480 1.00 94.75 347 GLU A CA 1
ATOM 2765 C C . GLU A 1 347 ? 2.320 -1.614 -37.940 1.00 94.75 347 GLU A C 1
ATOM 2767 O O . GLU A 1 347 ? 3.130 -1.997 -38.791 1.00 94.75 347 GLU A O 1
ATOM 2772 N N . LYS A 1 348 ? 1.048 -1.339 -38.265 1.00 94.44 348 LYS A N 1
ATOM 2773 C CA . LYS A 1 348 ? 0.524 -1.440 -39.637 1.00 94.44 348 LYS A CA 1
ATOM 2774 C C . LYS A 1 348 ? 1.118 -0.381 -40.566 1.00 94.44 348 LYS A C 1
ATOM 2776 O O . LYS A 1 348 ? 1.428 -0.702 -41.715 1.00 94.44 348 LYS A O 1
ATOM 2781 N N . THR A 1 349 ? 1.271 0.862 -40.109 1.00 92.75 349 THR A N 1
ATOM 2782 C CA . THR A 1 349 ? 1.873 1.936 -40.918 1.00 92.75 349 THR A CA 1
ATOM 2783 C C . THR A 1 349 ? 3.369 1.712 -41.125 1.00 92.75 349 THR A C 1
ATOM 2785 O O . THR A 1 349 ? 3.845 1.862 -42.251 1.00 92.75 349 THR A O 1
ATOM 2788 N N . GLY A 1 350 ? 4.087 1.245 -40.098 1.00 85.81 350 GLY A N 1
ATOM 2789 C CA . GLY A 1 350 ? 5.500 0.874 -40.203 1.00 85.81 350 GLY A CA 1
ATOM 2790 C C . GLY A 1 350 ? 5.755 -0.232 -41.232 1.00 85.81 350 GLY A C 1
ATOM 2791 O O . GLY A 1 350 ? 6.644 -0.100 -42.071 1.00 85.81 350 GLY A O 1
ATOM 2792 N N . LYS A 1 351 ? 4.929 -1.291 -41.249 1.00 83.06 351 LYS A N 1
ATOM 2793 C CA . LYS A 1 351 ? 5.054 -2.382 -42.239 1.00 83.06 351 LYS A CA 1
ATOM 2794 C C . LYS A 1 351 ? 4.847 -1.901 -43.680 1.00 83.06 351 LYS A C 1
ATOM 2796 O O . LYS A 1 351 ? 5.623 -2.277 -44.555 1.00 83.06 351 LYS A O 1
ATOM 2801 N N . LYS A 1 352 ? 3.868 -1.019 -43.924 1.00 81.50 352 LYS A N 1
ATOM 2802 C CA . LYS A 1 352 ? 3.627 -0.445 -45.264 1.00 81.50 352 LYS A CA 1
ATOM 2803 C C . LYS A 1 352 ? 4.796 0.410 -45.764 1.00 81.50 352 LYS A C 1
ATOM 2805 O O . LYS A 1 352 ? 5.116 0.369 -46.952 1.00 81.50 352 LYS A O 1
ATOM 2810 N N . ALA A 1 353 ? 5.442 1.172 -44.879 1.00 75.69 353 ALA A N 1
ATOM 2811 C CA . ALA A 1 353 ? 6.592 1.997 -45.248 1.00 75.69 353 ALA A CA 1
ATOM 2812 C C . ALA A 1 353 ? 7.791 1.140 -45.700 1.00 75.69 353 ALA A C 1
ATOM 2814 O O . ALA A 1 353 ? 8.389 1.419 -46.739 1.00 75.69 353 ALA A O 1
ATOM 2815 N N . VAL A 1 354 ? 8.075 0.049 -44.979 1.00 75.25 354 VAL A N 1
ATOM 2816 C CA . VAL A 1 354 ? 9.163 -0.891 -45.311 1.00 75.25 354 VAL A CA 1
ATOM 2817 C C . VAL A 1 354 ? 8.894 -1.632 -46.627 1.00 75.25 354 VAL A C 1
ATOM 2819 O O . VAL A 1 354 ? 9.799 -1.807 -47.443 1.00 75.25 354 VAL A O 1
ATOM 2822 N N . GLU A 1 355 ? 7.647 -2.033 -46.881 1.00 75.00 355 GLU A N 1
ATOM 2823 C CA . GLU A 1 355 ? 7.272 -2.720 -48.125 1.00 75.00 355 GLU A CA 1
ATOM 2824 C C . GLU A 1 355 ? 7.413 -1.805 -49.358 1.00 75.00 355 GLU A C 1
ATOM 2826 O O . GLU A 1 355 ? 7.910 -2.237 -50.399 1.00 75.00 355 GLU A O 1
ATOM 2831 N N . THR A 1 356 ? 7.096 -0.511 -49.215 1.00 70.06 356 THR A N 1
ATOM 2832 C CA . THR A 1 356 ? 7.220 0.484 -50.298 1.00 70.06 356 THR A CA 1
ATOM 2833 C C . THR A 1 356 ? 8.689 0.778 -50.653 1.00 70.06 356 THR A C 1
ATOM 2835 O O . THR A 1 356 ? 9.026 0.917 -51.835 1.00 70.06 356 THR A O 1
ATOM 2838 N N . GLN A 1 357 ? 9.592 0.802 -49.661 1.00 65.75 357 GLN A N 1
ATOM 2839 C CA . GLN A 1 357 ? 11.037 0.948 -49.901 1.00 65.75 357 GLN A CA 1
ATOM 2840 C C . GLN A 1 357 ? 11.627 -0.276 -50.617 1.00 65.75 357 GLN A C 1
ATOM 2842 O O . GLN A 1 357 ? 12.287 -0.119 -51.644 1.00 65.75 357 GLN A O 1
ATOM 2847 N N . ASN A 1 358 ? 11.286 -1.495 -50.187 1.00 67.44 358 ASN A N 1
ATOM 2848 C CA . ASN A 1 358 ? 11.793 -2.720 -50.820 1.00 67.44 358 ASN A CA 1
ATOM 2849 C C . ASN A 1 358 ? 11.322 -2.906 -52.277 1.00 67.44 358 ASN A C 1
ATOM 2851 O O . ASN A 1 358 ? 12.030 -3.506 -53.088 1.00 67.44 358 ASN A O 1
ATOM 2855 N N . THR A 1 359 ? 10.146 -2.384 -52.651 1.00 64.62 359 THR A N 1
ATOM 2856 C CA . THR A 1 359 ? 9.690 -2.408 -54.056 1.00 64.62 359 THR A CA 1
ATOM 2857 C C . THR A 1 359 ? 10.383 -1.388 -54.961 1.00 64.62 359 THR A C 1
ATOM 2859 O O . THR A 1 359 ? 10.403 -1.582 -56.178 1.00 64.62 359 THR A O 1
ATOM 2862 N N . SER A 1 360 ? 10.971 -0.330 -54.394 1.00 60.34 360 SER A N 1
ATOM 2863 C CA . SER A 1 360 ? 11.672 0.707 -55.164 1.00 60.34 360 SER A CA 1
ATOM 2864 C C . SER A 1 360 ? 13.105 0.286 -55.506 1.00 60.34 360 SER A C 1
ATOM 2866 O O . SER A 1 360 ? 13.526 0.456 -56.650 1.00 60.34 360 SER A O 1
ATOM 2868 N N . ASP A 1 361 ? 13.802 -0.386 -54.586 1.00 59.72 361 ASP A N 1
ATOM 2869 C CA . ASP A 1 361 ? 15.173 -0.867 -54.823 1.00 59.72 361 ASP A CA 1
ATOM 2870 C C . ASP A 1 361 ? 15.231 -2.043 -55.812 1.00 59.72 361 ASP A C 1
ATOM 2872 O O . ASP A 1 361 ? 16.162 -2.165 -56.609 1.00 59.72 361 ASP A O 1
ATOM 2876 N N . LYS A 1 362 ? 14.185 -2.878 -55.876 1.00 58.06 362 LYS A N 1
ATOM 2877 C CA . LYS A 1 362 ? 14.147 -4.026 -56.801 1.00 58.06 362 LYS A CA 1
ATOM 2878 C C . LYS A 1 362 ? 13.960 -3.638 -58.279 1.00 58.06 362 LYS A C 1
ATOM 2880 O O . LYS A 1 362 ? 14.079 -4.494 -59.155 1.00 58.06 362 LYS A O 1
ATOM 2885 N N . LYS A 1 363 ? 13.673 -2.365 -58.584 1.00 57.12 363 LYS A N 1
ATOM 2886 C CA . LYS A 1 363 ? 13.455 -1.869 -59.957 1.00 57.12 363 LYS A CA 1
ATOM 2887 C C . LYS A 1 363 ? 14.692 -1.237 -60.608 1.00 57.12 363 LYS A C 1
ATOM 2889 O O . LYS A 1 363 ? 14.612 -0.886 -61.781 1.00 57.12 363 LYS A O 1
ATOM 2894 N N . GLN A 1 364 ? 15.824 -1.123 -59.903 1.00 56.75 364 GLN A N 1
ATOM 2895 C CA . GLN A 1 364 ? 17.060 -0.551 -60.464 1.00 56.75 364 GLN A CA 1
ATOM 2896 C C . GLN A 1 364 ? 18.067 -1.571 -61.025 1.00 56.75 364 GLN A C 1
ATOM 2898 O O . GLN A 1 364 ? 18.960 -1.159 -61.761 1.00 56.75 364 GLN A O 1
ATOM 2903 N N . ASP A 1 365 ? 17.885 -2.879 -60.803 1.00 57.69 365 ASP A N 1
ATOM 2904 C CA . ASP A 1 365 ? 18.868 -3.904 -61.217 1.00 57.69 365 ASP A CA 1
ATOM 2905 C C . ASP A 1 365 ? 18.468 -4.767 -62.431 1.00 57.69 365 ASP A C 1
ATOM 2907 O O . ASP A 1 365 ? 19.153 -5.720 -62.796 1.00 57.69 365 ASP A O 1
ATOM 2911 N N . SER A 1 366 ? 17.385 -4.425 -63.132 1.00 56.47 366 SER A N 1
ATOM 2912 C CA . SER A 1 366 ? 17.003 -5.082 -64.396 1.00 56.47 366 SER A CA 1
ATOM 2913 C C . SER A 1 366 ? 17.366 -4.219 -65.608 1.00 56.47 366 SER A C 1
ATOM 2915 O O . SER A 1 366 ? 16.519 -3.830 -66.409 1.00 56.47 366 SER A O 1
ATOM 2917 N N . LYS A 1 367 ? 18.662 -3.913 -65.761 1.00 58.59 367 LYS A N 1
ATOM 2918 C CA . LYS A 1 367 ? 19.205 -3.375 -67.016 1.00 58.59 367 LYS A CA 1
ATOM 2919 C C . LYS A 1 367 ? 19.501 -4.554 -67.961 1.00 58.59 367 LYS A C 1
ATOM 2921 O O . LYS A 1 367 ? 20.311 -5.409 -67.604 1.00 58.59 367 LYS A O 1
ATOM 2926 N N . PRO A 1 368 ? 18.873 -4.644 -69.146 1.00 55.66 368 PRO A N 1
ATOM 2927 C CA . PRO A 1 368 ? 19.099 -5.749 -70.072 1.00 55.66 368 PRO A CA 1
ATOM 2928 C C . PRO A 1 368 ? 20.542 -5.703 -70.593 1.00 55.66 368 PRO A C 1
ATOM 2930 O O . PRO A 1 368 ? 20.981 -4.698 -71.158 1.00 55.66 368 PRO A O 1
ATOM 2933 N N . GLN A 1 369 ? 21.293 -6.787 -70.392 1.00 55.06 369 GLN A N 1
ATOM 2934 C CA . GLN A 1 369 ? 22.587 -6.983 -71.040 1.00 55.06 369 GLN A CA 1
ATOM 2935 C C . GLN A 1 369 ? 22.371 -7.052 -72.555 1.00 55.06 369 GLN A C 1
ATOM 2937 O O . GLN A 1 369 ? 21.852 -8.031 -73.085 1.00 55.06 369 GLN A O 1
ATOM 2942 N N . GLY A 1 370 ? 22.755 -5.979 -73.248 1.00 57.56 370 GLY A N 1
ATOM 2943 C CA . GLY A 1 370 ? 22.772 -5.922 -74.702 1.00 57.56 370 GLY A CA 1
ATOM 2944 C C . GLY A 1 370 ? 23.760 -6.934 -75.277 1.00 57.56 370 GLY A C 1
ATOM 2945 O O . GLY A 1 370 ? 24.969 -6.842 -75.062 1.00 57.56 370 GLY A O 1
ATOM 2946 N N . THR A 1 371 ? 23.229 -7.880 -76.044 1.00 54.41 371 THR A N 1
ATOM 2947 C CA . THR A 1 371 ? 23.942 -8.755 -76.975 1.00 54.41 371 THR A CA 1
ATOM 2948 C C . THR A 1 371 ? 24.754 -7.923 -77.973 1.00 54.41 371 THR A C 1
ATOM 2950 O O . THR A 1 371 ? 24.190 -7.259 -78.843 1.00 54.41 371 THR A O 1
ATOM 2953 N N . LYS A 1 372 ? 26.088 -7.952 -77.862 1.00 61.53 372 LYS A N 1
ATOM 2954 C CA . LYS A 1 372 ? 27.000 -7.416 -78.884 1.00 61.53 372 LYS A CA 1
ATOM 2955 C C . LYS A 1 372 ? 27.116 -8.415 -80.036 1.00 61.53 372 LYS A C 1
ATOM 2957 O O . LYS A 1 372 ? 27.704 -9.482 -79.871 1.00 61.53 372 LYS A O 1
ATOM 2962 N N . ASN A 1 373 ? 26.577 -8.039 -81.194 1.00 51.94 373 ASN A N 1
ATOM 2963 C CA . ASN A 1 373 ? 26.809 -8.723 -82.462 1.00 51.94 373 ASN A CA 1
ATOM 2964 C C . ASN A 1 373 ? 28.271 -8.572 -82.902 1.00 51.94 373 ASN A C 1
ATOM 2966 O O . ASN A 1 373 ? 28.857 -7.491 -82.851 1.00 51.94 373 ASN A O 1
ATOM 2970 N N . LYS A 1 374 ? 28.827 -9.707 -83.316 1.00 61.50 374 LYS A N 1
ATOM 2971 C CA . LYS A 1 374 ? 30.178 -9.940 -83.814 1.00 61.50 374 LYS A CA 1
ATOM 2972 C C . LYS A 1 374 ? 30.160 -9.714 -85.327 1.00 61.50 374 LYS A C 1
ATOM 2974 O O . LYS A 1 374 ? 29.576 -10.519 -86.043 1.00 61.50 374 LYS A O 1
ATOM 2979 N N . THR A 1 375 ? 30.758 -8.628 -85.807 1.00 57.72 375 THR A N 1
ATOM 2980 C CA . THR A 1 375 ? 30.950 -8.399 -87.246 1.00 57.72 375 THR A CA 1
ATOM 2981 C C . THR A 1 375 ? 32.318 -8.936 -87.648 1.00 57.72 375 THR A C 1
ATOM 2983 O O . THR A 1 375 ? 33.351 -8.426 -87.217 1.00 57.72 375 THR A O 1
ATOM 2986 N N . GLU A 1 376 ? 32.302 -10.010 -88.432 1.00 57.38 376 GLU A N 1
ATOM 2987 C CA . GLU A 1 376 ? 33.453 -10.549 -89.150 1.00 57.38 376 GLU A CA 1
ATOM 2988 C C . GLU A 1 376 ? 33.849 -9.600 -90.287 1.00 57.38 376 GLU A C 1
ATOM 2990 O O . GLU A 1 376 ? 32.998 -9.090 -91.012 1.00 57.38 376 GLU A O 1
ATOM 2995 N N . GLY A 1 377 ? 35.154 -9.377 -90.436 1.00 53.25 377 GLY A N 1
ATOM 2996 C CA . GLY A 1 377 ? 35.744 -8.625 -91.537 1.00 53.25 377 GLY A CA 1
ATOM 2997 C C . GLY A 1 377 ? 37.150 -9.143 -91.833 1.00 53.25 377 GLY A C 1
ATOM 2998 O O . GLY A 1 377 ? 38.109 -8.775 -91.161 1.00 53.25 377 GLY A O 1
ATOM 2999 N N . LYS A 1 378 ? 37.233 -10.025 -92.827 1.00 50.78 378 LYS A N 1
ATOM 3000 C CA . LYS A 1 378 ? 38.391 -10.356 -93.680 1.00 50.78 378 LYS A CA 1
ATOM 3001 C C . LYS A 1 378 ? 37.826 -10.454 -95.110 1.00 50.78 378 LYS A C 1
ATOM 3003 O O . LYS A 1 378 ? 36.633 -10.752 -95.215 1.00 50.78 378 LYS A O 1
ATOM 3008 N N . PRO A 1 379 ? 38.607 -10.298 -96.192 1.00 61.41 379 PRO A N 1
ATOM 3009 C CA . PRO A 1 379 ? 40.070 -10.299 -96.302 1.00 61.41 379 PRO A CA 1
ATOM 3010 C C . PRO A 1 379 ? 40.705 -8.921 -96.496 1.00 61.41 379 PRO A C 1
ATOM 3012 O O . PRO A 1 379 ? 40.062 -8.047 -97.118 1.00 61.41 379 PRO A O 1
#

Secondary structure (DSSP, 8-state):
-HHHHHHHHHHHHHHHHHHHHHHHHHHHHHHHHHHHHHHHHHHHHHHHHHHHHHHHHHHHHHHHHHHHHHTT--HHHHHHHHHHHHHHHHHHHHHHHHHHHHHHHHHHHHHHHHHHHHHHHHHHHHHHHHHHH---HHHHHHHHHHHHHHHHHHHHHHHHHHHTT----GGG----TT--HHHHHHHHHHHHHHHHHHHHHHHHHHHHHHHHHHHHHHHHHHHHHHHHHHHHHHHHHTT------------------------------PPPPP------------TTSGGGSTTS-TTSTTS-SS-HHHHHHHHHHHHHHHHHHHHHHHHHHHHHHHHHHHHHHHHHHHHHHHHHHHHHHTTSS--------------